Protein AF-A0A803MFA7-F1 (afdb_monomer_lite)

Secondary structure (DSSP, 8-state):
-HHHHHHHHHT----TGGGPPP----TT-HHHHHHHHTEEEEEEE-SS---HHHHHHHHHHHH--TT-EEEEE-SSSEEEEEESSHHHHHHHHHTPSEEETTEEEEEEEPPTT--GGG----EEEEEEEEE---GGG-SHHHHHHHHTTTSEEEEE-TTGGG--SSSEEEEEEEETTSPPP-EEEEE-TTS-EEEEEEEETT---B-TTT--BSS-GGG-TTTTHHHHHTPPPS--GGGBPPPPP--HHHHHHHHHHHHHS-----PPPHHHHHHHHHHHHHHTTT---EEEEEEEE-S---------SEEEEEEEES--EE-SEEEEEEEES--EE-SEEEEEEEESS-EE-SEEEEEEEESS-EEEEEEEEEEEESS-EEEEEEEEEEEESS-EEEEEEEEEEEESS-EEESGGG-TTHHHHHHHHHHHTT--

Sequence (435 aa):
MADGLSSRWKNLKISPEEKEYVDLRVEGAKMKDVRLSLCLLGQLITNKKFNKEAIKRTLKNVWNLSNGIVIRNLDYDIFMFQSFHWKDMKKVQDGAPWCFDQQLLVLKENESGKQPWQVEFTHSLFWLRMYDLPFDSNTVEDAKAVASRVGEVVEVDEIDEVGWETSFRVRVLMDIRKPIRRWQRIKNKAGQDAWVVFKYERLPMICFECGLIGHTDKDCMFGGISAQNGETTLYGMWLKASPLKDRSKAREEVLELKARGPLEFIPLPEAMMKDREDMDSYIEGTENMMQTNISTVTNRTNSKVSGNMLQTNISTTGASTKNMLQTNISTTGASTKNVLQTNISTTGAGTKSMLQTNISTTGAGTKSMLQTNISTTGAGTKSMLQTNINATGAGTENMMQTNISTTGAPNKQGEQCMDDFEFQLMKWEWNDIYS

pLDDT: mean 75.44, std 15.77, range [27.62, 96.19]

Organism: Chenopodium quinoa (NCBI:txid63459)

InterPro domains:
  IPR001878 Zinc finger, CCHC-type [PS50158] (207-220)
  IPR025558 Domain of unknown function DUF4283 [PF14111] (35-114)
  IPR025836 Zinc knuckle CX2CX4HX4C [PF14392] (174-221)
  IPR040256 Uncharacterized protein At4g02000-like [PTHR31286] (37-297)

Foldseek 3Di:
DVVVVVVVVVPDDQDPVNPDDDDPPDPPVPVVVVFLQQKKKKFWQAPDDDDPVVVVVVCQVVLVAPQTWDWDDPDPGMIMIGDPDVVSVVSVLVPPQDDDPLTTIQIDRDDPPDDRVRDDRFKTKWKKKKADQDPQQQAPVSVCVQCVVFAHWDDWDLLSNVPDDRITITIGTGGLAAAGDAWDWDQGPVRDTDIIGMAIESRGDAALARRHGHYYLVPDPSRDPCVVVVHDRPHDPVSHDDPDDPCVVSVVVSVVVVVVDDPDDDDDPPVVVVVVVVVVVVVVVPQPLEDEQAEDEDDDDPDPPDAHAEYECEEYECDEDEHADYEQEEYECYEYEYAEYYCYEYECYEYEYQYEENYEYECYEYEYQEYECYEYECYEYEYAEEEQYEYENYEYEYAYYYNYHYHNYYYHYHDVRPPPPPVVVVVCVPPVSPD

Structure (mmCIF, N/CA/C/O backbone):
data_AF-A0A803MFA7-F1
#
_entry.id   AF-A0A803MFA7-F1
#
loop_
_atom_site.group_PDB
_atom_site.id
_atom_site.type_symbol
_atom_site.label_atom_id
_atom_site.label_alt_id
_atom_site.label_comp_id
_atom_site.label_asym_id
_atom_site.label_entity_id
_atom_site.label_seq_id
_atom_site.pdbx_PDB_ins_code
_atom_site.Cartn_x
_atom_site.Cartn_y
_atom_site.Cartn_z
_atom_site.occupancy
_atom_site.B_iso_or_equiv
_atom_site.auth_seq_id
_atom_site.auth_comp_id
_atom_site.auth_asym_id
_atom_site.auth_atom_id
_atom_site.pdbx_PDB_model_num
ATOM 1 N N . MET A 1 1 ? 5.165 10.190 -46.581 1.00 53.62 1 MET A N 1
ATOM 2 C CA . MET A 1 1 ? 6.290 9.298 -46.193 1.00 53.62 1 MET A CA 1
ATOM 3 C C . MET A 1 1 ? 5.831 7.982 -45.550 1.00 53.62 1 MET A C 1
ATOM 5 O O . MET A 1 1 ? 6.528 6.992 -45.728 1.00 53.62 1 MET A O 1
ATOM 9 N N . ALA A 1 2 ? 4.680 7.921 -44.861 1.00 52.12 2 ALA A N 1
ATOM 10 C CA . ALA A 1 2 ? 4.165 6.681 -44.256 1.00 52.12 2 ALA A CA 1
ATOM 11 C C . ALA A 1 2 ? 3.754 5.595 -45.283 1.00 52.12 2 ALA A C 1
ATOM 13 O O . ALA A 1 2 ? 4.037 4.415 -45.071 1.00 52.12 2 ALA A O 1
ATOM 14 N N . ASP A 1 3 ? 3.196 5.983 -46.438 1.00 55.69 3 ASP A N 1
ATOM 15 C CA . ASP A 1 3 ? 2.733 5.033 -47.473 1.00 55.69 3 ASP A CA 1
ATOM 16 C C . ASP A 1 3 ? 3.867 4.222 -48.127 1.00 55.69 3 ASP A C 1
ATOM 18 O O . ASP A 1 3 ? 3.681 3.072 -48.537 1.00 55.69 3 ASP A O 1
ATOM 22 N N . GLY A 1 4 ? 5.082 4.784 -48.159 1.00 65.56 4 GLY A N 1
ATOM 23 C CA . GLY A 1 4 ? 6.276 4.108 -48.672 1.00 65.56 4 GLY A CA 1
ATOM 24 C C . GLY A 1 4 ? 6.821 3.028 -47.730 1.00 65.56 4 GLY A C 1
ATOM 25 O O . GLY A 1 4 ? 7.350 2.020 -48.196 1.00 65.56 4 GLY A O 1
ATOM 26 N N . LEU A 1 5 ? 6.660 3.196 -46.412 1.00 65.88 5 LEU A N 1
ATOM 27 C CA . LEU A 1 5 ? 7.084 2.206 -45.413 1.00 65.88 5 LEU A CA 1
ATOM 28 C C . LEU A 1 5 ? 6.108 1.027 -45.342 1.00 65.88 5 LEU A C 1
ATOM 30 O O . LEU A 1 5 ? 6.546 -0.121 -45.330 1.00 65.88 5 LEU A O 1
ATOM 34 N N . SER A 1 6 ? 4.800 1.296 -45.395 1.00 68.75 6 SER A N 1
ATOM 35 C CA . SER A 1 6 ? 3.763 0.254 -45.417 1.00 68.75 6 SER A CA 1
ATOM 36 C C . SER A 1 6 ? 3.884 -0.651 -46.652 1.00 68.75 6 SER A C 1
ATOM 38 O O . SER A 1 6 ? 3.816 -1.877 -46.550 1.00 68.75 6 SER A O 1
ATOM 40 N N . SER A 1 7 ? 4.175 -0.062 -47.817 1.00 70.69 7 SER A N 1
ATOM 41 C CA . SER A 1 7 ? 4.413 -0.806 -49.063 1.00 70.69 7 SER A CA 1
ATOM 42 C C . SER A 1 7 ? 5.693 -1.653 -49.015 1.00 70.69 7 SER A C 1
ATOM 44 O O . SER A 1 7 ? 5.722 -2.763 -49.540 1.00 70.69 7 SER A O 1
ATOM 46 N N . ARG A 1 8 ? 6.749 -1.167 -48.346 1.00 70.75 8 ARG A N 1
ATOM 47 C CA . ARG A 1 8 ? 7.998 -1.920 -48.141 1.00 70.75 8 ARG A CA 1
ATOM 48 C C . ARG A 1 8 ? 7.827 -3.089 -47.174 1.00 70.75 8 ARG A C 1
ATOM 50 O O . ARG A 1 8 ? 8.358 -4.161 -47.437 1.00 70.75 8 ARG A O 1
ATOM 57 N N . TRP A 1 9 ? 7.055 -2.910 -46.105 1.00 67.81 9 TRP A N 1
ATOM 58 C CA . TRP A 1 9 ? 6.765 -3.974 -45.142 1.00 67.81 9 TRP A CA 1
ATOM 59 C C . TRP A 1 9 ? 5.938 -5.110 -45.741 1.00 67.81 9 TRP A C 1
ATOM 61 O O . TRP A 1 9 ? 6.258 -6.272 -45.516 1.00 67.81 9 TRP A O 1
ATOM 71 N N . LYS A 1 10 ? 4.936 -4.794 -46.570 1.00 74.69 10 LYS A N 1
ATOM 72 C CA . LYS A 1 10 ? 4.122 -5.808 -47.264 1.00 74.69 10 LYS A CA 1
ATOM 73 C C . LYS A 1 10 ? 4.926 -6.698 -48.221 1.00 74.69 10 LYS A C 1
ATOM 75 O O . LYS A 1 10 ? 4.489 -7.802 -48.526 1.00 74.69 10 LYS A O 1
ATOM 80 N N . ASN A 1 11 ? 6.089 -6.230 -48.675 1.00 77.56 11 ASN A N 1
ATOM 81 C CA . ASN A 1 11 ? 6.951 -6.948 -49.614 1.00 77.56 11 ASN A CA 1
ATOM 82 C C . ASN A 1 11 ? 8.090 -7.727 -48.938 1.00 77.56 11 ASN A C 1
ATOM 84 O O . ASN A 1 11 ? 8.857 -8.390 -49.637 1.00 77.56 11 ASN A O 1
ATOM 88 N N . LEU A 1 12 ? 8.210 -7.680 -47.607 1.00 75.75 12 LEU A N 1
ATOM 89 C CA . LEU A 1 12 ? 9.163 -8.515 -46.881 1.00 75.75 12 LEU A CA 1
ATOM 90 C C . LEU A 1 12 ? 8.663 -9.960 -46.871 1.00 75.75 12 LEU A C 1
ATOM 92 O O . LEU A 1 12 ? 7.642 -10.284 -46.266 1.00 75.75 12 LEU A O 1
ATOM 96 N N . LYS A 1 13 ? 9.397 -10.835 -47.555 1.00 76.12 13 LYS A N 1
ATOM 97 C CA . LYS A 1 13 ? 9.181 -12.279 -47.516 1.00 76.12 13 LYS A CA 1
ATOM 98 C C . LYS A 1 13 ? 10.282 -12.887 -46.664 1.00 76.12 13 LYS A C 1
ATOM 100 O O . LYS A 1 13 ? 11.445 -12.792 -47.034 1.00 76.12 13 LYS A O 1
ATOM 105 N N . ILE A 1 14 ? 9.893 -13.501 -45.552 1.00 78.00 14 ILE A N 1
ATOM 106 C CA . ILE A 1 14 ? 10.797 -14.302 -44.725 1.00 78.00 14 ILE A CA 1
ATOM 107 C C . ILE A 1 14 ? 11.198 -15.528 -45.549 1.00 78.00 14 ILE A C 1
ATOM 109 O O . ILE A 1 14 ? 10.314 -16.229 -46.069 1.00 78.00 14 ILE A O 1
ATOM 113 N N . SER A 1 15 ? 12.501 -15.752 -45.708 1.00 82.81 15 SER A N 1
ATOM 114 C CA . SER A 1 15 ? 13.019 -16.883 -46.478 1.00 82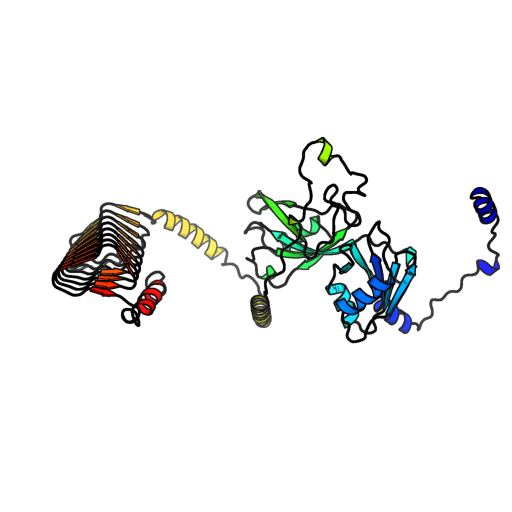.81 15 SER A CA 1
ATOM 115 C C . SER A 1 15 ? 12.650 -18.221 -45.805 1.00 82.81 15 SER A C 1
ATOM 117 O O . SER A 1 15 ? 12.324 -18.249 -44.617 1.00 82.81 15 SER A O 1
ATOM 119 N N . PRO A 1 16 ? 12.641 -19.353 -46.532 1.00 77.25 16 PRO A N 1
ATOM 120 C CA . PRO A 1 16 ? 12.389 -20.664 -45.929 1.00 77.25 16 PRO A CA 1
ATOM 121 C C . PRO A 1 16 ? 13.393 -21.011 -44.819 1.00 77.25 16 PRO A C 1
ATOM 123 O O . PRO A 1 16 ? 12.983 -21.544 -43.796 1.00 77.25 16 PRO A O 1
ATOM 126 N N . GLU A 1 17 ? 14.661 -20.636 -44.998 1.00 77.00 17 GLU A N 1
ATOM 127 C CA . GLU A 1 17 ? 15.743 -20.816 -44.017 1.00 77.00 17 GLU A CA 1
ATOM 128 C C . GLU A 1 17 ? 15.525 -19.938 -42.772 1.00 77.00 17 GLU A C 1
ATOM 130 O O . GLU A 1 17 ? 15.707 -20.385 -41.648 1.00 77.00 17 GLU A O 1
ATOM 135 N N . GLU A 1 18 ? 15.041 -18.701 -42.938 1.00 76.31 18 GLU A N 1
ATOM 136 C CA . GLU A 1 18 ? 14.709 -17.799 -41.821 1.00 76.31 18 GLU A CA 1
ATOM 137 C C . GLU A 1 18 ? 13.476 -18.251 -41.017 1.00 76.31 18 GLU A C 1
ATOM 139 O O . GLU A 1 18 ? 13.250 -17.771 -39.904 1.00 76.31 18 GLU A O 1
ATOM 144 N N . LYS A 1 19 ? 12.653 -19.150 -41.573 1.00 76.75 19 LYS A N 1
ATOM 145 C CA . LYS A 1 19 ? 11.519 -19.765 -40.863 1.00 76.75 19 LYS A CA 1
ATOM 146 C C . LYS A 1 19 ? 11.928 -20.979 -40.038 1.00 76.75 19 LYS A C 1
ATOM 148 O O . LYS A 1 19 ? 11.111 -21.451 -39.245 1.00 76.75 19 LYS A O 1
ATOM 153 N N . GLU A 1 20 ? 13.140 -21.495 -40.226 1.00 80.31 20 GLU A N 1
ATOM 154 C CA . GLU A 1 20 ? 13.654 -22.566 -39.386 1.00 80.31 20 GLU A CA 1
ATOM 155 C C . GLU A 1 20 ? 13.805 -22.051 -37.953 1.00 80.31 20 GLU A C 1
ATOM 157 O O . GLU A 1 20 ? 14.388 -20.998 -37.692 1.00 80.31 20 GLU A O 1
ATOM 162 N N . TYR A 1 21 ? 13.233 -22.784 -37.000 1.00 77.12 21 TYR A N 1
ATOM 163 C CA . TYR A 1 21 ? 13.358 -22.457 -35.589 1.00 77.12 21 TYR A CA 1
ATOM 164 C C . TYR A 1 21 ? 14.490 -23.274 -34.976 1.00 77.12 21 TYR A C 1
ATOM 166 O O . TYR A 1 21 ? 14.664 -24.457 -35.261 1.00 77.12 21 TYR A O 1
ATOM 174 N N . VAL A 1 22 ? 15.233 -22.645 -34.073 1.00 81.69 22 VAL A N 1
ATOM 175 C CA . VAL A 1 22 ? 16.214 -23.339 -33.242 1.00 81.69 22 VAL A CA 1
ATOM 176 C C . VAL A 1 22 ? 15.543 -23.677 -31.916 1.00 81.69 22 VAL A C 1
ATOM 178 O O . VAL A 1 22 ? 15.138 -22.772 -31.182 1.00 81.69 22 VAL A O 1
ATOM 181 N N . ASP A 1 23 ? 15.413 -24.967 -31.597 1.00 77.69 23 ASP A N 1
ATOM 182 C CA . ASP A 1 23 ? 14.921 -25.386 -30.283 1.00 77.69 23 ASP A CA 1
ATOM 183 C C . ASP A 1 23 ? 16.018 -25.184 -29.226 1.00 77.69 23 ASP A C 1
ATOM 185 O O . ASP A 1 23 ? 17.059 -25.839 -29.232 1.00 77.69 23 ASP A O 1
ATOM 189 N N . LEU A 1 24 ? 15.791 -24.227 -28.325 1.00 76.94 24 LEU A N 1
ATOM 190 C CA . LEU A 1 24 ? 16.716 -23.864 -27.250 1.00 76.94 24 LEU A CA 1
ATOM 191 C C . LEU A 1 24 ? 16.395 -24.566 -25.918 1.00 76.94 24 LEU A C 1
ATOM 193 O O . LEU A 1 24 ? 16.989 -24.218 -24.891 1.00 76.94 24 LEU A O 1
ATOM 197 N N . ARG A 1 25 ? 15.465 -25.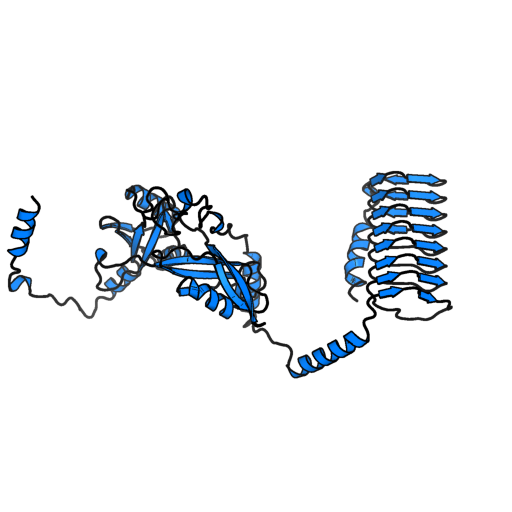531 -25.900 1.00 74.06 25 ARG A N 1
ATOM 198 C CA . ARG A 1 25 ? 15.128 -26.346 -24.722 1.00 74.06 25 ARG A CA 1
ATOM 199 C C . ARG A 1 25 ? 16.227 -27.385 -24.480 1.00 74.06 25 ARG A C 1
ATOM 201 O O . ARG A 1 25 ? 16.096 -28.550 -24.828 1.00 74.06 25 ARG A O 1
ATOM 208 N N . VAL A 1 26 ? 17.340 -26.950 -23.896 1.00 70.19 26 VAL A N 1
ATOM 209 C CA . VAL A 1 26 ? 18.459 -27.836 -23.544 1.00 70.19 26 VAL A CA 1
ATOM 210 C C . VAL A 1 26 ? 18.298 -28.322 -22.101 1.00 70.19 26 VAL A C 1
ATOM 212 O O . VAL A 1 26 ? 18.284 -27.509 -21.171 1.00 70.19 26 VAL A O 1
ATOM 215 N N . GLU A 1 27 ? 18.216 -29.641 -21.898 1.00 56.06 27 GLU A N 1
ATOM 216 C CA . GLU A 1 27 ? 18.274 -30.271 -20.572 1.00 56.06 27 GLU A CA 1
ATOM 217 C C . GLU A 1 27 ? 19.642 -29.979 -19.925 1.00 56.06 27 GLU A C 1
ATOM 219 O O . GLU A 1 27 ? 20.661 -30.556 -20.288 1.00 56.06 27 GLU A O 1
ATOM 224 N N . GLY A 1 28 ? 19.695 -29.012 -19.002 1.00 53.94 28 GLY A N 1
ATOM 225 C CA . GLY A 1 28 ? 20.937 -28.628 -18.310 1.00 53.94 28 GLY A CA 1
ATOM 226 C C . GLY A 1 28 ? 21.111 -27.133 -18.029 1.00 53.94 28 GLY A C 1
ATOM 227 O O . GLY A 1 28 ? 22.006 -26.752 -17.275 1.00 53.94 28 GLY A O 1
ATOM 228 N N . ALA A 1 29 ? 20.246 -26.261 -18.553 1.00 54.50 29 ALA A N 1
ATOM 229 C CA . ALA A 1 29 ? 20.355 -24.809 -18.379 1.00 54.50 29 ALA A CA 1
ATOM 230 C C . ALA A 1 29 ? 19.896 -24.275 -16.998 1.00 54.50 29 ALA A C 1
ATOM 232 O O . ALA A 1 29 ? 19.292 -23.209 -16.923 1.00 54.50 29 ALA A O 1
ATOM 233 N N . LYS A 1 30 ? 20.241 -24.941 -15.884 1.00 53.47 30 LYS A N 1
ATOM 234 C CA . LYS A 1 30 ? 19.889 -24.487 -14.515 1.00 53.47 30 LYS A CA 1
ATOM 235 C C . LYS A 1 30 ? 20.393 -23.067 -14.191 1.00 53.47 30 LYS A C 1
ATOM 237 O O . LYS A 1 30 ? 19.828 -22.375 -13.353 1.00 53.47 30 LYS A O 1
ATOM 242 N N . MET A 1 31 ? 21.455 -22.604 -14.859 1.00 49.16 31 MET A N 1
ATOM 243 C CA . MET A 1 31 ? 22.070 -21.292 -14.606 1.00 49.16 31 MET A CA 1
ATOM 244 C C . MET A 1 31 ? 21.282 -20.103 -15.195 1.00 49.16 31 MET A C 1
ATOM 246 O O . MET A 1 31 ? 21.444 -18.977 -14.722 1.00 49.16 31 MET A O 1
ATOM 250 N N . LYS A 1 32 ? 20.439 -20.317 -16.220 1.00 53.12 32 LYS A N 1
ATOM 251 C CA . LYS A 1 32 ? 19.584 -19.250 -16.777 1.00 53.12 32 LYS A CA 1
ATOM 252 C C . LYS A 1 32 ? 18.415 -18.936 -15.845 1.00 53.12 32 LYS A C 1
ATOM 254 O O . LYS A 1 32 ? 18.134 -17.757 -15.642 1.00 53.12 32 LYS A O 1
ATOM 259 N N . ASP A 1 33 ? 17.840 -19.955 -15.210 1.00 62.50 33 ASP A N 1
ATOM 260 C CA . ASP A 1 33 ? 16.740 -19.789 -14.254 1.00 62.50 33 ASP A CA 1
ATOM 261 C C . ASP A 1 33 ? 17.143 -18.910 -13.067 1.00 62.50 33 ASP A C 1
ATOM 263 O O . ASP A 1 33 ? 16.411 -17.993 -12.711 1.00 62.50 33 ASP A O 1
ATOM 267 N N . VAL A 1 34 ? 18.358 -19.087 -12.530 1.00 65.38 34 VAL A N 1
ATOM 268 C CA . VAL A 1 34 ? 18.843 -18.292 -11.384 1.00 65.38 34 VAL A CA 1
ATOM 269 C C . VAL A 1 34 ? 19.063 -16.815 -11.741 1.00 65.38 34 VAL A C 1
ATOM 271 O O . VAL A 1 34 ? 18.830 -15.925 -10.924 1.00 65.38 34 VAL A O 1
ATOM 274 N N . ARG A 1 35 ? 19.522 -16.511 -12.963 1.00 71.81 35 ARG A N 1
ATOM 275 C CA . ARG A 1 35 ? 19.698 -15.110 -13.393 1.00 71.81 35 ARG A CA 1
ATOM 276 C C . ARG A 1 35 ? 18.353 -14.421 -13.592 1.00 71.81 35 ARG A C 1
ATOM 278 O O . ARG A 1 35 ? 18.202 -13.278 -13.166 1.00 71.81 35 ARG A O 1
ATOM 285 N N . LEU A 1 36 ? 17.399 -15.126 -14.203 1.00 75.06 36 LEU A N 1
ATOM 286 C CA . LEU A 1 36 ? 16.043 -14.633 -14.434 1.00 75.06 36 LEU A CA 1
ATOM 287 C C . LEU A 1 36 ? 15.275 -14.456 -13.118 1.00 75.06 36 LEU A C 1
ATOM 289 O O . LEU A 1 36 ? 14.620 -13.433 -12.953 1.00 75.06 36 LEU A O 1
ATOM 293 N N . SER A 1 37 ? 15.440 -15.363 -12.148 1.00 78.31 37 SER A N 1
ATOM 294 C CA . SER A 1 37 ? 14.832 -15.238 -10.814 1.00 78.31 37 SER A CA 1
ATOM 295 C C . SER A 1 37 ? 15.389 -14.066 -9.998 1.00 78.31 37 SER A C 1
ATOM 297 O O . SER A 1 37 ? 14.769 -13.617 -9.041 1.00 78.31 37 SER A O 1
ATOM 299 N N . LEU A 1 38 ? 16.576 -13.567 -10.355 1.00 86.12 38 LEU A N 1
ATOM 300 C CA . LEU A 1 38 ? 17.199 -12.383 -9.754 1.00 86.12 38 LEU A CA 1
ATOM 301 C C . LEU A 1 38 ? 17.049 -11.132 -10.636 1.00 86.12 38 LEU A C 1
ATOM 303 O O . LEU A 1 38 ? 17.787 -10.156 -10.471 1.00 86.12 38 LEU A O 1
ATOM 307 N N . CYS A 1 39 ? 16.071 -11.130 -11.544 1.00 88.31 39 CYS A N 1
ATOM 308 C CA . CYS A 1 39 ? 15.762 -10.009 -12.417 1.00 88.31 39 CYS A CA 1
ATOM 309 C C . CYS A 1 39 ? 14.318 -9.518 -12.224 1.00 88.31 39 CYS A C 1
ATOM 311 O O . CYS A 1 39 ? 13.374 -10.298 -12.308 1.00 88.31 39 CYS A O 1
ATOM 313 N N . LEU A 1 40 ? 14.141 -8.203 -12.061 1.00 91.44 40 LEU A N 1
ATOM 314 C CA . LEU A 1 40 ? 12.837 -7.541 -12.172 1.00 91.44 40 LEU A CA 1
ATOM 315 C C . LEU A 1 40 ? 12.795 -6.673 -13.415 1.00 91.44 40 LEU A C 1
ATOM 317 O O . LEU A 1 40 ? 13.762 -5.988 -13.754 1.00 91.44 40 LEU A O 1
ATOM 321 N N . LEU A 1 41 ? 11.638 -6.653 -14.051 1.00 92.56 41 LEU A N 1
ATOM 322 C CA . LEU A 1 41 ? 11.290 -5.615 -14.996 1.00 92.56 41 LEU A CA 1
ATOM 323 C C . LEU A 1 41 ? 10.561 -4.507 -14.247 1.00 92.56 41 LEU A C 1
ATOM 325 O O . LEU A 1 41 ? 9.830 -4.768 -13.293 1.00 92.56 41 LEU A O 1
ATOM 329 N N . GLY A 1 42 ? 10.740 -3.265 -14.671 1.00 93.50 42 GLY A N 1
ATOM 330 C CA . GLY A 1 42 ? 9.951 -2.177 -14.128 1.00 93.50 42 GLY A CA 1
ATOM 331 C C . GLY A 1 42 ? 9.655 -1.085 -15.126 1.00 93.50 42 GLY A C 1
ATOM 332 O O . GLY A 1 42 ? 10.471 -0.787 -15.996 1.00 93.50 42 GLY A O 1
ATOM 333 N N . GLN A 1 43 ? 8.488 -0.481 -14.964 1.00 93.25 43 GLN A N 1
ATOM 334 C CA . GLN A 1 43 ? 8.012 0.616 -15.788 1.00 93.25 43 GLN A CA 1
ATOM 335 C C . GLN A 1 43 ? 7.583 1.773 -14.893 1.00 93.25 43 GLN A C 1
ATOM 337 O O . GLN A 1 43 ? 6.905 1.577 -13.880 1.00 93.25 43 GLN A O 1
ATOM 342 N N . LEU A 1 44 ? 7.995 2.985 -15.264 1.00 93.19 44 LEU A N 1
ATOM 343 C CA . LEU A 1 44 ? 7.514 4.195 -14.613 1.00 93.19 44 LEU A CA 1
ATOM 344 C C . LEU A 1 44 ? 6.176 4.594 -15.238 1.00 93.19 44 LEU A C 1
ATOM 346 O O . LEU A 1 44 ? 6.097 4.847 -16.436 1.00 93.19 44 LEU A O 1
ATOM 350 N N . ILE A 1 45 ? 5.131 4.656 -14.423 1.00 92.62 45 ILE A N 1
ATOM 351 C CA . ILE A 1 45 ? 3.783 5.005 -14.863 1.00 92.62 45 ILE A CA 1
ATOM 352 C C . ILE A 1 45 ? 3.661 6.522 -14.840 1.00 92.62 45 ILE A C 1
ATOM 354 O O . ILE A 1 45 ? 3.451 7.124 -13.785 1.00 92.62 45 ILE A O 1
ATOM 358 N N . THR A 1 46 ? 3.866 7.140 -16.001 1.00 89.94 46 THR A N 1
ATOM 359 C CA . THR A 1 46 ? 3.790 8.590 -16.179 1.00 89.94 46 THR A CA 1
ATOM 360 C C . THR A 1 46 ? 3.524 8.963 -17.636 1.00 89.94 46 THR A C 1
ATOM 362 O O . THR A 1 46 ? 3.930 8.254 -18.553 1.00 89.94 46 THR A O 1
ATOM 365 N N . ASN A 1 47 ? 2.875 10.103 -17.858 1.00 86.19 47 ASN A N 1
ATOM 366 C CA . ASN A 1 47 ? 2.728 10.742 -19.168 1.00 86.19 47 ASN A CA 1
ATOM 367 C C . ASN A 1 47 ? 3.847 11.762 -19.475 1.00 86.19 47 ASN A C 1
ATOM 369 O O . ASN A 1 47 ? 3.876 12.348 -20.560 1.00 86.19 47 ASN A O 1
ATOM 373 N N . LYS A 1 48 ? 4.764 12.008 -18.528 1.00 85.38 48 LYS A N 1
ATOM 374 C CA . LYS A 1 48 ? 5.837 13.003 -18.656 1.00 85.38 48 LYS A CA 1
ATOM 375 C C . LYS A 1 48 ? 7.150 12.363 -19.077 1.00 85.38 48 LYS A C 1
ATOM 377 O O . LYS A 1 48 ? 7.486 11.255 -18.678 1.00 85.38 48 LYS A O 1
ATOM 382 N N . LYS A 1 49 ? 7.959 13.118 -19.823 1.00 86.38 49 LYS A N 1
ATOM 383 C CA . LYS A 1 49 ? 9.351 12.736 -20.090 1.00 86.38 49 LYS A CA 1
ATOM 384 C C . LYS A 1 49 ? 10.156 12.796 -18.793 1.00 86.38 49 LYS A C 1
ATOM 386 O O . LYS A 1 49 ? 10.043 13.759 -18.039 1.00 86.38 49 LYS A O 1
ATOM 391 N N . PHE A 1 50 ? 11.016 11.809 -18.574 1.00 88.12 50 PHE A N 1
ATOM 392 C CA . PHE A 1 50 ? 11.854 11.716 -17.380 1.00 88.12 50 PHE A CA 1
ATOM 393 C C . PHE A 1 50 ? 13.310 11.398 -17.728 1.00 88.12 50 PHE A C 1
ATOM 395 O O . PHE A 1 50 ? 13.634 10.858 -18.788 1.00 88.12 50 PHE A O 1
ATOM 402 N N . ASN A 1 51 ? 14.217 11.724 -16.807 1.00 90.50 51 ASN A N 1
ATOM 403 C CA . ASN A 1 51 ? 15.638 11.445 -16.969 1.00 90.50 51 ASN A CA 1
ATOM 404 C C . ASN A 1 51 ? 15.971 10.024 -16.479 1.00 90.50 51 ASN A C 1
ATOM 406 O O . ASN A 1 51 ? 16.035 9.763 -15.276 1.00 90.50 51 ASN A O 1
ATOM 410 N N . LYS A 1 52 ? 16.244 9.118 -17.426 1.00 89.94 52 LYS A N 1
ATOM 411 C CA . LYS A 1 52 ? 16.591 7.711 -17.160 1.00 89.94 52 LYS A CA 1
ATOM 412 C C . LYS A 1 52 ? 17.811 7.555 -16.241 1.00 89.94 52 LYS A C 1
ATOM 414 O O . LYS A 1 52 ? 17.822 6.678 -15.381 1.00 89.94 52 LYS A O 1
ATOM 419 N N . GLU A 1 53 ? 18.824 8.411 -16.378 1.00 90.75 53 GLU A N 1
ATOM 420 C CA . GLU A 1 53 ? 20.027 8.367 -15.533 1.00 90.75 53 GLU A CA 1
ATOM 421 C C . GLU A 1 53 ? 19.769 8.903 -14.121 1.00 90.75 53 GLU A C 1
ATOM 423 O O . GLU A 1 53 ? 20.392 8.453 -13.158 1.00 90.75 53 GLU A O 1
ATOM 428 N N . ALA A 1 54 ? 18.829 9.839 -13.964 1.00 91.75 54 ALA A N 1
ATOM 429 C CA . ALA A 1 54 ? 18.386 10.278 -12.644 1.00 91.75 54 ALA A CA 1
ATOM 430 C C . ALA A 1 54 ? 17.664 9.145 -11.901 1.00 91.75 54 ALA A C 1
ATOM 432 O O . ALA A 1 54 ? 18.002 8.878 -10.752 1.00 91.75 54 ALA A O 1
ATOM 433 N N . ILE A 1 55 ? 16.768 8.411 -12.576 1.00 91.25 55 ILE A N 1
ATOM 434 C CA . ILE A 1 55 ? 16.097 7.230 -12.005 1.00 91.25 55 ILE A CA 1
ATOM 435 C C . ILE A 1 55 ? 17.124 6.210 -11.516 1.00 91.25 55 ILE A C 1
ATOM 437 O O . ILE A 1 55 ? 17.079 5.794 -10.360 1.00 91.25 55 ILE A O 1
ATOM 441 N N . LYS A 1 56 ? 18.092 5.846 -12.367 1.00 91.19 56 LYS A N 1
ATOM 442 C CA . LYS A 1 56 ? 19.138 4.877 -12.010 1.00 91.19 56 LYS A CA 1
ATOM 443 C C . LYS A 1 56 ? 19.915 5.296 -10.762 1.00 91.19 56 LYS A C 1
ATOM 445 O O . LYS A 1 56 ? 20.154 4.459 -9.895 1.00 91.19 56 LYS A O 1
ATOM 450 N N . ARG A 1 57 ? 20.319 6.567 -10.667 1.00 91.81 57 ARG A N 1
ATOM 451 C CA . ARG A 1 57 ? 21.051 7.091 -9.502 1.00 91.81 57 ARG A CA 1
ATOM 452 C C . ARG A 1 57 ? 20.187 7.079 -8.244 1.00 91.81 57 ARG A C 1
ATOM 454 O O . ARG A 1 57 ? 20.625 6.570 -7.217 1.00 91.81 57 ARG A O 1
ATOM 461 N N . THR A 1 58 ? 18.957 7.576 -8.333 1.00 92.62 58 THR A N 1
ATOM 462 C CA . THR A 1 58 ? 18.046 7.648 -7.186 1.00 92.62 58 THR A CA 1
ATOM 463 C C . THR A 1 58 ? 17.684 6.263 -6.662 1.00 92.62 58 THR A C 1
ATOM 465 O O . THR A 1 58 ? 17.784 6.038 -5.462 1.00 92.62 58 THR A O 1
ATOM 468 N N . LEU A 1 59 ? 17.336 5.308 -7.531 1.00 92.06 59 LEU A N 1
ATOM 469 C CA . LEU A 1 59 ? 16.974 3.952 -7.103 1.00 92.06 59 LEU A CA 1
ATOM 470 C C . LEU A 1 59 ? 18.150 3.208 -6.465 1.00 92.06 59 LEU A C 1
ATOM 472 O O . LEU A 1 59 ? 17.963 2.551 -5.445 1.00 92.06 59 LEU A O 1
ATOM 476 N N . LYS A 1 60 ? 19.372 3.357 -6.999 1.00 90.88 60 LYS A N 1
ATOM 477 C CA . LYS A 1 60 ? 20.580 2.788 -6.375 1.00 90.88 60 LYS A CA 1
ATOM 478 C C . LYS A 1 60 ? 20.776 3.295 -4.945 1.00 90.88 60 LYS A C 1
ATOM 480 O O . LYS A 1 60 ? 21.072 2.497 -4.060 1.00 90.88 60 LYS A O 1
ATOM 485 N N . ASN A 1 61 ? 20.560 4.591 -4.722 1.00 90.12 61 ASN A N 1
ATOM 486 C CA . ASN A 1 61 ? 20.703 5.205 -3.403 1.00 90.12 61 ASN A CA 1
ATOM 487 C C . ASN A 1 61 ? 19.575 4.792 -2.449 1.00 90.12 61 ASN A C 1
ATOM 489 O O . ASN A 1 61 ? 19.839 4.447 -1.304 1.00 90.12 61 ASN A O 1
ATOM 493 N N . VAL A 1 62 ? 18.324 4.813 -2.917 1.00 91.38 62 VAL A N 1
ATOM 494 C CA . VAL A 1 62 ? 17.145 4.515 -2.089 1.00 91.38 62 VAL A CA 1
ATOM 495 C C . VAL A 1 62 ? 17.094 3.041 -1.693 1.00 91.38 62 VAL A C 1
ATOM 497 O O . VAL A 1 62 ? 16.781 2.726 -0.548 1.00 91.38 62 VAL A O 1
ATOM 500 N N . TRP A 1 63 ? 17.405 2.125 -2.612 1.00 92.31 63 TRP A N 1
ATOM 501 C CA . TRP A 1 63 ? 17.380 0.695 -2.306 1.00 92.31 63 TRP A CA 1
ATOM 502 C C . TRP A 1 63 ? 18.547 0.263 -1.421 1.00 92.31 63 TRP A C 1
ATOM 504 O O . TRP A 1 63 ? 18.367 -0.644 -0.601 1.00 92.31 63 TRP A O 1
ATOM 514 N N . ASN A 1 64 ? 19.706 0.923 -1.555 1.00 89.19 64 ASN A N 1
ATOM 515 C CA . ASN A 1 64 ? 20.909 0.680 -0.756 1.00 89.19 64 ASN A CA 1
ATOM 516 C C . ASN A 1 64 ? 21.150 -0.830 -0.543 1.00 89.19 64 ASN A C 1
ATOM 518 O O . ASN A 1 64 ? 21.036 -1.352 0.571 1.00 89.19 64 ASN A O 1
ATOM 522 N N . LEU A 1 65 ? 21.307 -1.552 -1.657 1.00 89.56 65 LEU A N 1
ATOM 523 C CA . LEU A 1 65 ? 21.448 -3.011 -1.679 1.00 89.56 65 LEU A CA 1
ATOM 524 C C . LEU A 1 65 ? 22.889 -3.404 -1.375 1.00 89.56 65 LEU A C 1
ATOM 526 O O . LEU A 1 65 ? 23.817 -2.791 -1.905 1.00 89.56 65 LEU A O 1
ATOM 530 N N . SER A 1 66 ? 23.077 -4.451 -0.575 1.00 83.69 66 SER A N 1
ATOM 531 C CA . SER A 1 66 ? 24.402 -4.849 -0.087 1.00 83.69 66 SER A CA 1
ATOM 532 C C . SER A 1 66 ? 25.328 -5.303 -1.217 1.00 83.69 66 SER A C 1
ATOM 534 O O . SER A 1 66 ? 26.515 -4.995 -1.195 1.00 83.69 66 SER A O 1
ATOM 536 N N . ASN A 1 67 ? 24.782 -5.983 -2.231 1.00 84.81 67 ASN A N 1
ATOM 537 C CA . ASN A 1 67 ? 25.545 -6.470 -3.386 1.00 84.81 67 ASN A CA 1
ATOM 538 C C . ASN A 1 67 ? 25.415 -5.561 -4.620 1.00 84.81 67 ASN A C 1
ATOM 540 O O . ASN A 1 67 ? 25.819 -5.932 -5.723 1.00 84.81 67 ASN A O 1
ATOM 544 N N . GLY A 1 68 ? 24.827 -4.374 -4.452 1.00 85.56 68 GLY A N 1
ATOM 545 C CA . GLY A 1 68 ? 24.525 -3.464 -5.548 1.00 85.56 68 GLY A CA 1
ATOM 546 C C . GLY A 1 68 ? 23.451 -3.987 -6.510 1.00 85.56 68 GLY A C 1
ATOM 547 O O . GLY A 1 68 ? 22.812 -5.018 -6.302 1.00 85.56 68 GLY A O 1
ATOM 548 N N . ILE A 1 69 ? 23.221 -3.221 -7.578 1.00 91.06 69 ILE A N 1
ATOM 549 C CA . ILE A 1 69 ? 22.215 -3.526 -8.600 1.00 91.06 69 ILE A CA 1
ATOM 550 C C . ILE A 1 69 ? 22.654 -3.023 -9.970 1.00 91.06 69 ILE A C 1
ATOM 552 O O . ILE A 1 69 ? 23.146 -1.896 -10.119 1.00 91.06 69 ILE A O 1
ATOM 556 N N . VAL A 1 70 ? 22.443 -3.851 -10.991 1.00 90.75 70 VAL A N 1
ATOM 557 C CA . VAL A 1 70 ? 22.627 -3.453 -12.387 1.00 90.75 70 VAL A CA 1
ATOM 558 C C . VAL A 1 70 ? 21.277 -3.045 -12.957 1.00 90.75 70 VAL A C 1
ATOM 560 O O . VAL A 1 70 ? 20.346 -3.841 -13.005 1.00 90.75 70 VAL A O 1
ATOM 563 N N . ILE A 1 71 ? 21.191 -1.794 -13.410 1.00 92.62 71 ILE A N 1
ATOM 564 C CA . ILE A 1 71 ? 19.981 -1.229 -14.009 1.00 92.62 71 ILE A CA 1
ATOM 565 C C . ILE A 1 71 ? 20.238 -0.991 -15.493 1.00 92.62 71 ILE A C 1
ATOM 567 O O . ILE A 1 71 ? 21.095 -0.177 -15.851 1.00 92.62 71 ILE A O 1
ATOM 571 N N . ARG A 1 72 ? 19.491 -1.676 -16.361 1.00 91.06 72 ARG A N 1
ATOM 572 C CA . ARG A 1 72 ? 19.532 -1.473 -17.817 1.00 91.06 72 ARG A CA 1
ATOM 573 C C . ARG A 1 72 ? 18.201 -0.921 -18.301 1.00 91.06 72 ARG A C 1
ATOM 575 O O . ARG A 1 72 ? 17.160 -1.243 -17.749 1.00 91.06 72 ARG A O 1
ATOM 582 N N . ASN A 1 73 ? 18.237 -0.075 -19.320 1.00 90.31 73 ASN A N 1
ATOM 583 C CA . ASN A 1 73 ? 17.034 0.318 -20.044 1.00 90.31 73 ASN A CA 1
ATOM 584 C C . ASN A 1 73 ? 16.895 -0.656 -21.219 1.00 90.31 73 ASN A C 1
ATOM 586 O O . ASN A 1 73 ? 17.858 -0.809 -21.968 1.00 90.31 73 ASN A O 1
ATOM 590 N N . LEU A 1 74 ? 15.770 -1.368 -21.298 1.00 85.44 74 LEU A N 1
ATOM 591 C CA . LEU A 1 74 ? 15.520 -2.353 -22.355 1.00 85.44 74 LEU A CA 1
ATOM 592 C C . LEU A 1 74 ? 14.704 -1.752 -23.497 1.00 85.44 74 LEU A C 1
ATOM 594 O O . LEU A 1 74 ? 14.968 -2.062 -24.652 1.00 85.44 74 LEU A O 1
ATOM 598 N N . ASP A 1 75 ? 13.750 -0.885 -23.161 1.00 77.19 75 ASP A N 1
ATOM 599 C CA . ASP A 1 75 ? 12.872 -0.208 -24.117 1.00 77.19 75 ASP A CA 1
ATOM 600 C C . ASP A 1 75 ? 12.553 1.223 -23.636 1.00 77.19 75 ASP A C 1
ATOM 602 O O . ASP A 1 75 ? 13.054 1.652 -22.585 1.00 77.19 75 ASP A O 1
ATOM 606 N N . TYR A 1 76 ? 11.741 1.977 -24.388 1.00 73.62 76 TYR A N 1
ATOM 607 C CA . TYR A 1 76 ? 11.417 3.387 -24.146 1.00 73.62 76 TYR A CA 1
ATOM 608 C C . TYR A 1 76 ? 11.166 3.691 -22.662 1.00 73.62 76 TYR A C 1
ATOM 610 O O . TYR A 1 76 ? 11.901 4.522 -22.122 1.00 73.62 76 TYR A O 1
ATOM 618 N N . ASP A 1 77 ? 10.300 2.926 -21.985 1.00 83.94 77 ASP A N 1
ATOM 619 C CA . ASP A 1 77 ? 9.965 3.127 -20.563 1.00 83.94 77 ASP A CA 1
ATOM 620 C C . ASP A 1 77 ? 10.180 1.889 -19.672 1.00 83.94 77 ASP A C 1
ATOM 622 O O . ASP A 1 77 ? 9.847 1.917 -18.486 1.00 83.94 77 ASP A O 1
ATOM 626 N N . ILE A 1 78 ? 10.775 0.817 -20.213 1.00 90.38 78 ILE A N 1
ATOM 627 C CA . ILE A 1 78 ? 11.006 -0.440 -19.487 1.00 90.38 78 ILE A CA 1
ATOM 628 C C . ILE A 1 78 ? 12.464 -0.542 -19.035 1.00 90.38 78 ILE A C 1
ATOM 630 O O . ILE A 1 78 ? 13.419 -0.417 -19.813 1.00 90.38 78 ILE A O 1
ATOM 634 N N . PHE A 1 79 ? 12.630 -0.817 -17.749 1.00 92.06 79 PHE A N 1
ATOM 635 C CA . PHE A 1 79 ? 13.898 -1.034 -17.078 1.00 92.06 79 PHE A CA 1
ATOM 636 C C . PHE A 1 79 ? 14.036 -2.482 -16.635 1.00 92.06 79 PHE A C 1
ATOM 638 O O . PHE A 1 79 ? 13.068 -3.132 -16.259 1.00 92.06 79 PHE A O 1
ATOM 645 N N . MET A 1 80 ? 15.270 -2.960 -16.639 1.00 91.88 80 MET A N 1
ATOM 646 C CA . MET A 1 80 ? 15.669 -4.234 -16.072 1.00 91.88 80 MET A CA 1
ATOM 647 C C . MET A 1 80 ? 16.543 -3.984 -14.858 1.00 91.88 80 MET A C 1
ATOM 649 O O . MET A 1 80 ? 17.526 -3.241 -14.931 1.00 91.88 80 MET A O 1
ATOM 653 N N . PHE A 1 81 ? 16.200 -4.648 -13.770 1.00 92.38 81 PHE A N 1
ATOM 654 C CA . PHE A 1 81 ? 16.827 -4.556 -12.468 1.00 92.38 81 PHE A CA 1
ATOM 655 C C . PHE A 1 81 ? 17.393 -5.926 -12.113 1.00 92.38 81 PHE A C 1
ATOM 657 O O . PHE A 1 81 ? 16.657 -6.823 -11.716 1.00 92.38 81 PHE A O 1
ATOM 664 N N . GLN A 1 82 ? 18.702 -6.092 -12.277 1.00 91.25 82 GLN A N 1
ATOM 665 C CA . GLN A 1 82 ? 19.393 -7.332 -11.940 1.00 91.25 82 GLN A CA 1
ATOM 666 C C . GLN A 1 82 ? 20.043 -7.194 -10.566 1.00 91.25 82 GLN A C 1
ATOM 668 O O . GLN A 1 82 ? 20.993 -6.418 -10.403 1.00 91.25 82 GLN A O 1
ATOM 673 N N . SER A 1 83 ? 19.554 -7.972 -9.602 1.00 89.75 83 SER A N 1
ATOM 674 C CA . SER A 1 83 ? 20.227 -8.170 -8.322 1.00 89.75 83 SER A CA 1
ATOM 675 C C . SER A 1 83 ? 21.174 -9.371 -8.400 1.00 89.75 83 SER A C 1
ATOM 677 O O . SER A 1 83 ? 21.109 -10.192 -9.321 1.00 89.75 83 SER A O 1
ATOM 679 N N . PHE A 1 84 ? 22.077 -9.460 -7.426 1.00 88.38 84 PHE A N 1
ATOM 680 C CA . PHE A 1 84 ? 23.029 -10.570 -7.300 1.00 88.38 84 PHE A CA 1
ATOM 681 C C . PHE A 1 84 ? 22.719 -11.482 -6.112 1.00 88.38 84 PHE A C 1
ATOM 683 O O . PHE A 1 84 ? 23.388 -12.492 -5.915 1.00 88.38 84 PHE A O 1
ATOM 690 N N . HIS A 1 85 ? 21.701 -11.137 -5.322 1.00 89.25 85 HIS A N 1
ATOM 691 C CA . HIS A 1 85 ? 21.319 -11.876 -4.131 1.00 89.25 85 HIS A CA 1
ATOM 692 C C . HIS A 1 85 ? 19.801 -11.837 -3.940 1.00 89.25 85 HIS A C 1
ATOM 694 O O . HIS A 1 85 ? 19.166 -10.788 -4.075 1.00 89.25 85 HIS A O 1
ATOM 700 N N . TRP A 1 86 ? 19.211 -12.974 -3.571 1.00 86.31 86 TRP A N 1
ATOM 701 C CA . TRP A 1 86 ? 17.759 -13.102 -3.408 1.00 86.31 86 TRP A CA 1
ATOM 702 C C . TRP A 1 86 ? 17.208 -12.195 -2.296 1.00 86.31 86 TRP A C 1
ATOM 704 O O . TRP A 1 86 ? 16.124 -11.646 -2.441 1.00 86.31 86 TRP A O 1
ATOM 714 N N . LYS A 1 87 ? 17.963 -11.969 -1.209 1.00 90.19 87 LYS A N 1
ATOM 715 C CA . LYS A 1 87 ? 17.564 -11.021 -0.144 1.00 90.19 87 LYS A CA 1
ATOM 716 C C . LYS A 1 87 ? 17.459 -9.584 -0.646 1.00 90.19 87 LYS A C 1
ATOM 718 O O . LYS A 1 87 ? 16.533 -8.885 -0.257 1.00 90.19 87 LYS A O 1
ATOM 723 N N . ASP A 1 88 ? 18.382 -9.157 -1.508 1.00 90.50 88 ASP A N 1
ATOM 724 C CA . ASP A 1 88 ? 18.328 -7.823 -2.109 1.00 90.50 88 ASP A CA 1
ATOM 725 C C . ASP A 1 88 ? 17.111 -7.716 -3.033 1.00 90.50 88 ASP A C 1
ATOM 727 O O . ASP A 1 88 ? 16.408 -6.710 -3.011 1.00 90.50 88 ASP A O 1
ATOM 731 N N . MET A 1 89 ? 16.813 -8.787 -3.781 1.00 88.44 89 MET A N 1
ATOM 732 C CA . MET A 1 89 ? 15.609 -8.859 -4.607 1.00 88.44 89 MET A CA 1
ATOM 733 C C . MET A 1 89 ? 14.334 -8.725 -3.775 1.00 88.44 89 MET A C 1
ATOM 735 O O . MET A 1 89 ? 13.508 -7.846 -4.018 1.00 88.44 89 MET A O 1
ATOM 739 N N . LYS A 1 90 ? 14.221 -9.563 -2.745 1.00 90.06 90 LYS A N 1
ATOM 740 C CA . LYS A 1 90 ? 13.082 -9.582 -1.838 1.00 90.06 90 LYS A CA 1
ATOM 741 C C . LYS A 1 90 ? 12.913 -8.241 -1.126 1.00 90.06 90 LYS A C 1
ATOM 743 O O . LYS A 1 90 ? 11.810 -7.724 -1.087 1.00 90.06 90 LYS A O 1
ATOM 748 N N . LYS A 1 91 ? 14.000 -7.598 -0.684 1.00 91.81 91 LYS A N 1
ATOM 749 C CA . LYS A 1 91 ? 13.969 -6.241 -0.107 1.00 91.81 91 LYS A CA 1
ATOM 750 C C . LYS A 1 91 ? 13.369 -5.214 -1.071 1.00 91.81 91 LYS A C 1
ATOM 752 O O . LYS A 1 91 ? 12.596 -4.354 -0.651 1.00 91.81 91 LYS A O 1
ATOM 757 N N . VAL A 1 92 ? 13.722 -5.283 -2.357 1.00 92.12 92 VAL A N 1
ATOM 758 C CA . VAL A 1 92 ? 13.140 -4.399 -3.374 1.00 92.12 92 VAL A CA 1
ATOM 759 C C . VAL A 1 92 ? 11.651 -4.703 -3.556 1.00 92.12 92 VAL A C 1
ATOM 761 O O . VAL A 1 92 ? 10.853 -3.775 -3.554 1.00 92.12 92 VAL A O 1
ATOM 764 N N . GLN A 1 93 ? 11.238 -5.963 -3.654 1.00 90.56 93 GLN A N 1
ATOM 765 C CA . GLN A 1 93 ? 9.814 -6.312 -3.775 1.00 90.56 93 GLN A CA 1
ATOM 766 C C . GLN A 1 93 ? 9.009 -5.910 -2.526 1.00 90.56 93 GLN A C 1
ATOM 768 O O . GLN A 1 93 ? 7.958 -5.274 -2.626 1.00 90.56 93 GLN A O 1
ATOM 773 N N . ASP A 1 94 ? 9.539 -6.186 -1.336 1.00 90.75 94 ASP A N 1
ATOM 774 C CA . ASP A 1 94 ? 8.916 -5.885 -0.047 1.00 90.75 94 ASP A CA 1
ATOM 775 C C . ASP A 1 94 ? 8.804 -4.382 0.222 1.00 90.75 94 ASP A C 1
ATOM 777 O O . ASP A 1 94 ? 7.848 -3.929 0.848 1.00 90.75 94 ASP A O 1
ATOM 781 N N . GLY A 1 95 ? 9.718 -3.583 -0.326 1.00 90.00 95 GLY A N 1
ATOM 782 C CA . GLY A 1 95 ? 9.658 -2.128 -0.228 1.00 90.00 95 GLY A CA 1
ATOM 783 C C . GLY A 1 95 ? 8.674 -1.447 -1.187 1.00 90.00 95 GLY A C 1
ATOM 784 O O . GLY A 1 95 ? 8.579 -0.217 -1.152 1.00 90.00 95 GLY A O 1
ATOM 785 N N . ALA A 1 96 ? 7.950 -2.184 -2.037 1.00 90.75 96 ALA A N 1
ATOM 786 C CA . ALA A 1 96 ? 6.906 -1.616 -2.891 1.00 90.75 96 ALA A CA 1
ATOM 787 C C . ALA A 1 96 ? 5.740 -1.024 -2.057 1.00 90.75 96 ALA A C 1
ATOM 789 O O . ALA A 1 96 ? 5.399 -1.582 -1.010 1.00 90.75 96 ALA A O 1
ATOM 790 N N . PRO A 1 97 ? 5.107 0.082 -2.500 1.00 93.69 97 PRO A N 1
ATOM 791 C CA . PRO A 1 97 ? 5.274 0.742 -3.800 1.00 93.69 97 PRO A CA 1
ATOM 792 C C . PRO A 1 97 ? 6.539 1.610 -3.868 1.00 93.69 97 PRO A C 1
ATOM 794 O O . PRO A 1 97 ? 6.897 2.281 -2.901 1.00 93.69 97 PRO A O 1
ATOM 797 N N . TRP A 1 98 ? 7.202 1.644 -5.026 1.00 94.00 98 TRP A N 1
ATOM 798 C CA . TRP A 1 98 ? 8.327 2.550 -5.278 1.00 94.00 98 TRP A CA 1
ATOM 799 C C . TRP A 1 98 ? 7.884 3.751 -6.091 1.00 94.00 98 TRP A C 1
ATOM 801 O O . TRP A 1 98 ? 7.123 3.615 -7.043 1.00 94.00 98 TRP A O 1
ATOM 811 N N . CYS A 1 99 ? 8.402 4.925 -5.743 1.00 92.06 99 CYS A N 1
ATOM 812 C CA . CYS A 1 99 ? 8.100 6.156 -6.457 1.00 92.06 99 CYS A CA 1
ATOM 813 C C . CYS A 1 99 ? 9.391 6.850 -6.878 1.00 92.06 99 CYS A C 1
ATOM 815 O O . CYS A 1 99 ? 10.349 6.909 -6.106 1.00 92.06 99 CYS A O 1
ATOM 817 N N . PHE A 1 100 ? 9.381 7.435 -8.070 1.00 91.62 100 PHE A N 1
ATOM 818 C CA . PHE A 1 100 ? 10.384 8.391 -8.518 1.00 91.62 100 PHE A CA 1
ATOM 819 C C . PHE A 1 100 ? 9.665 9.676 -8.911 1.00 91.62 100 PHE A C 1
ATOM 821 O O . PHE A 1 100 ? 8.766 9.639 -9.743 1.00 91.62 100 PHE A O 1
ATOM 828 N N . ASP A 1 101 ? 10.018 10.797 -8.280 1.00 89.25 101 ASP A N 1
ATOM 829 C CA . ASP A 1 101 ? 9.343 12.087 -8.496 1.00 89.25 101 ASP A CA 1
ATOM 830 C C . ASP A 1 101 ? 7.803 11.993 -8.393 1.00 89.25 101 ASP A C 1
ATOM 832 O O . ASP A 1 101 ? 7.039 12.456 -9.239 1.00 89.25 101 ASP A O 1
ATOM 836 N N . GLN A 1 102 ? 7.335 11.285 -7.358 1.00 89.69 102 GLN A N 1
ATOM 837 C CA . GLN A 1 102 ? 5.918 10.976 -7.108 1.00 89.69 102 GLN A CA 1
ATOM 838 C C . GLN A 1 102 ? 5.209 10.150 -8.201 1.00 89.69 102 GLN A C 1
ATOM 840 O O . GLN A 1 102 ? 4.013 9.898 -8.068 1.00 89.69 102 GLN A O 1
ATOM 845 N N . GLN A 1 103 ? 5.914 9.689 -9.237 1.00 91.62 103 GLN A N 1
ATOM 846 C CA . GLN A 1 103 ? 5.411 8.743 -10.234 1.00 91.62 103 GLN A CA 1
ATOM 847 C C . GLN A 1 103 ? 5.662 7.309 -9.766 1.00 91.62 103 GLN A C 1
ATOM 849 O O . GLN A 1 103 ? 6.721 7.014 -9.207 1.00 91.62 103 GLN A O 1
ATOM 854 N N . LEU A 1 104 ? 4.696 6.418 -9.987 1.00 94.69 104 LEU A N 1
ATOM 855 C CA . LEU A 1 104 ? 4.789 5.025 -9.558 1.00 94.69 104 LEU A CA 1
ATOM 856 C C . LEU A 1 104 ? 5.766 4.252 -10.447 1.00 94.69 104 LEU A C 1
ATOM 858 O O . LEU A 1 104 ? 5.599 4.210 -11.663 1.00 94.69 104 LEU A O 1
ATOM 862 N N . LEU A 1 105 ? 6.748 3.597 -9.836 1.00 94.81 105 LEU A N 1
ATOM 863 C CA . LEU A 1 105 ? 7.558 2.572 -10.478 1.00 94.81 105 LEU A CA 1
ATOM 864 C C . LEU A 1 105 ? 6.936 1.210 -10.171 1.00 94.81 105 LEU A C 1
ATOM 866 O O . LEU A 1 105 ? 7.031 0.714 -9.046 1.00 94.81 105 LEU A O 1
ATOM 870 N N . VAL A 1 106 ? 6.314 0.611 -11.180 1.00 94.94 106 VAL A N 1
ATOM 871 C CA . VAL A 1 106 ? 5.769 -0.744 -11.083 1.00 94.94 106 VAL A CA 1
ATOM 872 C C . VAL A 1 106 ? 6.898 -1.720 -11.346 1.00 94.94 106 VAL A C 1
ATOM 874 O O . VAL A 1 106 ? 7.611 -1.574 -12.336 1.00 94.94 106 VAL A O 1
ATOM 877 N N . LEU A 1 107 ? 7.059 -2.704 -10.467 1.00 93.25 107 LEU A N 1
ATOM 878 C CA . LEU A 1 107 ? 8.037 -3.776 -10.609 1.00 93.25 107 LEU A CA 1
ATOM 879 C C . LEU A 1 107 ? 7.304 -5.098 -10.814 1.00 93.25 107 LEU A C 1
ATOM 881 O O . LEU A 1 107 ? 6.315 -5.364 -10.133 1.00 93.25 107 LEU A O 1
ATOM 885 N N . LYS A 1 108 ? 7.806 -5.927 -11.724 1.00 91.44 108 LYS A N 1
ATOM 886 C CA . LYS A 1 108 ? 7.267 -7.253 -12.010 1.00 91.44 108 LYS A CA 1
ATOM 887 C C . LYS A 1 108 ? 8.399 -8.255 -12.200 1.00 91.44 108 LYS A C 1
ATOM 889 O O . LYS A 1 108 ? 9.450 -7.922 -12.750 1.00 91.44 108 LYS A O 1
ATOM 894 N N . GLU A 1 109 ? 8.181 -9.476 -11.733 1.00 88.12 109 GLU A N 1
ATOM 895 C CA . GLU A 1 109 ? 9.086 -10.589 -12.002 1.00 88.12 109 GLU A CA 1
ATOM 896 C C . GLU A 1 109 ? 9.110 -10.920 -13.491 1.00 88.12 109 GLU A C 1
ATOM 898 O O . GLU A 1 109 ? 8.126 -10.726 -14.213 1.00 88.12 109 GLU A O 1
ATOM 903 N N . ASN A 1 110 ? 10.264 -11.385 -13.961 1.00 80.94 110 ASN A N 1
ATOM 904 C CA . ASN A 1 110 ? 10.395 -11.776 -15.350 1.00 80.94 110 ASN A CA 1
ATOM 905 C C . ASN A 1 110 ? 9.721 -13.134 -15.583 1.00 80.94 110 ASN A C 1
ATOM 907 O O . ASN A 1 110 ? 10.088 -14.129 -14.963 1.00 80.94 110 ASN A O 1
ATOM 911 N N . GLU A 1 111 ? 8.759 -13.183 -16.501 1.00 75.25 111 GLU A N 1
ATOM 912 C C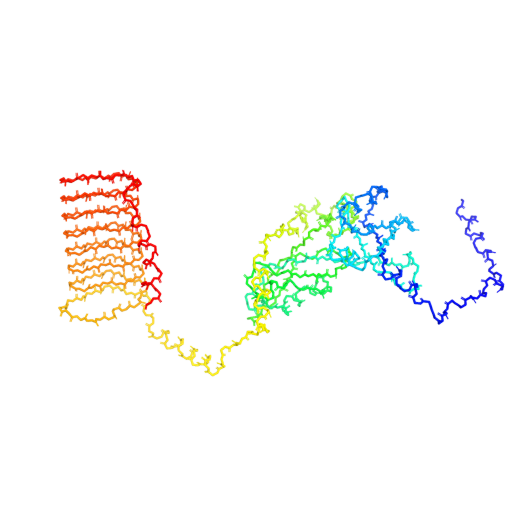A . GLU A 1 111 ? 8.097 -14.428 -16.887 1.00 75.25 111 GLU A CA 1
ATOM 913 C C . GLU A 1 111 ? 8.938 -15.153 -17.948 1.00 75.25 111 GLU A C 1
ATOM 915 O O . GLU A 1 111 ? 9.229 -14.604 -19.016 1.00 75.25 111 GLU A O 1
ATOM 920 N N . SER A 1 112 ? 9.327 -16.401 -17.669 1.00 72.69 112 SER A N 1
ATOM 921 C CA . SER A 1 112 ? 10.111 -17.219 -18.598 1.00 72.69 112 SER A CA 1
ATOM 922 C C . SER A 1 112 ? 9.454 -17.289 -19.978 1.00 72.69 112 SER A C 1
ATOM 924 O O . SER A 1 112 ? 8.297 -17.676 -20.118 1.00 72.69 112 SER A O 1
ATOM 926 N N . GLY A 1 113 ? 10.214 -16.933 -21.015 1.00 73.12 113 GLY A N 1
ATOM 927 C CA . GLY A 1 113 ? 9.772 -17.025 -22.409 1.00 73.12 113 GLY A CA 1
ATOM 928 C C . GLY A 1 113 ? 9.041 -15.796 -22.958 1.00 73.12 113 GLY A C 1
ATOM 929 O O . GLY A 1 113 ? 8.773 -15.767 -24.157 1.00 73.12 113 GLY A O 1
ATOM 930 N N . LYS A 1 114 ? 8.760 -14.770 -22.143 1.00 81.88 114 LYS A N 1
ATOM 931 C CA . LYS A 1 114 ? 8.218 -13.493 -22.634 1.00 81.88 114 LYS A CA 1
ATOM 932 C C . LYS A 1 114 ? 9.325 -12.480 -22.895 1.00 81.88 114 LYS A C 1
ATOM 934 O O . LYS A 1 114 ? 10.321 -12.412 -22.177 1.00 81.88 114 LYS A O 1
ATOM 939 N N . GLN A 1 115 ? 9.136 -11.672 -23.931 1.00 82.12 115 GLN A N 1
ATOM 940 C CA . GLN A 1 115 ? 9.987 -10.516 -24.182 1.00 82.12 115 GLN A CA 1
ATOM 941 C C . GLN A 1 115 ? 9.574 -9.339 -23.286 1.00 82.12 115 GLN A C 1
ATOM 943 O O . GLN A 1 115 ? 8.390 -9.209 -22.969 1.00 82.12 115 GLN A O 1
ATOM 948 N N . PRO A 1 116 ? 10.498 -8.434 -22.922 1.00 82.56 116 PRO A N 1
ATOM 949 C CA . PRO A 1 116 ? 10.214 -7.312 -22.024 1.00 82.56 116 PRO A CA 1
ATOM 950 C C . PRO A 1 116 ? 9.026 -6.438 -22.453 1.00 82.56 116 PRO A C 1
ATOM 952 O O . PRO A 1 116 ? 8.228 -6.045 -21.612 1.00 82.56 116 PRO A O 1
ATOM 955 N N . TRP A 1 117 ? 8.868 -6.176 -23.754 1.00 82.38 117 TRP A N 1
ATOM 956 C CA . TRP A 1 117 ? 7.766 -5.371 -24.309 1.00 82.38 117 TRP A CA 1
ATOM 957 C C . TRP A 1 117 ? 6.408 -6.090 -24.327 1.00 82.38 117 TRP A C 1
ATOM 959 O O . TRP A 1 117 ? 5.385 -5.461 -24.575 1.00 82.38 117 TRP A O 1
ATOM 969 N N . GLN A 1 118 ? 6.379 -7.403 -24.085 1.00 85.38 118 GLN A N 1
ATOM 970 C CA . GLN A 1 118 ? 5.142 -8.182 -23.950 1.00 85.38 118 GLN A CA 1
ATOM 971 C C . GLN A 1 118 ? 4.639 -8.218 -22.501 1.00 85.38 118 GLN A C 1
ATOM 973 O O . GLN A 1 118 ? 3.593 -8.805 -22.222 1.00 85.38 118 GLN A O 1
ATOM 978 N N . VAL A 1 119 ? 5.400 -7.650 -21.563 1.00 86.62 119 VAL A N 1
ATOM 979 C CA . VAL A 1 119 ? 5.053 -7.640 -20.147 1.00 86.62 119 VAL A CA 1
ATOM 980 C C . VAL A 1 119 ? 4.187 -6.426 -19.849 1.00 86.62 119 VAL A C 1
ATOM 982 O O . VAL A 1 119 ? 4.605 -5.285 -20.016 1.00 86.62 119 VAL A O 1
ATOM 985 N N . GLU A 1 120 ? 2.973 -6.682 -19.370 1.00 88.25 120 GLU A N 1
ATOM 986 C CA . GLU A 1 120 ? 2.056 -5.626 -18.959 1.00 88.25 120 GLU A CA 1
ATOM 987 C C . GLU A 1 120 ? 2.252 -5.252 -17.482 1.00 88.25 120 GLU A C 1
ATOM 989 O O . GLU A 1 120 ? 2.232 -6.112 -16.593 1.00 88.25 120 GLU A O 1
ATOM 994 N N . PHE A 1 121 ? 2.377 -3.951 -17.215 1.00 91.56 121 PHE A N 1
ATOM 995 C CA . PHE A 1 121 ? 2.542 -3.374 -15.878 1.00 91.56 121 PHE A CA 1
ATOM 996 C C . PHE A 1 121 ? 1.208 -2.818 -15.368 1.00 91.56 121 PHE A C 1
ATOM 998 O O . PHE A 1 121 ? 0.988 -1.612 -15.309 1.00 91.56 121 PHE A O 1
ATOM 1005 N N . THR A 1 122 ? 0.278 -3.719 -15.049 1.00 93.62 122 THR A N 1
ATOM 1006 C CA . THR A 1 122 ? -1.122 -3.379 -14.723 1.00 93.62 122 THR A CA 1
ATOM 1007 C C . THR A 1 122 ? -1.438 -3.383 -13.234 1.00 93.62 122 THR A C 1
ATOM 1009 O O . THR A 1 122 ? -2.438 -2.799 -12.830 1.00 93.62 122 THR A O 1
ATOM 1012 N N . HIS A 1 123 ? -0.604 -4.020 -12.414 1.00 94.75 123 HIS A N 1
ATOM 1013 C CA . HIS A 1 123 ? -0.843 -4.171 -10.983 1.00 94.75 123 HIS A CA 1
ATOM 1014 C C . HIS A 1 123 ? 0.380 -3.745 -10.176 1.00 94.75 123 HIS A C 1
ATOM 1016 O O . HIS A 1 123 ? 1.511 -3.920 -10.622 1.00 94.75 123 HIS A O 1
ATOM 1022 N N . SER A 1 124 ? 0.158 -3.197 -8.982 1.00 95.12 124 SER A N 1
ATOM 1023 C CA . SER A 1 124 ? 1.228 -2.836 -8.047 1.00 95.12 124 SER A CA 1
ATOM 1024 C C . SER A 1 124 ? 0.800 -3.078 -6.603 1.00 95.12 124 SER A C 1
ATOM 1026 O O . SER A 1 124 ? -0.376 -2.954 -6.263 1.00 95.12 124 SER A O 1
ATOM 1028 N N . LEU A 1 125 ? 1.771 -3.418 -5.754 1.00 95.19 125 LEU A N 1
ATOM 1029 C CA . LEU A 1 125 ? 1.563 -3.652 -4.328 1.00 95.19 125 LEU A CA 1
ATOM 1030 C C . LEU A 1 125 ? 1.426 -2.330 -3.573 1.00 95.19 125 LEU A C 1
ATOM 1032 O O . LEU A 1 125 ? 2.252 -1.429 -3.737 1.00 95.19 125 LEU A O 1
ATOM 1036 N N . PHE A 1 126 ? 0.422 -2.252 -2.706 1.00 95.00 126 PHE A N 1
ATOM 1037 C CA . PHE A 1 126 ? 0.192 -1.142 -1.791 1.00 95.00 126 PHE A CA 1
ATOM 1038 C C . PHE A 1 126 ? -0.143 -1.655 -0.399 1.00 95.00 126 PHE A C 1
ATOM 1040 O O . PHE A 1 126 ? -0.855 -2.644 -0.242 1.00 95.00 126 PHE A O 1
ATOM 1047 N N . TRP A 1 127 ? 0.332 -0.938 0.613 1.00 94.50 127 TRP A N 1
ATOM 1048 C CA . TRP A 1 127 ? -0.186 -1.082 1.965 1.00 94.50 127 TRP A CA 1
ATOM 1049 C C . TRP A 1 127 ? -1.446 -0.230 2.099 1.00 94.50 127 TRP A C 1
ATOM 1051 O O . TRP A 1 127 ? -1.416 0.990 1.918 1.00 94.50 127 TRP A O 1
ATOM 1061 N N . LEU A 1 128 ? -2.553 -0.898 2.387 1.00 94.75 128 LEU A N 1
ATOM 1062 C CA . LEU A 1 128 ? -3.873 -0.341 2.612 1.00 94.75 128 LEU A CA 1
ATOM 1063 C C . LEU A 1 128 ? -4.145 -0.330 4.116 1.00 94.75 128 LEU A C 1
ATOM 1065 O O . LEU A 1 128 ? -4.015 -1.356 4.776 1.00 94.75 128 LEU A O 1
ATOM 1069 N N . ARG A 1 129 ? -4.556 0.817 4.647 1.00 92.88 129 ARG A N 1
ATOM 1070 C CA . ARG A 1 129 ? -5.124 0.941 5.987 1.00 92.88 129 ARG A CA 1
ATOM 1071 C C . ARG A 1 129 ? -6.626 1.120 5.893 1.00 92.88 129 ARG A C 1
ATOM 1073 O O . ARG A 1 129 ? -7.106 2.032 5.214 1.00 92.88 129 ARG A O 1
ATOM 1080 N N . MET A 1 130 ? -7.338 0.251 6.588 1.00 91.56 130 MET A N 1
ATOM 1081 C CA . MET A 1 130 ? -8.786 0.250 6.700 1.00 91.56 130 MET A CA 1
ATOM 1082 C C . MET A 1 130 ? -9.164 0.802 8.067 1.00 91.56 130 MET A C 1
ATOM 1084 O O . MET A 1 130 ? -8.729 0.274 9.088 1.00 91.56 130 MET A O 1
ATOM 1088 N N . TYR A 1 131 ? -9.932 1.883 8.069 1.00 89.25 131 TYR A N 1
ATOM 1089 C CA . TYR A 1 131 ? -10.435 2.538 9.271 1.00 89.25 131 TYR A CA 1
ATOM 1090 C C . TYR A 1 131 ? -11.926 2.262 9.434 1.00 89.25 131 TYR A C 1
ATOM 1092 O O . TYR A 1 131 ? -12.613 1.963 8.454 1.00 89.25 131 TYR A O 1
ATOM 1100 N N . ASP A 1 132 ? -12.403 2.412 10.669 1.00 86.88 132 ASP A N 1
ATOM 1101 C CA . ASP A 1 132 ? -13.822 2.332 11.024 1.00 86.88 132 ASP A CA 1
ATOM 1102 C C . ASP A 1 132 ? -14.446 0.954 10.731 1.00 86.88 132 ASP A C 1
ATOM 1104 O O . ASP A 1 132 ? -15.620 0.835 10.379 1.00 86.88 132 ASP A O 1
ATOM 1108 N N . LEU A 1 133 ? -13.649 -0.112 10.882 1.00 86.25 133 LEU A N 1
ATOM 1109 C CA . LEU A 1 133 ? -14.160 -1.482 10.914 1.00 86.25 133 LEU A CA 1
ATOM 1110 C C . LEU A 1 133 ? -14.998 -1.677 12.190 1.00 86.25 133 LEU A C 1
ATOM 1112 O O . LEU A 1 133 ? -14.498 -1.418 13.287 1.00 86.25 133 LEU A O 1
ATOM 1116 N N . PRO A 1 134 ? -16.260 -2.128 12.073 1.00 83.38 134 PRO A N 1
ATOM 1117 C CA . PRO A 1 134 ? -17.088 -2.474 13.220 1.00 83.38 134 PRO A CA 1
ATOM 1118 C C . PRO A 1 134 ? -16.407 -3.513 14.113 1.00 83.38 134 PRO A C 1
ATOM 1120 O O . PRO A 1 134 ? -15.759 -4.430 13.612 1.00 83.38 134 PRO A O 1
ATOM 1123 N N . PHE A 1 135 ? -16.589 -3.404 15.431 1.00 76.88 135 PHE A N 1
ATOM 1124 C CA . PHE A 1 135 ? -15.953 -4.303 16.402 1.00 76.88 135 PHE A CA 1
ATOM 1125 C C . PHE A 1 135 ? -16.302 -5.780 16.193 1.00 76.88 135 PHE A C 1
ATOM 1127 O O . PHE A 1 135 ? -15.458 -6.651 16.381 1.00 76.88 135 PHE A O 1
ATOM 1134 N N . ASP A 1 136 ? -17.529 -6.061 15.761 1.00 75.38 136 ASP A N 1
ATOM 1135 C CA . ASP A 1 136 ? -18.000 -7.407 15.431 1.00 75.38 136 ASP A CA 1
ATOM 1136 C C . ASP A 1 136 ? -17.420 -7.936 14.105 1.00 75.38 136 ASP A C 1
ATOM 1138 O O . ASP A 1 136 ? -17.501 -9.132 13.834 1.00 75.38 136 ASP A O 1
ATOM 1142 N N . SER A 1 137 ? -16.818 -7.069 13.290 1.00 75.00 137 SER A N 1
ATOM 1143 C CA . SER A 1 137 ? -16.332 -7.346 11.932 1.00 75.00 137 SER A CA 1
ATOM 1144 C C . SER A 1 137 ? -14.840 -7.014 11.780 1.00 75.00 137 SER A C 1
ATOM 1146 O O . SER A 1 137 ? -14.401 -6.543 10.731 1.00 75.00 137 SER A O 1
ATOM 1148 N N . ASN A 1 138 ? -14.072 -7.205 12.858 1.00 76.19 138 ASN A N 1
ATOM 1149 C CA . ASN A 1 138 ? -12.664 -6.822 12.970 1.00 76.19 138 ASN A CA 1
ATOM 1150 C C . ASN A 1 138 ? -11.716 -8.036 13.002 1.00 76.19 138 ASN A C 1
ATOM 1152 O O . ASN A 1 138 ? -10.722 -8.033 13.727 1.00 76.19 138 ASN A O 1
ATOM 1156 N N . THR A 1 139 ? -12.056 -9.110 12.279 1.00 81.81 139 THR A N 1
ATOM 1157 C CA . THR A 1 139 ? -11.185 -10.289 12.145 1.00 81.81 139 THR A CA 1
ATOM 1158 C C . THR A 1 139 ? -10.298 -10.189 10.907 1.00 81.81 139 THR A C 1
ATOM 1160 O O . THR A 1 139 ? -10.556 -9.409 9.986 1.00 81.81 139 THR A O 1
ATOM 1163 N N . VAL A 1 140 ? -9.257 -11.021 10.851 1.00 85.31 140 VAL A N 1
ATOM 1164 C CA . VAL A 1 140 ? -8.369 -11.122 9.684 1.00 85.31 140 VAL A CA 1
ATOM 1165 C C . VAL A 1 140 ? -9.154 -11.519 8.426 1.00 85.31 140 VAL A C 1
ATOM 1167 O O . VAL A 1 140 ? -8.872 -11.023 7.335 1.00 85.31 140 VAL A O 1
ATOM 1170 N N . GLU A 1 141 ? -10.156 -12.385 8.558 1.00 87.88 141 GLU A N 1
ATOM 1171 C CA . GLU A 1 141 ? -11.030 -12.834 7.469 1.00 87.88 141 GLU A CA 1
ATOM 1172 C C . GLU A 1 141 ? -11.930 -11.703 6.979 1.00 87.88 141 GLU A C 1
ATOM 1174 O O . GLU A 1 141 ? -12.025 -11.483 5.770 1.00 87.88 141 GLU A O 1
ATOM 1179 N N . ASP A 1 142 ? -12.535 -10.955 7.905 1.00 88.50 142 ASP A N 1
ATOM 1180 C CA . ASP A 1 142 ? -13.380 -9.804 7.588 1.00 88.50 142 ASP A CA 1
ATOM 1181 C C . ASP A 1 142 ? -12.548 -8.720 6.878 1.00 88.50 142 ASP A C 1
ATOM 1183 O O . ASP A 1 142 ? -12.912 -8.240 5.799 1.00 88.50 142 ASP A O 1
ATOM 1187 N N . ALA A 1 143 ? -11.357 -8.418 7.402 1.00 88.94 143 ALA A N 1
ATOM 1188 C CA . ALA A 1 143 ? -10.399 -7.502 6.792 1.00 88.94 143 ALA A CA 1
ATOM 1189 C C . ALA A 1 143 ? -9.985 -7.955 5.379 1.00 88.94 143 ALA A C 1
ATOM 1191 O O . ALA A 1 143 ? -10.015 -7.156 4.439 1.00 88.94 143 ALA A O 1
ATOM 1192 N N . LYS A 1 144 ? -9.654 -9.240 5.187 1.00 92.00 144 LYS A N 1
ATOM 1193 C CA . LYS A 1 144 ? -9.352 -9.817 3.863 1.00 92.00 144 LYS A CA 1
ATOM 1194 C C . LYS A 1 144 ? -10.542 -9.694 2.913 1.00 92.00 144 LYS A C 1
ATOM 1196 O O . LYS A 1 144 ? -10.360 -9.310 1.757 1.00 92.00 144 LYS A O 1
ATOM 1201 N N . ALA A 1 145 ? -11.759 -9.969 3.383 1.00 92.75 145 ALA A N 1
ATOM 1202 C CA . ALA A 1 145 ? -12.973 -9.865 2.581 1.00 92.75 145 ALA A CA 1
ATOM 1203 C C . ALA A 1 145 ? -13.223 -8.421 2.117 1.00 92.75 145 ALA A C 1
ATOM 1205 O O . ALA A 1 145 ? -13.540 -8.195 0.945 1.00 92.75 145 ALA A O 1
ATOM 1206 N N . VAL A 1 146 ? -13.014 -7.432 2.987 1.00 93.06 146 VAL A N 1
ATOM 1207 C CA . VAL A 1 146 ? -13.127 -6.011 2.631 1.00 93.06 146 VAL A CA 1
ATOM 1208 C C . VAL A 1 146 ? -12.006 -5.584 1.679 1.00 93.06 146 VAL A C 1
ATOM 1210 O O . VAL A 1 146 ? -12.283 -4.992 0.631 1.00 93.06 146 VAL A O 1
ATOM 1213 N N . ALA A 1 147 ? -10.755 -5.934 1.982 1.00 94.06 147 ALA A N 1
ATOM 1214 C CA . ALA A 1 147 ? -9.585 -5.595 1.172 1.00 94.06 147 ALA A CA 1
ATOM 1215 C C . ALA A 1 147 ? -9.621 -6.232 -0.230 1.00 94.06 147 ALA A C 1
ATOM 1217 O O . ALA A 1 147 ? -9.179 -5.605 -1.196 1.00 94.06 147 ALA A O 1
ATOM 1218 N N . SER A 1 148 ? -10.245 -7.409 -0.380 1.00 95.06 148 SER A N 1
ATOM 1219 C CA . SER A 1 148 ? -10.445 -8.081 -1.676 1.00 95.06 148 SER A CA 1
ATOM 1220 C C . SER A 1 148 ? -11.214 -7.230 -2.700 1.00 95.06 148 SER A C 1
ATOM 1222 O O . SER A 1 148 ? -11.120 -7.436 -3.910 1.00 95.06 148 SER A O 1
ATOM 1224 N N . ARG A 1 149 ? -11.979 -6.230 -2.232 1.00 94.56 149 ARG A N 1
ATOM 1225 C CA . ARG A 1 149 ? -12.693 -5.273 -3.094 1.00 94.56 149 ARG A CA 1
ATOM 1226 C C . ARG A 1 149 ? -11.786 -4.198 -3.687 1.00 94.56 149 ARG A C 1
ATOM 1228 O O . ARG A 1 149 ? -12.217 -3.505 -4.615 1.00 94.56 149 ARG A O 1
ATOM 1235 N N . VAL A 1 150 ? -10.579 -4.035 -3.153 1.00 94.31 150 VAL A N 1
ATOM 1236 C CA . VAL A 1 150 ? -9.549 -3.114 -3.652 1.00 94.31 150 VAL A CA 1
ATOM 1237 C C . VAL A 1 150 ? -8.586 -3.845 -4.589 1.00 94.31 150 VAL A C 1
ATOM 1239 O O . VAL A 1 150 ? -8.273 -3.328 -5.659 1.00 94.31 150 VAL A O 1
ATOM 1242 N N . GLY A 1 151 ? -8.155 -5.052 -4.223 1.00 94.19 151 GLY A N 1
ATOM 1243 C CA . GLY A 1 151 ? -7.218 -5.857 -5.003 1.00 94.19 151 GLY A CA 1
ATOM 1244 C C . GLY A 1 151 ? -7.019 -7.250 -4.411 1.00 94.19 151 GLY A C 1
ATOM 1245 O O . GLY A 1 151 ? -7.709 -7.635 -3.472 1.00 94.19 151 GLY A O 1
ATOM 1246 N N . GLU A 1 152 ? -6.071 -8.007 -4.952 1.00 96.19 152 GLU A N 1
ATOM 1247 C CA . GLU A 1 152 ? -5.700 -9.313 -4.399 1.00 96.19 152 GLU A CA 1
ATOM 1248 C C . GLU A 1 152 ? -4.939 -9.122 -3.080 1.00 96.19 152 GLU A C 1
ATOM 1250 O O . GLU A 1 152 ? -4.000 -8.331 -3.009 1.00 96.19 152 GLU A O 1
ATOM 1255 N N . VAL A 1 153 ? -5.355 -9.814 -2.018 1.00 95.31 153 VAL A N 1
ATOM 1256 C CA . VAL A 1 153 ? -4.723 -9.689 -0.699 1.00 95.31 153 VAL A CA 1
ATOM 1257 C C . VAL A 1 153 ? -3.484 -10.574 -0.638 1.00 95.31 153 VAL A C 1
ATOM 1259 O O . VAL A 1 153 ? -3.584 -11.786 -0.796 1.00 95.31 153 VAL A O 1
ATOM 1262 N N . VAL A 1 154 ? -2.331 -9.961 -0.377 1.00 93.38 154 VAL A N 1
ATOM 1263 C CA . VAL A 1 154 ? -1.028 -10.640 -0.338 1.00 93.38 154 VAL A CA 1
ATOM 1264 C C . VAL A 1 154 ? -0.597 -10.938 1.094 1.00 93.38 154 VAL A C 1
ATOM 1266 O O . VAL A 1 154 ? -0.097 -12.020 1.377 1.00 93.38 154 VAL A O 1
ATOM 1269 N N . GLU A 1 155 ? -0.787 -9.982 2.003 1.00 91.06 155 GLU A N 1
ATOM 1270 C CA . GLU A 1 155 ? -0.275 -10.053 3.375 1.00 91.06 155 GLU A CA 1
ATOM 1271 C C . GLU A 1 155 ? -1.177 -9.236 4.310 1.00 91.06 155 GLU A C 1
ATOM 1273 O O . GLU A 1 155 ? -1.760 -8.234 3.893 1.00 91.06 155 GLU A O 1
ATOM 1278 N N . VAL A 1 156 ? -1.291 -9.648 5.570 1.00 88.75 156 VAL A N 1
ATOM 1279 C CA . VAL A 1 156 ? -1.933 -8.876 6.645 1.00 88.75 156 VAL A CA 1
ATOM 1280 C C . VAL A 1 156 ? -0.867 -8.587 7.697 1.00 88.75 156 VAL A C 1
ATOM 1282 O O . VAL A 1 156 ? -0.001 -9.425 7.928 1.00 88.75 156 VAL A O 1
ATOM 1285 N N . ASP A 1 157 ? -0.878 -7.386 8.275 1.00 85.00 157 ASP A N 1
ATOM 1286 C CA . ASP A 1 157 ? 0.103 -7.011 9.293 1.00 85.00 157 ASP A CA 1
ATOM 1287 C C . ASP A 1 157 ? -0.089 -7.844 10.570 1.00 85.00 157 ASP A C 1
ATOM 1289 O O . ASP A 1 157 ? -1.175 -7.870 11.147 1.00 85.00 157 ASP A O 1
ATOM 1293 N N . GLU A 1 158 ? 0.984 -8.498 11.018 1.00 70.19 158 GLU A N 1
ATOM 1294 C CA . GLU A 1 158 ? 1.006 -9.410 12.168 1.00 70.19 158 GLU A CA 1
ATOM 1295 C C . GLU A 1 158 ? 0.503 -8.764 13.463 1.00 70.19 158 GLU A C 1
ATOM 1297 O O . GLU A 1 158 ? -0.002 -9.468 14.333 1.00 70.19 158 GLU A O 1
ATOM 1302 N N . ILE A 1 159 ? 0.666 -7.444 13.613 1.00 68.69 159 ILE A N 1
ATOM 1303 C CA . ILE A 1 159 ? 0.217 -6.726 14.813 1.00 68.69 159 ILE A CA 1
ATOM 1304 C C . ILE A 1 159 ? -1.309 -6.614 14.822 1.00 68.69 159 ILE A C 1
ATOM 1306 O O . ILE A 1 159 ? -1.942 -6.746 15.866 1.00 68.69 159 ILE A O 1
ATOM 1310 N N . ASP A 1 160 ? -1.906 -6.411 13.649 1.00 65.56 160 ASP A N 1
ATOM 1311 C CA . ASP A 1 160 ? -3.353 -6.264 13.525 1.00 65.56 160 ASP A CA 1
ATOM 1312 C C . ASP A 1 160 ? -4.067 -7.626 13.614 1.00 65.56 160 ASP A C 1
ATOM 1314 O O . ASP A 1 160 ? -5.262 -7.669 13.885 1.00 65.56 160 ASP A O 1
ATOM 1318 N N . GLU A 1 161 ? -3.344 -8.749 13.499 1.00 62.25 161 GLU A N 1
ATOM 1319 C CA . GLU A 1 161 ? -3.885 -10.098 13.742 1.00 62.25 161 GLU A CA 1
ATOM 1320 C C . GLU A 1 161 ? -4.330 -10.325 15.198 1.00 62.25 161 GLU A C 1
ATOM 1322 O O . GLU A 1 161 ? -5.183 -11.175 15.444 1.00 62.25 161 GLU A O 1
ATOM 1327 N N . VAL A 1 162 ? -3.784 -9.567 16.158 1.00 59.44 162 VAL A N 1
ATOM 1328 C CA . VAL A 1 162 ? -4.167 -9.638 17.585 1.00 59.44 162 VAL A CA 1
ATOM 1329 C C . VAL A 1 162 ? -5.355 -8.708 17.907 1.00 59.44 162 VAL A C 1
ATOM 1331 O O . VAL A 1 162 ? -6.015 -8.869 18.935 1.00 59.44 162 VAL A O 1
ATOM 1334 N N . GLY A 1 163 ? -5.704 -7.810 16.977 1.00 56.47 163 GLY A N 1
ATOM 1335 C CA . GLY A 1 163 ? -6.899 -6.965 17.017 1.00 56.47 163 GLY A CA 1
ATOM 1336 C C . GLY A 1 163 ? -6.777 -5.670 17.837 1.00 56.47 163 GLY A C 1
ATOM 1337 O O . GLY A 1 163 ? -5.829 -5.458 18.586 1.00 56.47 163 GLY A O 1
ATOM 1338 N N . TRP A 1 164 ? -7.797 -4.811 17.690 1.00 61.69 164 TRP A N 1
ATOM 1339 C CA . TRP A 1 164 ? -8.080 -3.577 18.467 1.00 61.69 164 TRP A CA 1
ATOM 1340 C C . TRP A 1 164 ? -7.254 -2.325 18.179 1.00 61.69 164 TRP A C 1
ATOM 1342 O O . TRP A 1 164 ? -7.403 -1.305 18.854 1.00 61.69 164 TRP A O 1
ATOM 1352 N N . GLU A 1 165 ? -6.443 -2.350 17.133 1.00 65.19 165 GLU A N 1
ATOM 1353 C CA . GLU A 1 165 ? -5.792 -1.143 16.645 1.00 65.19 165 GLU A CA 1
ATOM 1354 C C . GLU A 1 165 ? -6.741 -0.265 15.830 1.00 65.19 165 GLU A C 1
ATOM 1356 O O . GLU A 1 165 ? -7.730 -0.716 15.254 1.00 65.19 165 GLU A O 1
ATOM 1361 N N . THR A 1 166 ? -6.438 1.034 15.786 1.00 70.69 166 THR A N 1
ATOM 1362 C CA . THR A 1 166 ? -7.305 2.045 15.141 1.00 70.69 166 THR A CA 1
ATOM 1363 C C . THR A 1 166 ? -7.477 1.854 13.630 1.00 70.69 166 THR A C 1
ATOM 1365 O O . THR A 1 166 ? -8.316 2.510 13.013 1.00 70.69 166 THR A O 1
ATOM 1368 N N . SER A 1 167 ? -6.675 0.984 13.016 1.00 81.31 167 SER A N 1
ATOM 1369 C CA . SER A 1 167 ? -6.785 0.611 11.612 1.00 81.31 167 SER A CA 1
ATOM 1370 C C . SER A 1 167 ? -6.248 -0.787 11.372 1.00 81.31 167 SER A C 1
ATOM 1372 O O . SER A 1 167 ? -5.216 -1.129 11.939 1.00 81.31 167 SER A O 1
ATOM 1374 N N . PHE A 1 168 ? -6.855 -1.509 10.436 1.00 86.94 168 PHE A N 1
ATOM 1375 C CA . PHE A 1 168 ? -6.312 -2.758 9.907 1.00 86.94 168 PHE A CA 1
ATOM 1376 C C . PHE A 1 168 ? -5.411 -2.493 8.704 1.00 86.94 168 PHE A C 1
ATOM 1378 O O . PHE A 1 168 ? -5.841 -1.871 7.726 1.00 86.94 168 PHE A O 1
ATOM 1385 N N . ARG A 1 169 ? -4.173 -2.982 8.750 1.00 90.88 169 ARG A N 1
ATOM 1386 C CA . ARG A 1 169 ? -3.179 -2.828 7.691 1.00 90.88 169 ARG A CA 1
ATOM 1387 C C . ARG A 1 169 ? -3.051 -4.111 6.874 1.00 90.88 169 ARG A C 1
ATOM 1389 O O . ARG A 1 169 ? -2.665 -5.166 7.365 1.00 90.88 169 ARG A O 1
ATOM 1396 N N . VAL A 1 170 ? -3.354 -3.999 5.585 1.00 92.75 170 VAL A N 1
ATOM 1397 C CA . VAL A 1 170 ? -3.363 -5.114 4.633 1.00 92.75 170 VAL A CA 1
ATOM 1398 C C . VAL A 1 170 ? -2.555 -4.737 3.402 1.00 92.75 170 VAL A C 1
ATOM 1400 O O . VAL A 1 170 ? -2.666 -3.629 2.878 1.00 92.75 170 VAL A O 1
ATOM 1403 N N . ARG A 1 171 ? -1.737 -5.659 2.910 1.00 94.69 171 ARG A N 1
ATOM 1404 C CA . ARG A 1 171 ? -1.004 -5.513 1.660 1.00 94.69 171 ARG A CA 1
ATOM 1405 C C . ARG A 1 171 ? -1.835 -6.062 0.512 1.00 94.69 171 ARG A C 1
ATOM 1407 O O . ARG A 1 171 ? -2.189 -7.239 0.504 1.00 94.69 171 ARG A O 1
ATOM 1414 N N . VAL A 1 172 ? -2.122 -5.212 -0.467 1.00 96.06 172 VAL A N 1
ATOM 1415 C CA . VAL A 1 172 ? -2.960 -5.553 -1.621 1.00 96.06 172 VAL A CA 1
ATOM 1416 C C . VAL A 1 172 ? -2.222 -5.324 -2.934 1.00 96.06 172 VAL A C 1
ATOM 1418 O O . VAL A 1 172 ? -1.543 -4.311 -3.115 1.00 96.06 172 VAL A O 1
ATOM 1421 N N . LEU A 1 173 ? -2.373 -6.257 -3.868 1.00 96.12 173 LEU A N 1
ATOM 1422 C CA . LEU A 1 173 ? -1.994 -6.112 -5.265 1.00 96.12 173 LEU A CA 1
ATOM 1423 C C . LEU A 1 173 ? -3.171 -5.481 -6.020 1.00 96.12 173 LEU A C 1
ATOM 1425 O O . LEU A 1 173 ? -4.191 -6.118 -6.282 1.00 96.12 173 LEU A O 1
ATOM 1429 N N . MET A 1 174 ? -3.043 -4.195 -6.332 1.00 95.44 174 MET A N 1
ATOM 1430 C CA . MET A 1 174 ? -4.118 -3.367 -6.880 1.00 95.44 174 MET A CA 1
ATOM 1431 C C . MET A 1 174 ? -3.922 -3.121 -8.380 1.00 95.44 174 MET A C 1
ATOM 1433 O O . MET A 1 174 ? -2.803 -2.833 -8.808 1.00 95.44 174 MET A O 1
ATOM 1437 N N . ASP A 1 175 ? -5.006 -3.179 -9.167 1.00 95.38 175 ASP A N 1
ATOM 1438 C CA . ASP A 1 175 ? -5.017 -2.776 -10.586 1.00 95.38 175 ASP A CA 1
ATOM 1439 C C . ASP A 1 175 ? -4.924 -1.248 -10.690 1.00 95.38 175 ASP A C 1
ATOM 1441 O O . ASP A 1 175 ? -5.859 -0.529 -10.331 1.00 95.38 175 ASP A O 1
ATOM 1445 N N . ILE A 1 176 ? -3.799 -0.742 -11.192 1.00 94.62 176 ILE A N 1
ATOM 1446 C CA . ILE A 1 176 ? -3.511 0.701 -11.240 1.00 94.62 176 ILE A CA 1
ATOM 1447 C C . ILE A 1 176 ? -4.240 1.430 -12.375 1.00 94.62 176 ILE A C 1
ATOM 1449 O O . ILE A 1 176 ? -4.185 2.657 -12.452 1.00 94.62 176 ILE A O 1
ATOM 1453 N N . ARG A 1 177 ? -4.916 0.692 -13.266 1.00 93.06 177 ARG A N 1
ATOM 1454 C CA . ARG A 1 177 ? -5.719 1.255 -14.366 1.00 93.06 177 ARG A CA 1
ATOM 1455 C C . ARG A 1 177 ? -7.126 1.637 -13.923 1.00 93.06 177 ARG A C 1
ATOM 1457 O O . ARG A 1 177 ? -7.880 2.207 -14.709 1.00 93.06 177 ARG A O 1
ATOM 1464 N N . LYS A 1 178 ? -7.506 1.280 -12.696 1.00 93.56 178 LYS A N 1
ATOM 1465 C CA . LYS A 1 178 ? -8.801 1.615 -12.105 1.00 93.56 178 LYS A CA 1
ATOM 1466 C C . LYS A 1 178 ? -8.638 2.786 -11.136 1.00 93.56 178 LYS A C 1
ATOM 1468 O O . LYS A 1 178 ? -7.595 2.890 -10.488 1.00 93.56 178 LYS A O 1
ATOM 1473 N N . PRO A 1 179 ? -9.649 3.664 -11.013 1.00 92.75 179 PRO A N 1
ATOM 1474 C CA . PRO A 1 179 ? -9.630 4.715 -10.008 1.00 92.75 179 PRO A CA 1
ATOM 1475 C C . PRO A 1 179 ? -9.435 4.145 -8.605 1.00 92.75 179 PRO A C 1
ATOM 1477 O O . PRO A 1 179 ? -10.022 3.115 -8.260 1.00 92.75 179 PRO A O 1
ATOM 1480 N N . ILE A 1 180 ? -8.653 4.840 -7.779 1.00 93.88 180 ILE A N 1
ATOM 1481 C CA . ILE A 1 180 ? -8.417 4.448 -6.387 1.00 93.88 180 ILE A CA 1
ATOM 1482 C C . ILE A 1 180 ? -9.751 4.307 -5.637 1.00 93.88 180 ILE A C 1
ATOM 1484 O O . ILE A 1 180 ? -10.656 5.139 -5.749 1.00 93.88 180 ILE A O 1
ATOM 1488 N N . ARG A 1 181 ? -9.896 3.247 -4.839 1.00 94.06 181 ARG A N 1
ATOM 1489 C CA . ARG A 1 181 ? -11.105 3.033 -4.034 1.00 94.06 181 ARG A CA 1
ATOM 1490 C C . ARG A 1 181 ? -10.994 3.805 -2.718 1.00 94.06 181 ARG A C 1
ATOM 1492 O O . ARG A 1 181 ? -9.990 3.686 -2.026 1.00 94.06 181 ARG A O 1
ATOM 1499 N N . ARG A 1 182 ? -12.013 4.598 -2.378 1.00 92.56 182 ARG A N 1
ATOM 1500 C CA . ARG A 1 182 ? -11.993 5.539 -1.235 1.00 92.56 182 ARG A CA 1
ATOM 1501 C C . ARG A 1 182 ? -12.654 4.979 0.026 1.00 92.56 182 ARG A C 1
ATOM 1503 O O . ARG A 1 182 ? -12.182 5.201 1.135 1.00 92.56 182 ARG A O 1
ATOM 1510 N N . TRP A 1 183 ? -13.743 4.246 -0.165 1.00 93.00 183 TRP A N 1
ATOM 1511 C CA . TRP A 1 183 ? -14.556 3.673 0.898 1.00 93.00 183 TRP A CA 1
ATOM 1512 C C . TRP A 1 183 ? -15.209 2.373 0.432 1.00 93.00 183 TRP A C 1
ATOM 1514 O O . TRP A 1 183 ? -15.351 2.123 -0.773 1.00 93.00 183 TRP A O 1
ATOM 1524 N N . GLN A 1 184 ? -15.649 1.562 1.386 1.00 93.50 184 GLN A N 1
ATOM 1525 C CA . GLN A 1 184 ? -16.432 0.361 1.137 1.00 93.50 184 GLN A CA 1
ATOM 1526 C C . GLN A 1 184 ? -17.596 0.286 2.120 1.00 93.50 184 GLN A C 1
ATOM 1528 O O . GLN A 1 184 ? -17.388 0.267 3.327 1.00 93.50 184 GLN A O 1
ATOM 1533 N N . ARG A 1 185 ? -18.823 0.195 1.597 1.00 93.25 185 ARG A N 1
ATOM 1534 C CA . ARG A 1 185 ? -19.986 -0.130 2.424 1.00 93.25 185 ARG A CA 1
ATOM 1535 C C . ARG A 1 185 ? -19.987 -1.621 2.730 1.00 93.25 185 ARG A C 1
ATOM 1537 O O . ARG A 1 185 ? -19.856 -2.430 1.805 1.00 93.25 185 ARG A O 1
ATOM 1544 N N . ILE A 1 186 ? -20.147 -1.969 3.992 1.00 91.94 186 ILE A N 1
ATOM 1545 C CA . ILE A 1 186 ? -20.243 -3.341 4.481 1.00 91.94 186 ILE A CA 1
ATOM 1546 C C . ILE A 1 186 ? -21.530 -3.498 5.284 1.00 91.94 186 ILE A C 1
ATOM 1548 O O . ILE A 1 186 ? -22.095 -2.511 5.753 1.00 91.94 186 ILE A O 1
ATOM 1552 N N . LYS A 1 187 ? -21.982 -4.739 5.433 1.00 91.12 187 LYS A N 1
ATOM 1553 C CA . LYS A 1 187 ? -22.951 -5.104 6.462 1.00 91.12 187 LYS A CA 1
ATOM 1554 C C . LYS A 1 187 ? -22.196 -5.828 7.558 1.00 91.12 187 LYS A C 1
ATOM 1556 O O . LYS A 1 187 ? -21.475 -6.773 7.244 1.00 91.12 187 LYS A O 1
ATOM 1561 N N . ASN A 1 188 ? -22.327 -5.356 8.789 1.00 86.94 188 ASN A N 1
ATOM 1562 C CA . ASN A 1 188 ? -21.717 -6.015 9.935 1.00 86.94 188 ASN A CA 1
ATOM 1563 C C . ASN A 1 188 ? -22.485 -7.295 10.311 1.00 86.94 188 ASN A C 1
ATOM 1565 O O . ASN A 1 188 ? -23.506 -7.626 9.695 1.00 86.94 188 ASN A O 1
ATOM 1569 N N . LYS A 1 189 ? -22.008 -8.026 11.322 1.00 85.12 189 LYS A N 1
ATOM 1570 C CA . LYS A 1 189 ? -22.636 -9.284 11.760 1.00 85.12 189 LYS A CA 1
ATOM 1571 C C . LYS A 1 189 ? -24.008 -9.043 12.397 1.00 85.12 189 LYS A C 1
ATOM 1573 O O . LYS A 1 189 ? -24.879 -9.900 12.293 1.00 85.12 189 LYS A O 1
ATOM 1578 N N . ALA A 1 190 ? -24.239 -7.847 12.940 1.00 84.31 190 ALA A N 1
ATOM 1579 C CA . ALA A 1 190 ? -25.557 -7.381 13.380 1.00 84.31 190 ALA A CA 1
ATOM 1580 C C . ALA A 1 190 ? -26.504 -6.936 12.235 1.00 84.31 190 ALA A C 1
ATOM 1582 O O . ALA A 1 190 ? -27.633 -6.521 12.494 1.00 84.31 190 ALA A O 1
ATOM 1583 N N . GLY A 1 191 ? -26.077 -6.996 10.967 1.00 87.44 191 GLY A N 1
ATOM 1584 C CA . GLY A 1 191 ? -26.883 -6.636 9.793 1.00 87.44 191 GLY A CA 1
ATOM 1585 C C . GLY A 1 191 ? -27.003 -5.133 9.499 1.00 87.44 191 GLY A C 1
ATOM 1586 O O . GLY A 1 191 ? -27.730 -4.752 8.578 1.00 87.44 191 GLY A O 1
ATOM 1587 N N . GLN A 1 192 ? -26.292 -4.287 10.242 1.00 88.00 192 GLN A N 1
ATOM 1588 C CA . GLN A 1 192 ? -26.243 -2.836 10.075 1.00 88.00 192 GLN A CA 1
ATOM 1589 C C . GLN A 1 192 ? -25.245 -2.432 8.982 1.00 88.00 192 GLN A C 1
ATOM 1591 O O . GLN A 1 192 ? -24.174 -3.027 8.835 1.00 88.00 192 GLN A O 1
ATOM 1596 N N . ASP A 1 193 ? -25.595 -1.395 8.221 1.00 92.06 193 ASP A N 1
ATOM 1597 C CA . ASP A 1 193 ? -24.711 -0.807 7.215 1.00 92.06 193 ASP A CA 1
ATOM 1598 C C . ASP A 1 193 ? -23.603 0.010 7.907 1.00 92.06 193 ASP A C 1
ATOM 1600 O O . ASP A 1 193 ? -23.884 0.918 8.688 1.00 92.06 193 ASP A O 1
ATOM 1604 N N . ALA A 1 194 ? -22.344 -0.267 7.568 1.00 88.81 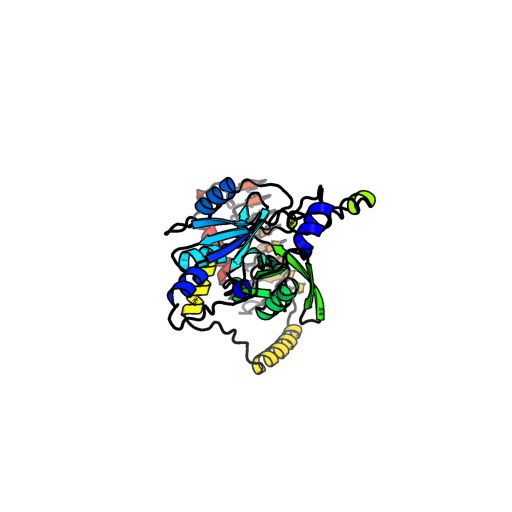194 ALA A N 1
ATOM 1605 C CA . ALA A 1 194 ? -21.181 0.499 8.011 1.00 88.81 194 ALA A CA 1
ATOM 1606 C C . ALA A 1 194 ? -20.292 0.883 6.820 1.00 88.81 194 ALA A C 1
ATOM 1608 O O . ALA A 1 194 ? -20.299 0.225 5.774 1.00 88.81 194 ALA A O 1
ATOM 1609 N N . TRP A 1 195 ? -19.521 1.959 6.966 1.00 91.31 195 TRP A N 1
ATOM 1610 C CA . TRP A 1 195 ? -18.571 2.419 5.955 1.00 91.31 195 TRP A CA 1
ATOM 1611 C C . TRP A 1 195 ? -17.147 2.221 6.450 1.00 91.31 195 TRP A C 1
ATOM 1613 O O . TRP A 1 195 ? -16.761 2.796 7.458 1.00 91.31 195 TRP A O 1
ATOM 1623 N N . VAL A 1 196 ? -16.360 1.465 5.692 1.00 91.44 196 VAL A N 1
ATOM 1624 C CA . VAL A 1 196 ? -14.920 1.322 5.911 1.00 91.44 196 VAL A CA 1
ATOM 1625 C C . VAL A 1 196 ? -14.196 2.356 5.061 1.00 91.44 196 VAL A C 1
ATOM 1627 O O . VAL A 1 196 ? -14.412 2.426 3.845 1.00 91.44 196 VAL A O 1
ATOM 1630 N N . VAL A 1 197 ? -13.329 3.152 5.684 1.00 91.94 197 VAL A N 1
ATOM 1631 C CA . VAL A 1 197 ? -12.544 4.189 5.003 1.00 91.94 197 VAL A CA 1
ATOM 1632 C C . VAL A 1 197 ? -11.165 3.648 4.641 1.00 91.94 197 VAL A C 1
ATOM 1634 O O . VAL A 1 197 ? -10.466 3.072 5.473 1.00 91.94 197 VAL A O 1
ATOM 1637 N N . PHE A 1 198 ? -10.748 3.863 3.393 1.00 94.56 198 PHE A N 1
ATOM 1638 C CA . PHE A 1 198 ? -9.460 3.404 2.884 1.00 94.56 198 PHE A CA 1
ATOM 1639 C C . PHE A 1 198 ? -8.430 4.528 2.835 1.00 94.56 198 PHE A C 1
ATOM 1641 O O . PHE A 1 198 ? -8.675 5.592 2.264 1.00 94.56 198 PHE A O 1
ATOM 1648 N N . LYS A 1 199 ? -7.235 4.260 3.369 1.00 94.19 199 LYS A N 1
ATOM 1649 C CA . LYS A 1 199 ? -6.047 5.099 3.177 1.00 94.19 199 LYS A CA 1
ATOM 1650 C C . LYS A 1 199 ? -4.865 4.259 2.716 1.00 94.19 199 LYS A C 1
ATOM 1652 O O . LYS A 1 199 ? -4.671 3.144 3.177 1.00 94.19 199 LYS A O 1
ATOM 1657 N N . TYR A 1 200 ? -4.045 4.811 1.836 1.00 94.88 200 TYR A N 1
ATOM 1658 C CA . TYR A 1 200 ? -2.951 4.103 1.177 1.00 94.88 200 TYR A CA 1
ATOM 1659 C C . TYR A 1 200 ? -1.613 4.649 1.663 1.00 94.88 200 TYR A C 1
ATOM 1661 O O . TYR A 1 200 ? -1.368 5.861 1.630 1.00 94.88 200 TYR A O 1
ATOM 1669 N N . GLU A 1 201 ? -0.720 3.773 2.110 1.00 93.62 201 GLU A N 1
ATOM 1670 C CA . GLU A 1 201 ? 0.634 4.178 2.475 1.00 93.62 201 GLU A CA 1
ATOM 1671 C C . GLU A 1 201 ? 1.461 4.450 1.221 1.00 93.62 201 GLU A C 1
ATOM 1673 O O . GLU A 1 201 ? 1.398 3.713 0.236 1.00 93.62 201 GLU A O 1
ATOM 1678 N N . ARG A 1 202 ? 2.266 5.519 1.266 1.00 91.38 202 ARG A N 1
ATOM 1679 C CA . ARG A 1 202 ? 3.171 5.915 0.172 1.00 91.38 202 ARG A CA 1
ATOM 1680 C C . ARG A 1 202 ? 2.475 6.028 -1.192 1.00 91.38 202 ARG A C 1
ATOM 1682 O O . ARG A 1 202 ? 3.116 5.831 -2.222 1.00 91.38 202 ARG A O 1
ATOM 1689 N N . LEU A 1 203 ? 1.189 6.392 -1.201 1.00 93.31 203 LEU A N 1
ATOM 1690 C CA . LEU A 1 203 ? 0.430 6.594 -2.431 1.00 93.31 203 LEU A CA 1
ATOM 1691 C C . LEU A 1 203 ? 1.150 7.627 -3.333 1.00 93.31 203 LEU A C 1
ATOM 1693 O O . LEU A 1 203 ? 1.435 8.745 -2.868 1.00 93.31 203 LEU A O 1
ATOM 1697 N N . PRO A 1 204 ? 1.456 7.266 -4.595 1.00 92.44 204 PRO A N 1
ATOM 1698 C CA . PRO A 1 204 ? 1.970 8.169 -5.615 1.00 92.44 204 PRO A CA 1
ATOM 1699 C C . PRO A 1 204 ? 1.041 9.359 -5.857 1.00 92.44 204 PRO A C 1
ATOM 1701 O O . PRO A 1 204 ? -0.030 9.492 -5.260 1.00 92.44 204 PRO A O 1
ATOM 1704 N N . MET A 1 205 ? 1.452 10.247 -6.753 1.00 89.88 205 MET A N 1
ATOM 1705 C CA . MET A 1 205 ? 0.532 11.241 -7.280 1.00 89.88 205 MET A CA 1
ATOM 1706 C C . MET A 1 205 ? -0.582 10.537 -8.073 1.00 89.88 205 MET A C 1
ATOM 1708 O O . MET A 1 205 ? -0.316 9.703 -8.941 1.00 89.88 205 MET A O 1
ATOM 1712 N N . ILE A 1 206 ? -1.822 10.882 -7.740 1.00 92.19 206 ILE A N 1
ATOM 1713 C CA . ILE A 1 206 ? -3.028 10.493 -8.468 1.00 92.19 206 ILE A CA 1
ATOM 1714 C C . ILE A 1 206 ? -3.641 11.746 -9.083 1.00 92.19 206 ILE A C 1
ATOM 1716 O O . ILE A 1 206 ? -3.444 12.843 -8.560 1.00 92.19 206 ILE A O 1
ATOM 1720 N N . CYS A 1 207 ? -4.426 11.575 -10.137 1.00 90.69 207 CYS A N 1
ATOM 1721 C CA . CYS A 1 207 ? -5.320 12.625 -10.594 1.00 90.69 207 CYS A CA 1
ATOM 1722 C C . CYS A 1 207 ? -6.476 12.785 -9.594 1.00 90.69 207 CYS A C 1
ATOM 1724 O O . CYS A 1 207 ? -7.150 11.810 -9.253 1.00 90.69 207 CYS A O 1
ATOM 1726 N N . PHE A 1 208 ? -6.716 14.004 -9.120 1.00 89.81 208 PHE A N 1
ATOM 1727 C CA . PHE A 1 208 ? -7.788 14.327 -8.188 1.00 89.81 208 PHE A CA 1
ATOM 1728 C C . PHE A 1 208 ? -9.177 14.404 -8.836 1.00 89.81 208 PHE A C 1
ATOM 1730 O O . PHE A 1 208 ? -10.192 14.347 -8.138 1.00 89.81 208 PHE A O 1
ATOM 1737 N N . GLU A 1 209 ? -9.236 14.458 -10.165 1.00 86.62 209 GLU A N 1
ATOM 1738 C CA . GLU A 1 209 ? -10.495 14.422 -10.910 1.00 86.62 209 GLU A CA 1
ATOM 1739 C C . GLU A 1 209 ? -10.978 12.988 -11.159 1.00 86.62 209 GLU A C 1
ATOM 1741 O O . GLU A 1 209 ? -12.106 12.648 -10.811 1.00 86.62 209 GLU A O 1
ATOM 1746 N N . CYS A 1 210 ? -10.117 12.118 -11.701 1.00 88.12 210 CYS A N 1
ATOM 1747 C CA . CYS A 1 210 ? -10.505 10.754 -12.086 1.00 88.12 210 CYS A CA 1
ATOM 1748 C C . CYS A 1 210 ? -9.990 9.644 -11.156 1.00 88.12 210 CYS A C 1
ATOM 1750 O O . CYS A 1 210 ? -10.381 8.490 -11.312 1.00 88.12 210 CYS A O 1
ATOM 1752 N N . GLY A 1 211 ? -9.099 9.952 -10.209 1.00 89.81 211 GLY A N 1
ATOM 1753 C CA . GLY A 1 211 ? -8.563 8.983 -9.251 1.00 89.81 211 GLY A CA 1
ATOM 1754 C C . GLY A 1 211 ? -7.549 7.986 -9.815 1.00 89.81 211 GLY A C 1
ATOM 1755 O O . GLY A 1 211 ? -7.224 7.026 -9.120 1.00 89.81 211 GLY A O 1
ATOM 1756 N N . LEU A 1 212 ? -7.065 8.166 -11.049 1.00 92.50 212 LEU A N 1
ATOM 1757 C CA . LEU A 1 212 ? -6.079 7.284 -11.690 1.00 92.50 212 LEU A CA 1
ATOM 1758 C C . LEU A 1 212 ? -4.632 7.700 -11.383 1.00 92.50 212 LEU A C 1
ATOM 1760 O O . LEU A 1 212 ? -4.337 8.881 -11.191 1.00 92.50 212 LEU A O 1
ATOM 1764 N N . ILE A 1 213 ? -3.716 6.727 -11.384 1.00 92.75 213 ILE A N 1
ATOM 1765 C CA . ILE A 1 213 ? -2.266 6.948 -11.257 1.00 92.75 213 ILE A CA 1
ATOM 1766 C C . ILE A 1 213 ? -1.665 7.224 -12.645 1.00 92.75 213 ILE A C 1
ATOM 1768 O O . ILE A 1 213 ? -2.029 6.575 -13.623 1.00 92.75 213 ILE A O 1
ATOM 1772 N N . GLY A 1 214 ? -0.703 8.150 -12.725 1.00 89.38 214 GLY A N 1
ATOM 1773 C CA . GLY A 1 214 ? 0.164 8.323 -13.903 1.00 89.38 214 GLY A CA 1
ATOM 1774 C C . GLY A 1 214 ? -0.009 9.620 -14.692 1.00 89.38 214 GLY A C 1
ATOM 1775 O O . GLY A 1 214 ? 0.740 9.856 -15.637 1.00 89.38 214 GLY A O 1
ATOM 1776 N N . HIS A 1 215 ? -0.956 10.477 -14.316 1.00 90.31 215 HIS A N 1
ATOM 1777 C CA . HIS A 1 215 ? -1.114 11.801 -14.914 1.00 90.31 215 HIS A CA 1
ATOM 1778 C C . HIS A 1 215 ? -1.567 12.827 -13.873 1.00 90.31 215 HIS A C 1
ATOM 1780 O O . HIS A 1 215 ? -2.071 12.470 -12.808 1.00 90.31 215 HIS A O 1
ATOM 1786 N N . THR A 1 216 ? -1.360 14.107 -14.185 1.00 87.44 216 THR A N 1
ATOM 1787 C CA . THR A 1 216 ? -1.847 15.221 -13.360 1.00 87.44 216 THR A CA 1
ATOM 1788 C C . THR A 1 216 ? -3.240 15.655 -13.793 1.00 87.44 216 THR A C 1
ATOM 1790 O O . THR A 1 216 ? -3.632 15.392 -14.925 1.00 87.44 216 THR A O 1
ATOM 1793 N N . ASP A 1 217 ? -3.947 16.404 -12.948 1.00 85.56 217 ASP A N 1
ATOM 1794 C CA . ASP A 1 217 ? -5.269 16.971 -13.270 1.00 85.56 217 ASP A CA 1
ATOM 1795 C C . ASP A 1 217 ? -5.269 17.758 -14.588 1.00 85.56 217 ASP A C 1
ATOM 1797 O O . ASP A 1 217 ? -6.196 17.658 -15.383 1.00 85.56 217 ASP A O 1
ATOM 1801 N N . LYS A 1 218 ? -4.162 18.450 -14.884 1.00 83.69 218 LYS A N 1
ATOM 1802 C CA . LYS A 1 218 ? -3.979 19.226 -16.122 1.00 83.69 218 LYS A CA 1
ATOM 1803 C C . LYS A 1 218 ? -3.954 18.373 -17.387 1.00 83.69 218 LYS A C 1
ATOM 1805 O O . LYS A 1 218 ? -4.290 18.865 -18.456 1.00 83.69 218 LYS A O 1
ATOM 1810 N N . ASP A 1 219 ? -3.521 17.124 -17.262 1.00 84.75 219 ASP A N 1
ATOM 1811 C CA . ASP A 1 219 ? -3.396 16.185 -18.373 1.00 84.75 219 ASP A CA 1
ATOM 1812 C C . ASP A 1 219 ? -4.543 15.159 -18.373 1.00 84.75 219 ASP A C 1
ATOM 1814 O O . ASP A 1 219 ? -4.483 14.150 -19.079 1.00 84.75 219 ASP A O 1
ATOM 1818 N N . CYS A 1 220 ? -5.564 15.365 -17.533 1.00 86.88 220 CYS A N 1
ATOM 1819 C CA . CYS A 1 220 ? -6.685 14.452 -17.413 1.00 86.88 220 CYS A CA 1
ATOM 1820 C C . CYS A 1 220 ? -7.625 14.602 -18.610 1.00 86.88 220 CYS A C 1
ATOM 1822 O O . CYS A 1 220 ? -8.152 15.680 -18.867 1.00 86.88 220 CYS A O 1
ATOM 1824 N N . MET A 1 221 ? -7.907 13.501 -19.312 1.00 81.25 221 MET A N 1
ATOM 1825 C CA . MET A 1 221 ? -8.898 13.506 -20.399 1.00 81.25 221 MET A CA 1
ATOM 1826 C C . MET A 1 221 ? -10.343 13.634 -19.899 1.00 81.25 221 MET A C 1
ATOM 1828 O O . MET A 1 221 ? -11.228 13.980 -20.674 1.00 81.25 221 MET A O 1
ATOM 1832 N N . PHE A 1 222 ? -10.576 13.388 -18.607 1.00 73.69 222 PHE A N 1
ATOM 1833 C CA . PHE A 1 222 ? -11.845 13.666 -17.924 1.00 73.69 222 PHE A CA 1
ATOM 1834 C C . PHE A 1 222 ? -11.850 15.054 -17.253 1.00 73.69 222 PHE A C 1
ATOM 1836 O O . PHE A 1 222 ? -12.782 15.374 -16.515 1.00 73.69 222 PHE A O 1
ATOM 1843 N N . GLY A 1 223 ? -10.804 15.848 -17.519 1.00 60.28 223 GLY A N 1
ATOM 1844 C CA . GLY A 1 223 ? -10.554 17.174 -16.974 1.00 60.28 223 GLY A CA 1
ATOM 1845 C C . GLY A 1 223 ? -11.702 18.147 -17.229 1.00 60.28 223 GLY A C 1
ATOM 1846 O O . GLY A 1 223 ? -12.042 18.401 -18.384 1.00 60.28 223 GLY A O 1
ATOM 1847 N N . GLY A 1 224 ? -12.279 18.722 -16.171 1.00 56.84 224 GLY A N 1
ATOM 1848 C CA . GLY A 1 224 ? -13.226 19.844 -16.267 1.00 56.84 224 GLY A CA 1
ATOM 1849 C C . GLY A 1 224 ? -14.696 19.547 -15.950 1.00 56.84 224 GLY A C 1
ATOM 1850 O O . GLY A 1 224 ? -15.503 20.473 -15.997 1.00 56.84 224 GLY A O 1
ATOM 1851 N N . ILE A 1 225 ? -15.063 18.317 -15.575 1.00 56.59 225 ILE A N 1
ATOM 1852 C CA . ILE A 1 225 ? -16.437 18.003 -15.121 1.00 56.59 225 ILE A CA 1
ATOM 1853 C C . ILE A 1 225 ? -16.705 18.640 -13.746 1.00 56.59 225 ILE A C 1
ATOM 1855 O O . ILE A 1 225 ? -17.716 19.310 -13.548 1.00 56.59 225 ILE A O 1
ATOM 1859 N N . SER A 1 226 ? -15.758 18.508 -12.812 1.00 53.84 226 SER A N 1
ATOM 1860 C CA . SER A 1 226 ? -15.870 19.043 -11.445 1.00 53.84 226 SER A CA 1
ATOM 1861 C C . SER A 1 226 ? -15.915 20.578 -11.419 1.00 53.84 226 SER A C 1
ATOM 1863 O O . SER A 1 226 ? -16.657 21.176 -10.642 1.00 53.84 226 SER A O 1
ATOM 1865 N N . ALA A 1 227 ? -15.164 21.227 -12.319 1.00 52.34 227 ALA A N 1
ATOM 1866 C CA . ALA A 1 227 ? -15.099 22.685 -12.425 1.00 52.34 227 ALA A CA 1
ATOM 1867 C C . ALA A 1 227 ? -16.391 23.315 -12.978 1.00 52.34 227 ALA A C 1
ATOM 1869 O O . ALA A 1 227 ? -16.702 24.451 -12.632 1.00 52.34 227 ALA A O 1
ATOM 1870 N N . GLN A 1 228 ? -17.155 22.590 -13.806 1.00 52.03 228 GLN A N 1
ATOM 1871 C CA . GLN A 1 228 ? -18.434 23.075 -14.342 1.00 52.03 228 GLN A CA 1
ATOM 1872 C C . GLN A 1 228 ? -19.587 22.964 -13.335 1.00 52.03 228 GLN A C 1
ATOM 1874 O O . GLN A 1 228 ? -20.519 23.761 -13.397 1.00 52.03 228 GLN A O 1
ATOM 1879 N N . ASN A 1 229 ? -19.501 22.037 -12.376 1.00 55.12 229 ASN A N 1
ATOM 1880 C CA . ASN A 1 229 ? -20.561 21.788 -11.392 1.00 55.12 229 ASN A CA 1
ATOM 1881 C C . ASN A 1 229 ? -20.315 22.454 -10.025 1.00 55.12 229 ASN A C 1
ATOM 1883 O O . ASN A 1 229 ? -21.144 22.326 -9.129 1.00 55.12 229 ASN A O 1
ATOM 1887 N N . GLY A 1 230 ? -19.184 23.147 -9.837 1.00 54.16 230 GLY A N 1
ATOM 1888 C CA . GLY A 1 230 ? -18.814 23.735 -8.542 1.00 54.16 230 GLY A CA 1
ATOM 1889 C C . GLY A 1 230 ? -18.520 22.700 -7.445 1.00 54.16 230 GLY A C 1
ATOM 1890 O O . GLY A 1 230 ? -18.459 23.053 -6.268 1.00 54.16 230 GLY A O 1
ATOM 1891 N N . GLU A 1 231 ? -18.337 21.428 -7.812 1.00 56.75 231 GLU A N 1
ATOM 1892 C CA . GLU A 1 231 ? -18.061 20.341 -6.875 1.00 56.75 231 GLU A CA 1
ATOM 1893 C C . GLU A 1 231 ? -16.567 20.267 -6.541 1.00 56.75 231 GLU A C 1
ATOM 1895 O O . GLU A 1 231 ? -15.687 20.418 -7.393 1.00 56.75 231 GLU A O 1
ATOM 1900 N N . THR A 1 232 ? -16.271 20.013 -5.265 1.00 59.38 232 THR A N 1
ATOM 1901 C CA . THR A 1 232 ? -14.910 19.742 -4.792 1.00 59.38 232 THR A CA 1
ATOM 1902 C C . THR A 1 232 ? -14.374 18.476 -5.469 1.00 59.38 232 THR A C 1
ATOM 1904 O O . THR A 1 232 ? -15.128 17.531 -5.700 1.00 59.38 232 THR A O 1
ATOM 1907 N N . THR A 1 233 ? -13.075 18.427 -5.781 1.00 66.56 233 THR A N 1
ATOM 1908 C CA . THR A 1 233 ? -12.453 17.247 -6.403 1.00 66.56 233 THR A CA 1
ATOM 1909 C C . THR A 1 233 ? -12.776 15.974 -5.613 1.00 66.56 233 THR A C 1
ATOM 1911 O O . THR A 1 233 ? -12.579 15.914 -4.398 1.00 66.56 233 THR A O 1
ATOM 1914 N N . LEU A 1 234 ? -13.262 14.937 -6.303 1.00 78.81 234 LEU A N 1
ATOM 1915 C CA . LEU A 1 234 ? -13.703 13.675 -5.690 1.00 78.81 234 LEU A CA 1
ATOM 1916 C C . LEU A 1 234 ? -12.573 12.939 -4.950 1.00 78.81 234 LEU A C 1
ATOM 1918 O O . LEU A 1 234 ? -12.821 12.133 -4.046 1.00 78.81 234 LEU A O 1
ATOM 1922 N N . TYR A 1 235 ? -11.332 13.206 -5.335 1.00 87.44 235 TYR A N 1
ATOM 1923 C CA . TYR A 1 235 ? -10.127 12.632 -4.762 1.00 87.44 235 TYR A CA 1
ATOM 1924 C C . TYR A 1 235 ? -9.260 13.730 -4.144 1.00 87.44 235 TYR A C 1
ATOM 1926 O O . TYR A 1 235 ? -9.356 14.904 -4.499 1.00 87.44 235 TYR A O 1
ATOM 1934 N N . GLY A 1 236 ? -8.394 13.347 -3.206 1.00 86.81 236 GLY A N 1
ATOM 1935 C CA . GLY A 1 236 ? -7.499 14.296 -2.557 1.00 86.81 236 GLY A CA 1
ATOM 1936 C C . GLY A 1 236 ? -6.407 13.636 -1.728 1.00 86.81 236 GLY A C 1
ATOM 1937 O O . GLY A 1 236 ? -6.336 12.413 -1.589 1.00 86.81 236 GLY A O 1
ATOM 1938 N N . MET A 1 237 ? -5.552 14.474 -1.140 1.00 86.62 237 MET A N 1
ATOM 1939 C CA . MET A 1 237 ? -4.415 14.034 -0.321 1.00 86.62 237 MET A CA 1
ATOM 1940 C C . MET A 1 237 ? -4.824 13.253 0.934 1.00 86.62 237 MET A C 1
ATOM 1942 O O . MET A 1 237 ? -4.015 12.494 1.459 1.00 86.62 237 MET A O 1
ATOM 1946 N N . TRP A 1 238 ? -6.071 13.391 1.387 1.00 88.50 238 TRP A N 1
ATOM 1947 C CA . TRP A 1 238 ? -6.630 12.669 2.534 1.00 88.50 238 TRP A CA 1
ATOM 1948 C C . TRP A 1 238 ? -6.667 11.139 2.348 1.00 88.50 238 TRP A C 1
ATOM 1950 O O . TRP A 1 238 ? -6.801 10.412 3.332 1.00 88.50 238 TRP A O 1
ATOM 1960 N N . LEU A 1 239 ? -6.491 10.646 1.114 1.00 91.56 239 LEU A N 1
ATOM 1961 C CA . LEU A 1 239 ? -6.308 9.222 0.810 1.00 91.56 239 LEU A CA 1
ATOM 1962 C C . LEU A 1 239 ? -4.927 8.688 1.198 1.00 91.56 239 LEU A C 1
ATOM 1964 O O . LEU A 1 239 ? -4.745 7.474 1.266 1.00 91.56 239 LEU A O 1
ATOM 1968 N N . LYS A 1 240 ? -3.942 9.559 1.444 1.00 91.94 240 LYS A N 1
ATOM 1969 C CA . LYS A 1 240 ? -2.630 9.131 1.931 1.00 91.94 240 LYS A CA 1
ATOM 1970 C C . LYS 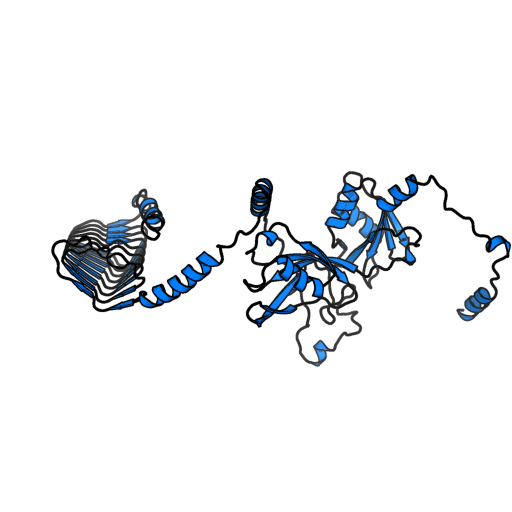A 1 240 ? -2.729 8.789 3.412 1.00 91.94 240 LYS A C 1
ATOM 1972 O O . LYS A 1 240 ? -3.192 9.594 4.219 1.00 91.94 240 LYS A O 1
ATOM 1977 N N . ALA A 1 241 ? -2.269 7.599 3.777 1.00 88.50 241 ALA A N 1
ATOM 1978 C CA . ALA A 1 241 ? -2.122 7.233 5.177 1.00 88.50 241 ALA A CA 1
ATOM 1979 C C . ALA A 1 241 ? -1.000 8.063 5.818 1.00 88.50 241 ALA A C 1
ATOM 1981 O O . ALA A 1 241 ? 0.031 8.331 5.193 1.00 88.50 241 ALA A O 1
ATOM 1982 N N . SER A 1 242 ? -1.194 8.456 7.077 1.00 81.94 242 SER A N 1
ATOM 1983 C CA . SER A 1 242 ? -0.130 9.048 7.887 1.00 81.94 242 SER A CA 1
ATOM 1984 C C . SER A 1 242 ? 1.023 8.050 8.056 1.00 81.94 242 SER A C 1
ATOM 1986 O O . SER A 1 242 ? 0.784 6.836 8.031 1.00 81.94 242 SER A O 1
ATOM 1988 N N . PRO A 1 243 ? 2.272 8.515 8.248 1.00 79.12 243 PRO A N 1
ATOM 1989 C CA . PRO A 1 243 ? 3.385 7.628 8.578 1.00 79.12 243 PRO A CA 1
ATOM 1990 C C . PRO A 1 243 ? 3.006 6.672 9.713 1.00 79.12 243 PRO A C 1
ATOM 1992 O O . PRO A 1 243 ? 2.277 7.061 10.630 1.00 79.12 243 PRO A O 1
ATOM 1995 N N . LEU A 1 244 ? 3.443 5.413 9.621 1.00 70.56 244 LEU A N 1
ATOM 1996 C CA . LEU A 1 244 ? 3.258 4.470 10.724 1.00 70.56 244 LEU A CA 1
ATOM 1997 C C . LEU A 1 244 ? 3.901 5.073 11.973 1.00 70.56 244 LEU A C 1
ATOM 1999 O O . LEU A 1 244 ? 5.047 5.524 11.921 1.00 70.56 244 LEU A O 1
ATOM 2003 N N . LYS A 1 245 ? 3.158 5.088 13.083 1.00 73.12 245 LYS A N 1
ATOM 2004 C CA . LYS A 1 245 ? 3.778 5.287 14.394 1.00 73.12 245 LYS A CA 1
ATOM 2005 C C . LYS A 1 245 ? 4.758 4.138 14.627 1.00 73.12 245 LYS A C 1
ATOM 2007 O O . LYS A 1 245 ? 4.578 3.054 14.073 1.00 73.12 245 LYS A O 1
ATOM 2012 N N . ASP A 1 246 ? 5.788 4.378 15.428 1.00 72.88 246 ASP A N 1
ATOM 2013 C CA . ASP A 1 246 ? 6.682 3.303 15.839 1.00 72.88 246 ASP A CA 1
ATOM 2014 C C . ASP A 1 246 ? 5.884 2.261 16.640 1.00 72.88 246 ASP A C 1
ATOM 2016 O O . ASP A 1 246 ? 5.402 2.542 17.737 1.00 72.88 246 ASP A O 1
ATOM 2020 N N . ARG A 1 247 ? 5.697 1.080 16.044 1.00 73.44 247 ARG A N 1
ATOM 2021 C CA . ARG A 1 247 ? 5.000 -0.070 16.639 1.00 73.44 247 ARG A CA 1
ATOM 2022 C C . ARG A 1 247 ? 5.980 -1.179 17.026 1.00 73.44 247 ARG A C 1
ATOM 2024 O O . ARG A 1 247 ? 5.559 -2.312 17.224 1.00 73.44 247 ARG A O 1
ATOM 2031 N N . SER A 1 248 ? 7.279 -0.881 17.135 1.00 74.12 248 SER A N 1
ATOM 2032 C CA . SER A 1 248 ? 8.309 -1.896 17.396 1.00 74.12 248 SER A CA 1
ATOM 2033 C C . SER A 1 248 ? 8.040 -2.676 18.685 1.00 74.12 248 SER A C 1
ATOM 2035 O O . SER A 1 248 ? 8.112 -3.899 18.670 1.00 74.12 248 SER A O 1
ATOM 2037 N N . LYS A 1 249 ? 7.622 -1.989 19.759 1.00 77.25 249 LYS A N 1
ATOM 2038 C CA . LYS A 1 249 ? 7.267 -2.627 21.041 1.00 77.25 249 LYS A CA 1
ATOM 2039 C C . LYS A 1 249 ? 6.054 -3.551 20.933 1.00 77.25 249 LYS A C 1
ATOM 2041 O O . LYS A 1 249 ? 6.114 -4.681 21.392 1.00 77.25 249 LYS A O 1
ATOM 2046 N N . ALA A 1 250 ? 4.978 -3.086 20.294 1.00 77.38 250 ALA A N 1
ATOM 2047 C CA . ALA A 1 250 ? 3.777 -3.899 20.087 1.00 77.38 250 ALA A CA 1
ATOM 2048 C C . ALA A 1 250 ? 4.085 -5.127 19.218 1.00 77.38 250 ALA A C 1
ATOM 2050 O O . ALA A 1 250 ? 3.602 -6.222 19.476 1.00 77.38 250 ALA A O 1
ATOM 2051 N N . ARG A 1 251 ? 4.944 -4.967 18.204 1.00 79.38 251 ARG A N 1
ATOM 2052 C CA . ARG A 1 251 ? 5.383 -6.081 17.364 1.00 79.38 251 ARG A CA 1
ATOM 2053 C C . ARG A 1 251 ? 6.206 -7.106 18.140 1.00 79.38 251 ARG A C 1
ATOM 2055 O O . ARG A 1 251 ? 5.998 -8.298 17.955 1.00 79.38 251 ARG A O 1
ATOM 2062 N N . GLU A 1 252 ? 7.132 -6.646 18.977 1.00 81.31 252 GLU A N 1
ATOM 2063 C CA . GLU A 1 252 ? 7.933 -7.508 19.850 1.00 81.31 252 GLU A CA 1
ATOM 2064 C C . GLU A 1 252 ? 7.037 -8.295 20.813 1.00 81.31 252 GLU A C 1
ATOM 2066 O O . GLU A 1 252 ? 7.146 -9.514 20.870 1.00 81.31 252 GLU A O 1
ATOM 2071 N N . GLU A 1 253 ? 6.066 -7.636 21.449 1.00 81.44 253 GLU A N 1
ATOM 2072 C CA . GLU A 1 253 ? 5.071 -8.279 22.315 1.00 81.44 253 GLU A CA 1
ATOM 2073 C C . GLU A 1 253 ? 4.275 -9.372 21.580 1.00 81.44 253 GLU A C 1
ATOM 2075 O O . GLU A 1 253 ? 4.174 -10.502 22.060 1.00 81.44 253 GLU A O 1
ATOM 2080 N N . VAL A 1 254 ? 3.761 -9.084 20.380 1.00 80.00 254 VAL A N 1
ATOM 2081 C CA . VAL A 1 254 ? 3.028 -10.076 19.573 1.00 80.00 254 VAL A CA 1
ATOM 2082 C C . VAL A 1 254 ? 3.924 -11.253 19.174 1.00 80.00 254 VAL A C 1
ATOM 2084 O O . VAL A 1 254 ? 3.486 -12.404 19.222 1.00 80.00 254 VAL A O 1
ATOM 2087 N N . LEU A 1 255 ? 5.181 -10.996 18.799 1.00 81.50 255 LEU A N 1
ATOM 2088 C CA . LEU A 1 255 ? 6.147 -12.044 18.459 1.00 81.50 255 LEU A CA 1
ATOM 2089 C C . LEU A 1 255 ? 6.486 -12.921 19.670 1.00 81.50 255 LEU A C 1
ATOM 2091 O O . LEU A 1 255 ? 6.540 -14.144 19.536 1.00 81.50 255 LEU A O 1
ATOM 2095 N N . GLU A 1 256 ? 6.666 -12.327 20.851 1.00 83.00 256 GLU A N 1
ATOM 2096 C CA . GLU A 1 256 ? 6.877 -13.062 22.100 1.00 83.00 256 GLU A CA 1
ATOM 2097 C C . GLU A 1 256 ? 5.678 -13.941 22.456 1.00 83.00 256 GLU A C 1
ATOM 2099 O O . GLU A 1 256 ? 5.851 -15.091 22.860 1.00 83.00 256 GLU A O 1
ATOM 2104 N N . LEU A 1 257 ? 4.457 -13.426 22.295 1.00 81.25 257 LEU A N 1
ATOM 2105 C CA . LEU A 1 257 ? 3.234 -14.185 22.540 1.00 81.25 257 LEU A CA 1
ATOM 2106 C C . LEU A 1 257 ? 3.104 -15.359 21.558 1.00 81.25 257 LEU A C 1
ATOM 2108 O O . LEU A 1 257 ? 2.865 -16.484 21.994 1.00 81.25 257 LEU A O 1
ATOM 2112 N N . LYS A 1 258 ? 3.367 -15.139 20.263 1.00 78.44 258 LYS A N 1
ATOM 2113 C CA . LYS A 1 258 ? 3.401 -16.206 19.243 1.00 78.44 258 LYS A CA 1
ATOM 2114 C C . LYS A 1 258 ? 4.491 -17.249 19.512 1.00 78.44 258 LYS A C 1
ATOM 2116 O O . LYS A 1 258 ? 4.309 -18.422 19.193 1.00 78.44 258 LYS A O 1
ATOM 2121 N N . ALA A 1 259 ? 5.612 -16.857 20.120 1.00 81.62 259 ALA A N 1
ATOM 2122 C CA . ALA A 1 259 ? 6.671 -17.789 20.502 1.00 81.62 259 ALA A CA 1
ATOM 2123 C C . ALA A 1 259 ? 6.256 -18.741 21.641 1.00 81.62 259 ALA A C 1
ATOM 2125 O O . ALA A 1 259 ? 6.830 -19.823 21.766 1.00 81.62 259 ALA A O 1
ATOM 2126 N N . ARG A 1 260 ? 5.258 -18.372 22.460 1.00 82.88 260 ARG A N 1
ATOM 2127 C CA . ARG A 1 260 ? 4.727 -19.217 23.548 1.00 82.88 260 ARG A CA 1
ATOM 2128 C C . ARG A 1 260 ? 3.745 -20.286 23.056 1.00 82.88 260 ARG A C 1
ATOM 2130 O O . ARG A 1 260 ? 3.479 -21.231 23.793 1.00 82.88 260 ARG A O 1
ATOM 2137 N N . GLY A 1 261 ? 3.223 -20.155 21.836 1.00 76.31 261 GLY A N 1
ATOM 2138 C CA . GLY A 1 261 ? 2.250 -21.069 21.237 1.00 76.31 261 GLY A CA 1
ATOM 2139 C C . GLY A 1 261 ? 1.297 -20.353 20.270 1.00 76.31 261 GLY A C 1
ATOM 2140 O O . GLY A 1 261 ? 1.355 -19.128 20.144 1.00 76.31 261 GLY A O 1
ATOM 2141 N N . PRO A 1 262 ? 0.420 -21.094 19.566 1.00 73.38 262 PRO A N 1
ATOM 2142 C CA . PRO A 1 262 ? -0.596 -20.490 18.709 1.00 73.38 262 PRO A CA 1
ATOM 2143 C C . PRO A 1 262 ? -1.553 -19.618 19.537 1.00 73.38 262 PRO A C 1
ATOM 2145 O O . PRO A 1 262 ? -2.046 -20.038 20.583 1.00 73.38 262 PRO A O 1
ATOM 2148 N N . LEU A 1 263 ? -1.810 -18.396 19.062 1.00 70.50 263 LEU A N 1
ATOM 2149 C CA . LEU A 1 263 ? -2.732 -17.450 19.694 1.00 70.50 263 LEU A CA 1
ATOM 2150 C C . LEU A 1 263 ? -4.172 -17.783 19.303 1.00 70.50 263 LEU A C 1
ATOM 2152 O O . LEU A 1 263 ? -4.778 -17.116 18.468 1.00 70.50 263 LEU A O 1
ATOM 2156 N N . GLU A 1 264 ? -4.702 -18.854 19.882 1.00 70.25 264 GLU A N 1
ATOM 2157 C CA . GLU A 1 264 ? -6.107 -19.213 19.727 1.00 70.25 264 GLU A CA 1
ATOM 2158 C C . GLU A 1 264 ? -6.951 -18.445 20.745 1.00 70.25 264 GLU A C 1
ATOM 2160 O O . GLU A 1 264 ? -6.744 -18.537 21.958 1.00 70.25 264 GLU A O 1
ATOM 2165 N N . PHE A 1 265 ? -7.925 -17.679 20.253 1.00 68.19 265 PHE A N 1
ATOM 2166 C CA . PHE A 1 265 ? -8.959 -17.117 21.110 1.00 68.19 265 PHE A CA 1
ATOM 2167 C C . PHE A 1 265 ? -9.834 -18.268 21.605 1.00 68.19 265 PHE A C 1
ATOM 2169 O O . PHE A 1 265 ? -10.601 -18.840 20.835 1.00 68.19 265 PHE A O 1
ATOM 2176 N N . ILE A 1 266 ? -9.707 -18.615 22.884 1.00 73.50 266 ILE A N 1
ATOM 2177 C CA . ILE A 1 266 ? -10.542 -19.631 23.526 1.00 73.50 266 ILE A CA 1
ATOM 2178 C C . ILE A 1 266 ? -11.807 -18.924 24.029 1.00 73.50 266 ILE A C 1
ATOM 2180 O O . ILE A 1 266 ? -11.723 -18.165 25.001 1.00 73.50 266 ILE A O 1
ATOM 2184 N N . PRO A 1 267 ? -12.971 -19.108 23.374 1.00 71.50 267 PRO A N 1
ATOM 2185 C CA . PRO A 1 267 ? -14.207 -18.499 23.836 1.00 71.50 267 PRO A CA 1
ATOM 2186 C C . PRO A 1 267 ? -14.644 -19.133 25.158 1.00 71.50 267 PRO A C 1
ATOM 2188 O O . PRO A 1 267 ? -14.314 -20.282 25.463 1.00 71.50 267 PRO A O 1
ATOM 2191 N N . LEU A 1 268 ? -15.433 -18.390 25.938 1.00 72.31 268 LEU A N 1
ATOM 2192 C CA . LEU A 1 268 ? -16.117 -18.972 27.087 1.00 72.31 268 LEU A CA 1
ATOM 2193 C C . LEU A 1 268 ? -17.016 -20.125 26.590 1.00 72.31 268 LEU A C 1
ATOM 2195 O O . LEU A 1 268 ? -17.718 -19.933 25.594 1.00 72.31 268 LEU A O 1
ATOM 2199 N N . PRO A 1 269 ? -17.013 -21.309 27.232 1.00 77.62 269 PRO A N 1
ATOM 2200 C CA . PRO A 1 269 ? -17.877 -22.408 26.821 1.00 77.62 269 PRO A CA 1
ATOM 2201 C C . PRO A 1 269 ? -19.338 -21.966 26.737 1.00 77.62 269 PRO A C 1
ATOM 2203 O O . PRO A 1 269 ? -19.835 -21.278 27.625 1.00 77.62 269 PRO A O 1
ATOM 2206 N N . GLU A 1 270 ? -20.039 -22.404 25.698 1.00 70.25 270 GLU A N 1
ATOM 2207 C CA . GLU A 1 270 ? -21.408 -21.972 25.383 1.00 70.25 270 GLU A CA 1
ATOM 2208 C C . GLU A 1 270 ? -22.398 -22.238 26.537 1.00 70.25 270 GLU A C 1
ATOM 2210 O O . GLU A 1 270 ? -23.297 -21.442 26.796 1.00 70.25 270 GLU A O 1
ATOM 2215 N N . ALA A 1 271 ? -22.167 -23.305 27.313 1.00 70.56 271 ALA A N 1
ATOM 2216 C CA . ALA A 1 271 ? -22.912 -23.597 28.541 1.00 70.56 271 ALA A CA 1
ATOM 2217 C C . ALA A 1 271 ? -22.765 -22.493 29.606 1.00 70.56 271 ALA A C 1
ATOM 2219 O O . ALA A 1 271 ? -23.746 -22.113 30.232 1.00 70.56 271 ALA A O 1
ATOM 2220 N N . MET A 1 272 ? -21.562 -21.932 29.759 1.00 65.62 272 MET A N 1
ATOM 2221 C CA . MET A 1 272 ? -21.293 -20.822 30.678 1.00 65.62 272 MET A CA 1
ATOM 2222 C C . MET A 1 272 ? -21.717 -19.466 30.103 1.00 65.62 272 MET A C 1
ATOM 2224 O O . MET A 1 272 ? -21.888 -18.519 30.863 1.00 65.62 272 MET A O 1
ATOM 2228 N N . MET A 1 273 ? -21.872 -19.345 28.778 1.00 60.97 273 MET A N 1
ATOM 2229 C CA . MET A 1 273 ? -22.454 -18.150 28.157 1.00 60.97 273 MET A CA 1
ATOM 2230 C C . MET A 1 273 ? -23.958 -18.054 28.430 1.00 60.97 273 MET A C 1
ATOM 2232 O O . MET A 1 273 ? -24.423 -16.971 28.764 1.00 60.97 273 MET A O 1
ATOM 2236 N N . LYS A 1 274 ? -24.694 -19.174 28.389 1.00 59.12 274 LYS A N 1
ATOM 2237 C CA . LYS A 1 274 ? -26.114 -19.221 28.789 1.00 59.12 274 LYS A CA 1
ATOM 2238 C C . LYS A 1 274 ? -26.328 -18.851 30.250 1.00 59.12 274 LYS A C 1
ATOM 2240 O O . LYS A 1 274 ? -27.152 -17.994 30.532 1.00 59.12 274 LYS A O 1
ATOM 2245 N N . ASP A 1 275 ? -25.523 -19.415 31.151 1.00 57.06 275 ASP A N 1
ATOM 2246 C CA . ASP A 1 275 ? -25.567 -19.044 32.571 1.00 57.06 275 ASP A CA 1
ATOM 2247 C C . ASP A 1 275 ? -25.270 -17.549 32.779 1.00 57.06 275 ASP A C 1
ATOM 2249 O O . ASP A 1 275 ? -25.731 -16.968 33.757 1.00 57.06 275 ASP A O 1
ATOM 2253 N N . ARG A 1 276 ? -24.504 -16.924 31.869 1.00 55.59 276 ARG A N 1
ATOM 2254 C CA . ARG A 1 276 ? -24.176 -15.494 31.886 1.00 55.59 276 ARG A CA 1
ATOM 2255 C C . ARG A 1 276 ? -25.311 -14.623 31.356 1.00 55.59 276 ARG A C 1
ATOM 2257 O O . ARG A 1 276 ? -25.586 -13.616 31.982 1.00 55.59 276 ARG A O 1
ATOM 2264 N N . GLU A 1 277 ? -25.989 -15.019 30.279 1.00 55.09 277 GLU A N 1
ATOM 2265 C CA . GLU A 1 277 ? -27.216 -14.355 29.806 1.00 55.09 277 GLU A CA 1
ATOM 2266 C C . GLU A 1 277 ? -28.340 -14.464 30.851 1.00 55.09 277 GLU A C 1
ATOM 2268 O O . GLU A 1 277 ? -29.036 -13.487 31.132 1.00 55.09 277 GLU A O 1
ATOM 2273 N N . ASP A 1 278 ? -28.457 -15.623 31.504 1.00 49.03 278 ASP A N 1
ATOM 2274 C CA . ASP A 1 278 ? -29.372 -15.836 32.625 1.00 49.03 278 ASP A CA 1
ATOM 2275 C C . ASP A 1 278 ? -28.953 -14.999 33.853 1.00 49.03 278 ASP A C 1
ATOM 2277 O O . ASP A 1 278 ? -29.811 -14.410 34.511 1.00 49.03 278 ASP A O 1
ATOM 2281 N N . MET A 1 279 ? -27.649 -14.856 34.134 1.00 44.09 279 MET A N 1
ATOM 2282 C CA . MET A 1 279 ? -27.123 -13.933 35.155 1.00 44.09 279 MET A CA 1
ATOM 2283 C C . MET A 1 279 ? -27.380 -12.467 34.807 1.00 44.09 279 MET A C 1
ATOM 2285 O O . MET A 1 279 ? -27.777 -11.725 35.693 1.00 44.09 279 MET A O 1
ATOM 2289 N N . ASP A 1 280 ? -27.209 -12.043 33.556 1.00 43.00 280 ASP A N 1
ATOM 2290 C CA . ASP A 1 280 ? -27.455 -10.668 33.108 1.00 43.00 280 ASP A CA 1
ATOM 2291 C C . ASP A 1 280 ? -28.952 -10.324 33.227 1.00 43.00 280 ASP A C 1
ATOM 2293 O O . ASP A 1 280 ? -29.304 -9.239 33.689 1.00 43.00 280 ASP A O 1
ATOM 2297 N N . SER A 1 281 ? -29.842 -11.291 32.966 1.00 42.91 281 SER A N 1
ATOM 2298 C CA . SER A 1 281 ? -31.282 -11.165 33.251 1.00 42.91 281 SER A CA 1
ATOM 2299 C C . SER A 1 281 ? -31.606 -11.101 34.758 1.00 42.91 281 SER A C 1
ATOM 2301 O O . SER A 1 281 ? -32.585 -10.477 35.172 1.00 42.91 281 SER A O 1
ATOM 2303 N N . TYR A 1 282 ? -30.764 -11.706 35.605 1.00 38.00 282 TYR A N 1
ATOM 2304 C CA . TYR A 1 282 ? -30.861 -11.651 37.069 1.00 38.00 282 TYR A CA 1
ATOM 2305 C C . TYR A 1 282 ? -30.242 -10.360 37.648 1.00 38.00 282 TYR A C 1
ATOM 2307 O O . TYR A 1 282 ? -30.684 -9.854 38.685 1.00 38.00 282 TYR A O 1
ATOM 2315 N N . ILE A 1 283 ? -29.246 -9.793 36.961 1.00 37.47 283 ILE A N 1
ATOM 2316 C CA . ILE A 1 283 ? -28.582 -8.523 37.280 1.00 37.47 283 ILE A CA 1
ATOM 2317 C C . ILE A 1 283 ? -29.480 -7.338 36.892 1.00 37.47 283 ILE A C 1
ATOM 2319 O O . ILE A 1 283 ? -29.631 -6.424 37.705 1.00 37.47 283 ILE A O 1
ATOM 2323 N N . GLU A 1 284 ? -30.213 -7.395 35.770 1.00 38.59 284 GLU A N 1
ATOM 2324 C CA . GLU A 1 284 ? -31.279 -6.417 35.461 1.00 38.59 284 GLU A CA 1
ATOM 2325 C C . GLU A 1 284 ? -32.366 -6.364 36.556 1.00 38.59 284 GLU A C 1
ATOM 2327 O O . GLU A 1 284 ? -33.021 -5.339 36.749 1.00 38.59 284 GLU A O 1
ATOM 2332 N N . GLY A 1 285 ? -32.516 -7.436 37.344 1.00 40.88 285 GLY A N 1
ATOM 2333 C CA . GLY A 1 285 ? -33.401 -7.493 38.508 1.00 40.88 285 GLY A CA 1
ATOM 2334 C C . GLY A 1 285 ? -32.849 -6.877 39.804 1.00 40.88 285 GLY A C 1
ATOM 2335 O O . GLY A 1 285 ? -33.599 -6.772 40.777 1.00 40.88 285 GLY A O 1
ATOM 2336 N N . THR A 1 286 ? -31.570 -6.476 39.873 1.00 43.62 286 THR A N 1
ATOM 2337 C CA . THR A 1 286 ? -30.942 -5.972 41.118 1.00 43.62 286 THR A CA 1
ATOM 2338 C C . THR A 1 286 ? -30.090 -4.701 40.987 1.00 43.62 286 THR A C 1
ATOM 2340 O O . THR A 1 286 ? -29.632 -4.174 42.006 1.00 43.62 286 THR A O 1
ATOM 2343 N N . GLU A 1 287 ? -29.956 -4.106 39.801 1.00 40.78 287 GLU A N 1
ATOM 2344 C CA . GLU A 1 287 ? -29.282 -2.812 39.634 1.00 40.78 287 GLU A CA 1
ATOM 2345 C C . GLU A 1 287 ? -30.198 -1.607 39.911 1.00 40.78 287 GLU A C 1
ATOM 2347 O O . GLU A 1 287 ? -30.663 -0.901 39.018 1.00 40.78 287 GLU A O 1
ATOM 2352 N N . ASN A 1 288 ? -30.389 -1.271 41.189 1.00 50.75 288 ASN A N 1
ATOM 2353 C CA . ASN A 1 288 ? -30.784 0.096 41.545 1.00 50.75 288 ASN A CA 1
ATOM 2354 C C . ASN A 1 288 ? -29.583 1.041 41.330 1.00 50.75 288 ASN A C 1
ATOM 2356 O O . ASN A 1 288 ? -28.876 1.378 42.282 1.00 50.75 288 ASN A O 1
ATOM 2360 N N . MET A 1 289 ? -29.341 1.484 40.089 1.00 49.78 289 MET A N 1
ATOM 2361 C CA . MET A 1 289 ? -28.229 2.389 39.727 1.00 49.78 289 MET A CA 1
ATOM 2362 C C . MET A 1 289 ? -28.240 3.735 40.482 1.00 49.78 289 MET A C 1
ATOM 2364 O O . MET A 1 289 ? -27.209 4.405 40.573 1.00 49.78 289 MET A O 1
ATOM 2368 N N . MET A 1 290 ? -29.382 4.132 41.054 1.00 50.97 290 MET A N 1
ATOM 2369 C CA . MET A 1 290 ? -29.549 5.372 41.808 1.00 50.97 290 MET A CA 1
ATOM 2370 C C . MET A 1 290 ? -30.354 5.122 43.085 1.00 50.97 290 MET A C 1
ATOM 2372 O O . MET A 1 290 ? -31.431 4.533 43.044 1.00 50.97 290 MET A O 1
ATOM 2376 N N . GLN A 1 291 ? -29.854 5.614 44.220 1.00 57.72 291 GLN A N 1
ATOM 2377 C CA . GLN A 1 291 ? -30.630 5.700 45.459 1.00 57.72 291 GLN A CA 1
ATOM 2378 C C . GLN A 1 291 ? -30.798 7.161 45.887 1.00 57.72 291 GLN A C 1
ATOM 2380 O O . GLN A 1 291 ? -29.852 7.955 45.871 1.00 57.72 291 GLN A O 1
ATOM 2385 N N . THR A 1 292 ? -32.016 7.501 46.300 1.00 55.62 292 THR A N 1
ATOM 2386 C CA . THR A 1 292 ? -32.401 8.825 46.802 1.00 55.62 292 THR A CA 1
ATOM 2387 C C . THR A 1 292 ? -33.052 8.676 48.174 1.00 55.62 292 THR A C 1
ATOM 2389 O O . THR A 1 292 ? -33.854 7.763 48.356 1.00 55.62 292 THR A O 1
ATOM 2392 N N . ASN A 1 293 ? -32.786 9.603 49.096 1.00 53.41 293 ASN A N 1
ATOM 2393 C CA . ASN A 1 293 ? -33.421 9.685 50.422 1.00 53.41 293 ASN A CA 1
ATOM 2394 C C . ASN A 1 293 ? -33.062 8.509 51.351 1.00 53.41 293 ASN A C 1
ATOM 2396 O O . ASN A 1 293 ? -33.929 7.789 51.846 1.00 53.41 293 ASN A O 1
ATOM 2400 N N . ILE A 1 294 ? -31.763 8.327 51.603 1.00 57.34 294 ILE A N 1
ATOM 2401 C CA . ILE A 1 294 ? -31.245 7.297 52.514 1.00 57.34 294 ILE A CA 1
ATOM 2402 C C . ILE A 1 294 ? -31.175 7.868 53.937 1.00 57.34 294 ILE A C 1
ATOM 2404 O O . ILE A 1 294 ? -30.382 8.768 54.213 1.00 57.34 294 ILE A O 1
ATOM 2408 N N . SER A 1 295 ? -31.954 7.311 54.866 1.00 51.66 295 SER A N 1
ATOM 2409 C CA . SER A 1 295 ? -31.894 7.649 56.295 1.00 51.66 295 SER A CA 1
ATOM 2410 C C . SER A 1 295 ? -31.671 6.396 57.142 1.00 51.66 295 SER A C 1
ATOM 2412 O O . SER A 1 295 ? -32.544 5.529 57.191 1.00 51.66 295 SER A O 1
ATOM 2414 N N . THR A 1 296 ? -30.530 6.295 57.832 1.00 54.34 296 THR A N 1
ATOM 2415 C CA . THR A 1 296 ? -30.225 5.151 58.716 1.00 54.34 296 THR A CA 1
ATOM 2416 C C . THR A 1 296 ? -29.724 5.607 60.084 1.00 54.34 296 THR A C 1
ATOM 2418 O O . THR A 1 296 ? -28.774 6.388 60.179 1.00 54.34 296 THR A O 1
ATOM 2421 N N . VAL A 1 297 ? -30.327 5.067 61.148 1.00 44.78 297 VAL A N 1
ATOM 2422 C CA . VAL A 1 297 ? -29.958 5.309 62.552 1.00 44.78 297 VAL A CA 1
ATOM 2423 C C . VAL A 1 297 ? -29.690 3.960 63.217 1.00 44.78 297 VAL A C 1
ATOM 2425 O O . VAL A 1 297 ? -30.629 3.303 63.653 1.00 44.78 297 VAL A O 1
ATOM 2428 N N . THR A 1 298 ? -28.432 3.516 63.296 1.00 39.19 298 THR A N 1
ATOM 2429 C CA . THR A 1 298 ? -28.091 2.265 64.003 1.00 39.19 298 THR A CA 1
ATOM 2430 C C . THR A 1 298 ? -26.685 2.281 64.602 1.00 39.19 298 THR A C 1
ATOM 2432 O O . THR A 1 298 ? -25.699 2.507 63.901 1.00 39.19 298 THR A O 1
ATOM 2435 N N . ASN A 1 299 ? -26.590 1.942 65.893 1.00 38.75 299 ASN A N 1
ATOM 2436 C CA . ASN A 1 299 ? -25.342 1.601 66.577 1.00 38.75 299 ASN A CA 1
ATOM 2437 C C . ASN A 1 299 ? -24.909 0.185 66.160 1.00 38.75 299 ASN A C 1
ATOM 2439 O O . ASN A 1 299 ? -25.513 -0.789 66.593 1.00 38.75 299 ASN A O 1
ATOM 2443 N N . ARG A 1 300 ? -23.846 0.091 65.348 1.00 31.72 300 ARG A N 1
ATOM 2444 C CA . ARG A 1 300 ? -23.219 -1.139 64.817 1.00 31.72 300 ARG A CA 1
ATOM 2445 C C . ARG A 1 300 ? -24.098 -2.016 63.918 1.00 31.72 300 ARG A C 1
ATOM 2447 O O . ARG A 1 300 ? -24.846 -2.866 64.383 1.00 31.72 300 ARG A O 1
ATOM 2454 N N . THR A 1 301 ? -23.792 -1.969 62.626 1.00 27.62 301 THR A N 1
ATOM 2455 C CA . THR A 1 301 ? -23.955 -3.104 61.709 1.00 27.62 301 THR A CA 1
ATOM 2456 C C . THR A 1 301 ? -22.783 -3.114 60.731 1.00 27.62 301 THR A C 1
ATOM 2458 O O . THR A 1 301 ? -22.557 -2.115 60.050 1.00 27.62 301 THR A O 1
ATOM 2461 N N . ASN A 1 302 ? -22.062 -4.238 60.631 1.00 35.22 302 ASN A N 1
ATOM 2462 C CA . ASN A 1 302 ? -21.198 -4.568 59.488 1.00 35.22 302 ASN A CA 1
ATOM 2463 C C . ASN A 1 302 ? -22.090 -4.820 58.262 1.00 35.22 302 ASN A C 1
ATOM 2465 O O . ASN A 1 302 ? -22.253 -5.946 57.801 1.00 35.22 302 ASN A O 1
ATOM 2469 N N . SER A 1 303 ? -22.730 -3.763 57.781 1.00 31.67 303 SER A N 1
ATOM 2470 C CA . SER A 1 303 ? -23.485 -3.787 56.544 1.00 31.67 303 SER A CA 1
ATOM 2471 C C . SER A 1 303 ? -22.507 -3.449 55.425 1.00 31.67 303 SER A C 1
ATOM 2473 O O . SER A 1 303 ? -21.973 -2.340 55.379 1.00 31.67 303 SER A O 1
ATOM 2475 N N . LYS A 1 304 ? -22.232 -4.417 54.543 1.00 38.19 304 LYS A N 1
ATOM 2476 C CA . LYS A 1 304 ? -21.744 -4.138 53.187 1.00 38.19 304 LYS A CA 1
ATOM 2477 C C . LYS A 1 304 ? -22.843 -3.324 52.496 1.00 38.19 304 LYS A C 1
ATOM 2479 O O . LYS A 1 304 ? -23.716 -3.882 51.840 1.00 38.19 304 LYS A O 1
ATOM 2484 N N . VAL A 1 305 ? -22.861 -2.014 52.732 1.00 37.84 305 VAL A N 1
ATOM 2485 C CA . VAL A 1 305 ? -23.813 -1.107 52.096 1.00 37.84 305 VAL A CA 1
ATOM 2486 C C . VAL A 1 305 ? -23.370 -0.932 50.647 1.00 37.84 305 VAL A C 1
ATOM 2488 O O . VAL A 1 305 ? -22.380 -0.260 50.397 1.00 37.84 305 VAL A O 1
ATOM 2491 N N . SER A 1 306 ? -24.115 -1.582 49.747 1.00 39.25 306 SER A N 1
ATOM 2492 C CA . SER A 1 306 ? -24.423 -1.182 48.365 1.00 39.25 306 SER A CA 1
ATOM 2493 C C . SER A 1 306 ? -23.251 -0.675 47.510 1.00 39.25 306 SER A C 1
ATOM 2495 O O . SER A 1 306 ? -22.845 0.474 47.633 1.00 39.25 306 SER A O 1
ATOM 2497 N N . GLY A 1 307 ? -22.766 -1.490 46.570 1.00 42.00 307 GLY A N 1
ATOM 2498 C CA . GLY A 1 307 ? -21.845 -1.052 45.512 1.00 42.00 307 GLY A CA 1
ATOM 2499 C C . GLY A 1 307 ? -22.552 -0.249 44.415 1.00 42.00 307 GLY A C 1
ATOM 2500 O O . GLY A 1 307 ? -22.551 -0.669 43.265 1.00 42.00 307 GLY A O 1
ATOM 2501 N N . ASN A 1 308 ? -23.194 0.874 44.755 1.00 54.81 308 ASN A N 1
ATOM 2502 C CA . ASN A 1 308 ? -23.985 1.650 43.794 1.00 54.81 308 ASN A CA 1
ATOM 2503 C C . ASN A 1 308 ? -23.202 2.871 43.282 1.00 54.81 308 ASN A C 1
ATOM 2505 O O . ASN A 1 308 ? -22.391 3.475 43.986 1.00 54.81 308 ASN A O 1
ATOM 2509 N N . MET A 1 309 ? -23.464 3.265 42.033 1.00 53.34 309 MET A N 1
ATOM 2510 C CA . MET A 1 309 ? -22.712 4.326 41.353 1.00 53.34 309 MET A CA 1
ATOM 2511 C C . MET A 1 309 ? -23.054 5.734 41.882 1.00 53.34 309 MET A C 1
ATOM 2513 O O . MET A 1 309 ? -22.169 6.586 41.981 1.00 53.34 309 MET A O 1
ATOM 2517 N N . LEU A 1 310 ? -24.313 5.979 42.274 1.00 58.91 310 LEU A N 1
ATOM 2518 C CA . LEU A 1 310 ? -24.825 7.296 42.678 1.00 58.91 310 LEU A CA 1
ATOM 2519 C C . LEU A 1 310 ? -25.737 7.228 43.914 1.00 58.91 310 LEU A C 1
ATOM 2521 O O . LEU A 1 310 ? -26.733 6.501 43.925 1.00 58.91 310 LEU A O 1
ATOM 2525 N N . GLN A 1 311 ? -25.448 8.056 44.925 1.00 65.06 311 GLN A N 1
ATOM 2526 C CA . GLN A 1 311 ? -26.338 8.269 46.075 1.00 65.06 311 GLN A CA 1
ATOM 2527 C C . GLN A 1 311 ? -26.580 9.757 46.358 1.00 65.06 311 GLN A C 1
ATOM 2529 O O . GLN A 1 311 ? -25.649 10.566 46.324 1.00 65.06 311 GLN A O 1
ATOM 2534 N N . THR A 1 312 ? -27.827 10.111 46.682 1.00 63.88 312 THR A N 1
ATOM 2535 C CA . THR A 1 312 ? -28.230 11.492 47.002 1.00 63.88 312 THR A CA 1
ATOM 2536 C C . THR A 1 312 ? -29.135 11.559 48.238 1.00 63.88 312 THR A C 1
ATOM 2538 O O . THR A 1 312 ? -29.889 10.622 48.515 1.00 63.88 312 THR A O 1
ATOM 2541 N N . ASN A 1 313 ? -29.084 12.677 48.971 1.00 62.84 313 ASN A N 1
ATOM 2542 C CA . ASN A 1 313 ? -29.897 12.943 50.169 1.00 62.84 313 ASN A CA 1
ATOM 2543 C C . ASN A 1 313 ? -29.693 11.882 51.266 1.00 62.84 313 ASN A C 1
ATOM 2545 O O . ASN A 1 313 ? -30.604 11.128 51.612 1.00 62.84 313 ASN A O 1
ATOM 2549 N N . ILE A 1 314 ? -28.471 11.813 51.794 1.00 61.78 314 ILE A N 1
ATOM 2550 C CA . ILE A 1 314 ? -28.061 10.830 52.804 1.00 61.78 314 ILE A CA 1
ATOM 2551 C C . ILE A 1 314 ? -28.036 11.488 54.186 1.00 61.78 314 ILE A C 1
ATOM 2553 O O . ILE A 1 314 ? -27.362 12.498 54.374 1.00 61.78 314 ILE A O 1
ATOM 2557 N N . SER A 1 315 ? -28.715 10.902 55.174 1.00 62.34 315 SER A N 1
ATOM 2558 C CA . SER A 1 315 ? -28.646 11.320 56.582 1.00 62.34 315 SER A CA 1
ATOM 2559 C C . SER A 1 315 ? -28.333 10.130 57.487 1.00 62.34 315 SER A C 1
ATOM 2561 O O . SER A 1 315 ? -29.172 9.244 57.667 1.00 62.34 315 SER A O 1
ATOM 2563 N N . THR A 1 316 ? -27.122 10.082 58.054 1.00 60.41 316 THR A N 1
ATOM 2564 C CA . THR A 1 316 ? -26.662 8.918 58.837 1.00 60.41 316 THR A CA 1
ATOM 2565 C C . THR A 1 316 ? -25.885 9.293 60.094 1.00 60.41 316 THR A C 1
ATOM 2567 O O . THR A 1 316 ? -25.001 10.150 60.057 1.00 60.41 316 THR A O 1
ATOM 2570 N N . THR A 1 317 ? -26.116 8.554 61.179 1.00 57.47 317 THR A N 1
ATOM 2571 C CA . THR A 1 317 ? -25.348 8.668 62.430 1.00 57.47 317 THR A CA 1
ATOM 2572 C C . THR A 1 317 ? -24.545 7.388 62.655 1.00 57.47 317 THR A C 1
ATOM 2574 O O . THR A 1 317 ? -25.126 6.315 62.789 1.00 57.47 317 THR A O 1
ATOM 2577 N N . GLY A 1 318 ? -23.213 7.488 62.687 1.00 52.69 318 GLY A N 1
ATOM 2578 C CA . GLY A 1 318 ? -22.307 6.379 63.024 1.00 52.69 318 GLY A CA 1
ATOM 2579 C C . GLY A 1 318 ? -22.043 5.325 61.934 1.00 52.69 318 GLY A C 1
ATOM 2580 O O . GLY A 1 318 ? -21.274 4.401 62.190 1.00 52.69 318 GLY A O 1
ATOM 2581 N N . ALA A 1 319 ? -22.615 5.449 60.729 1.00 57.03 319 ALA A N 1
ATOM 2582 C CA . ALA A 1 319 ? -22.396 4.517 59.612 1.00 57.03 319 ALA A CA 1
ATOM 2583 C C . ALA A 1 319 ? -21.611 5.160 58.453 1.00 57.03 319 ALA A C 1
ATOM 2585 O O . ALA A 1 319 ? -22.010 6.199 57.934 1.00 57.03 319 ALA A O 1
ATOM 2586 N N . SER A 1 320 ? -20.491 4.552 58.045 1.00 57.91 320 SER A N 1
ATOM 2587 C CA . SER A 1 320 ? -19.675 5.021 56.912 1.00 57.91 320 SER A CA 1
ATOM 2588 C C . SER A 1 320 ? -20.334 4.719 55.567 1.00 57.91 320 SER A C 1
ATOM 2590 O O . SER A 1 320 ? -20.801 3.599 55.364 1.00 57.91 320 SER A O 1
ATOM 2592 N N . THR A 1 321 ? -20.271 5.658 54.623 1.00 56.03 321 THR A N 1
ATOM 2593 C CA . THR A 1 321 ? -20.730 5.453 53.240 1.00 56.03 321 THR A CA 1
ATOM 2594 C C . THR A 1 321 ? -19.539 5.381 52.274 1.00 56.03 321 THR A C 1
ATOM 2596 O O . THR A 1 321 ? -18.582 6.156 52.394 1.00 56.03 321 THR A O 1
ATOM 2599 N N . LYS A 1 322 ? -19.586 4.447 51.314 1.00 59.25 322 LYS A N 1
ATOM 2600 C CA . LYS A 1 322 ? -18.599 4.283 50.229 1.00 59.25 322 LYS A CA 1
ATOM 2601 C C . LYS A 1 322 ? -19.338 4.142 48.894 1.00 59.25 322 LYS A C 1
ATOM 2603 O O . LYS A 1 322 ? -20.054 3.166 48.748 1.00 59.25 322 LYS A O 1
ATOM 2608 N N . ASN A 1 323 ? -19.180 5.084 47.958 1.00 61.50 323 ASN A N 1
ATOM 2609 C CA . ASN A 1 323 ? -19.738 5.011 46.593 1.00 61.50 323 ASN A CA 1
ATOM 2610 C C . ASN A 1 323 ? -18.863 5.775 45.580 1.00 61.50 323 ASN A C 1
ATOM 2612 O O . ASN A 1 323 ? -17.920 6.468 45.960 1.00 61.50 323 ASN A O 1
ATOM 2616 N N . MET A 1 324 ? -19.192 5.699 44.285 1.00 57.53 324 MET A N 1
ATOM 2617 C CA . MET A 1 324 ? -18.475 6.449 43.243 1.00 57.53 324 MET A CA 1
ATOM 2618 C C . MET A 1 324 ? -18.785 7.958 43.315 1.00 57.53 324 MET A C 1
ATOM 2620 O O . MET A 1 324 ? -17.865 8.779 43.351 1.00 57.53 324 MET A O 1
ATOM 2624 N N . LEU A 1 325 ? -20.067 8.328 43.430 1.00 62.09 325 LEU A N 1
ATOM 2625 C CA . LEU A 1 325 ? -20.541 9.717 43.476 1.00 62.09 325 LEU A CA 1
ATOM 2626 C C . LEU A 1 325 ? -21.554 9.920 44.617 1.00 62.09 325 LEU A C 1
ATOM 2628 O O . LEU A 1 325 ? -22.505 9.146 44.753 1.00 62.09 325 LEU A O 1
ATOM 2632 N N . GLN A 1 326 ? -21.378 10.973 45.426 1.00 67.19 326 GLN A N 1
ATOM 2633 C CA . GLN A 1 326 ? -22.340 11.322 46.480 1.00 67.19 326 GLN A CA 1
ATOM 2634 C C . GLN A 1 326 ? -22.650 12.827 46.532 1.00 67.19 326 GLN A C 1
ATOM 2636 O O . GLN A 1 326 ? -21.743 13.665 46.450 1.00 67.19 326 GLN A O 1
ATOM 2641 N N . THR A 1 327 ? -23.933 13.162 46.713 1.00 67.56 327 THR A N 1
ATOM 2642 C CA . THR A 1 327 ? -24.417 14.547 46.844 1.00 67.56 327 THR A CA 1
ATOM 2643 C C . THR A 1 327 ? -25.401 14.702 48.014 1.00 67.56 327 THR A C 1
ATOM 2645 O O . THR A 1 327 ? -26.132 13.767 48.346 1.00 67.56 327 THR A O 1
ATOM 2648 N N . ASN A 1 328 ? -25.436 15.881 48.644 1.00 66.44 328 ASN A N 1
ATOM 2649 C CA . ASN A 1 328 ? -26.369 16.230 49.731 1.00 66.44 328 ASN A CA 1
ATOM 2650 C C . ASN A 1 328 ? -26.310 15.249 50.918 1.00 66.44 328 ASN A C 1
ATOM 2652 O O . ASN A 1 328 ? -27.241 14.478 51.164 1.00 66.44 328 ASN A O 1
ATOM 2656 N N . ILE A 1 329 ? -25.198 15.265 51.651 1.00 64.75 329 ILE A N 1
ATOM 2657 C CA . ILE A 1 329 ? -24.958 14.343 52.768 1.00 64.75 329 ILE A CA 1
ATOM 2658 C C . ILE A 1 329 ? -24.890 15.100 54.086 1.00 64.75 329 ILE A C 1
ATOM 2660 O O . ILE A 1 329 ? -24.141 16.066 54.194 1.00 64.75 329 ILE A O 1
ATOM 2664 N N . SER A 1 330 ? -25.564 14.580 55.107 1.00 65.75 330 SER A N 1
ATOM 2665 C CA . SER A 1 330 ? -25.433 15.017 56.497 1.00 65.75 330 SER A CA 1
ATOM 2666 C C . SER A 1 330 ? -25.050 13.825 57.378 1.00 65.75 330 SER A C 1
ATOM 2668 O O . SER A 1 330 ? -25.874 12.935 57.599 1.00 65.75 330 SER A O 1
ATOM 2670 N N . THR A 1 331 ? -23.809 13.770 57.880 1.00 63.78 331 THR A N 1
ATOM 2671 C CA . THR A 1 331 ? -23.371 12.681 58.777 1.00 63.78 331 THR A CA 1
ATOM 2672 C C . THR A 1 331 ? -22.813 13.151 60.117 1.00 63.78 331 THR A C 1
ATOM 2674 O O . THR A 1 331 ? -22.133 14.172 60.227 1.00 63.78 331 THR A O 1
ATOM 2677 N N . THR A 1 332 ? -23.033 12.335 61.150 1.00 60.97 332 THR A N 1
ATOM 2678 C CA . THR A 1 332 ? -22.434 12.520 62.480 1.00 60.97 332 THR A CA 1
ATOM 2679 C C . THR A 1 332 ? -21.620 11.283 62.850 1.00 60.97 332 THR A C 1
ATOM 2681 O O . THR A 1 332 ? -22.154 10.175 62.900 1.00 60.97 332 THR A O 1
ATOM 2684 N N . GLY A 1 333 ? -20.319 11.457 63.099 1.00 55.69 333 GLY A N 1
ATOM 2685 C CA . GLY A 1 333 ? -19.408 10.402 63.558 1.00 55.69 333 GLY A CA 1
ATOM 2686 C C . GLY A 1 333 ? -19.018 9.351 62.510 1.00 55.69 333 GLY A C 1
ATOM 2687 O O . GLY A 1 333 ? -18.453 8.325 62.878 1.00 55.69 333 GLY A O 1
ATOM 2688 N N . ALA A 1 334 ? -19.297 9.580 61.221 1.00 61.06 334 ALA A N 1
ATOM 2689 C CA . ALA A 1 334 ? -19.005 8.633 60.144 1.00 61.06 334 ALA A CA 1
ATOM 2690 C C . ALA A 1 334 ? -18.244 9.250 58.960 1.00 61.06 334 ALA A C 1
ATOM 2692 O O . ALA A 1 334 ? -18.636 10.294 58.438 1.00 61.06 334 ALA A O 1
ATOM 2693 N N . SER A 1 335 ? -17.160 8.595 58.525 1.00 60.91 335 SER A N 1
ATOM 2694 C CA . SER A 1 335 ? -16.336 9.058 57.399 1.00 60.91 335 SER A CA 1
ATOM 2695 C C . SER A 1 335 ? -17.001 8.770 56.055 1.00 60.91 335 SER A C 1
ATOM 2697 O O . SER A 1 335 ? -17.495 7.657 55.856 1.00 60.91 335 SER A O 1
ATOM 2699 N N . THR A 1 336 ? -16.909 9.711 55.115 1.00 59.97 336 THR A N 1
ATOM 2700 C CA . THR A 1 336 ? -17.324 9.518 53.717 1.00 59.97 336 THR A CA 1
ATOM 2701 C C . THR A 1 336 ? -16.100 9.405 52.804 1.00 59.97 336 THR A C 1
ATOM 2703 O O . THR A 1 336 ? -15.147 10.190 52.915 1.00 59.97 336 THR A O 1
ATOM 2706 N N . LYS A 1 337 ? -16.099 8.408 51.910 1.00 64.81 337 LYS A N 1
ATOM 2707 C CA . LYS A 1 337 ? -14.987 8.136 50.981 1.00 64.81 337 LYS A CA 1
ATOM 2708 C C . LYS A 1 337 ? -15.505 7.849 49.569 1.00 64.81 337 LYS A C 1
ATOM 2710 O O . LYS A 1 337 ? -16.077 6.783 49.377 1.00 64.81 337 LYS A O 1
ATOM 2715 N N . ASN A 1 338 ? -15.285 8.763 48.614 1.00 65.31 338 ASN A N 1
ATOM 2716 C CA . ASN A 1 338 ? -15.768 8.637 47.219 1.00 65.31 338 ASN A CA 1
ATOM 2717 C C . ASN A 1 338 ? -14.838 9.327 46.209 1.00 65.31 338 ASN A C 1
ATOM 2719 O O . ASN A 1 338 ? -13.921 10.032 46.616 1.00 65.31 338 ASN A O 1
ATOM 2723 N N . VAL A 1 339 ? -15.133 9.225 44.906 1.00 63.44 339 VAL A N 1
ATOM 2724 C CA . VAL A 1 339 ? -14.418 9.970 43.849 1.00 63.44 339 VAL A CA 1
ATOM 2725 C C . VAL A 1 339 ? -14.823 11.449 43.850 1.00 63.44 339 VAL A C 1
ATOM 2727 O O . VAL A 1 339 ? -13.958 12.327 43.875 1.00 63.44 339 VAL A O 1
ATOM 2730 N N . LEU A 1 340 ? -16.130 11.740 43.915 1.00 68.75 340 LEU A N 1
ATOM 2731 C CA . LEU A 1 340 ? -16.664 13.108 43.904 1.00 68.75 340 LEU A CA 1
ATOM 2732 C C . LEU A 1 340 ? -17.652 13.345 45.049 1.00 68.75 340 LEU A C 1
ATOM 2734 O O . LEU A 1 340 ? -18.514 12.510 45.341 1.00 68.75 340 LEU A O 1
ATOM 2738 N N . GLN A 1 341 ? -17.515 14.501 45.694 1.00 71.75 341 GLN A N 1
ATOM 2739 C CA . GLN A 1 341 ? -18.297 14.895 46.860 1.00 71.75 341 GLN A CA 1
ATOM 2740 C C . GLN A 1 341 ? -18.829 16.319 46.697 1.00 71.75 341 GLN A C 1
ATOM 2742 O O . GLN A 1 341 ? -18.045 17.262 46.566 1.00 71.75 341 GLN A O 1
ATOM 2747 N N . THR A 1 342 ? -20.156 16.475 46.737 1.00 75.81 342 THR A N 1
ATOM 2748 C CA . THR A 1 342 ? -20.815 17.791 46.674 1.00 75.81 342 THR A CA 1
ATOM 2749 C C . THR A 1 342 ? -21.846 17.965 47.787 1.00 75.81 342 THR A C 1
ATOM 2751 O O . THR A 1 342 ? -22.586 17.034 48.098 1.00 75.81 342 THR A O 1
ATOM 2754 N N . ASN A 1 343 ? -21.917 19.163 48.376 1.00 76.62 343 ASN A N 1
ATOM 2755 C CA . ASN A 1 343 ? -22.907 19.528 49.402 1.00 76.62 343 ASN A CA 1
ATOM 2756 C C . ASN A 1 343 ? -22.900 18.563 50.604 1.00 76.62 343 ASN A C 1
ATOM 2758 O O . ASN A 1 343 ? -23.875 17.857 50.865 1.00 76.62 343 ASN A O 1
ATOM 2762 N N . ILE A 1 344 ? -21.778 18.498 51.321 1.00 72.06 344 ILE A N 1
ATOM 2763 C CA . ILE A 1 344 ? -21.611 17.597 52.470 1.00 72.06 344 ILE A CA 1
ATOM 2764 C C . ILE A 1 344 ? -21.508 18.403 53.762 1.00 72.06 344 ILE A C 1
ATOM 2766 O O . ILE A 1 344 ? -20.710 19.331 53.846 1.00 72.06 344 ILE A O 1
ATOM 2770 N N . SER A 1 345 ? -22.240 17.998 54.797 1.00 74.88 345 SER A N 1
ATOM 2771 C CA . SER A 1 345 ? -22.064 18.461 56.170 1.00 74.88 345 SER A CA 1
ATOM 2772 C C . SER A 1 345 ? -21.702 17.287 57.082 1.00 74.88 345 SER A C 1
ATOM 2774 O O . SER A 1 345 ? -22.477 16.338 57.205 1.00 74.88 345 SER A O 1
ATOM 2776 N N . THR A 1 346 ? -20.525 17.318 57.718 1.00 70.25 346 THR A N 1
ATOM 2777 C CA . THR A 1 346 ? -20.123 16.274 58.679 1.00 70.25 346 THR A CA 1
ATOM 2778 C C . THR A 1 346 ? -19.707 16.836 60.033 1.00 70.25 346 THR A C 1
ATOM 2780 O O . THR A 1 346 ? -19.063 17.880 60.136 1.00 70.25 346 THR A O 1
ATOM 2783 N N . THR A 1 347 ? -20.029 16.103 61.101 1.00 70.38 347 THR A N 1
ATOM 2784 C CA . THR A 1 347 ? -19.555 16.397 62.464 1.00 70.38 347 THR A CA 1
ATOM 2785 C C . THR A 1 347 ? -18.778 15.205 63.021 1.00 70.38 347 THR A C 1
ATOM 2787 O O . THR A 1 347 ? -19.301 14.094 63.086 1.00 70.38 347 THR A O 1
ATOM 2790 N N . GLY A 1 348 ? -17.524 15.417 63.425 1.00 63.50 348 GLY A N 1
ATOM 2791 C CA . GLY A 1 348 ? -16.677 14.423 64.096 1.00 63.50 348 GLY A CA 1
ATOM 2792 C C . GLY A 1 348 ? -16.053 13.349 63.195 1.00 63.50 348 GLY A C 1
ATOM 2793 O O . GLY A 1 348 ? -15.414 12.436 63.709 1.00 63.50 348 GLY A O 1
ATOM 2794 N N . ALA A 1 349 ? -16.205 13.434 61.868 1.00 64.94 349 ALA A N 1
ATOM 2795 C CA . ALA A 1 349 ? -15.587 12.500 60.927 1.00 64.94 349 ALA A CA 1
ATOM 2796 C C . ALA A 1 349 ? -15.148 13.181 59.622 1.00 64.94 349 ALA A C 1
ATOM 2798 O O . ALA A 1 349 ? -15.850 14.036 59.080 1.00 64.94 349 ALA A O 1
ATOM 2799 N N . GLY A 1 350 ? -13.953 12.819 59.148 1.00 67.19 350 GLY A N 1
ATOM 2800 C CA . GLY A 1 350 ? -13.302 13.474 58.011 1.00 67.19 350 GLY A CA 1
ATOM 2801 C C . GLY A 1 350 ? -13.814 12.983 56.661 1.00 67.19 350 GLY A C 1
ATOM 2802 O O . GLY A 1 350 ? -14.308 11.857 56.543 1.00 67.19 350 GLY A O 1
ATOM 2803 N N . THR A 1 351 ? -13.639 13.815 55.636 1.00 68.38 351 THR A N 1
ATOM 2804 C CA . THR A 1 351 ? -14.011 13.503 54.252 1.00 68.38 351 THR A CA 1
ATOM 2805 C C . THR A 1 351 ? -12.767 13.346 53.377 1.00 68.38 351 THR A C 1
ATOM 2807 O O . THR A 1 351 ? -11.801 14.112 53.486 1.00 68.38 351 THR A O 1
ATOM 2810 N N . LYS A 1 352 ? -12.773 12.327 52.511 1.00 73.25 352 LYS A N 1
ATOM 2811 C CA . LYS A 1 352 ? -11.711 12.089 51.525 1.00 73.25 352 LYS A CA 1
ATOM 2812 C C . LYS A 1 352 ? -12.318 11.825 50.148 1.00 73.25 352 LYS A C 1
ATOM 2814 O O . LYS A 1 352 ? -13.133 10.911 50.020 1.00 73.25 352 LYS A O 1
ATOM 2819 N N . SER A 1 353 ? -11.912 12.600 49.145 1.00 72.00 353 SER A N 1
ATOM 2820 C CA . SER A 1 353 ? -12.270 12.363 47.739 1.00 72.00 353 SER A CA 1
ATOM 2821 C C . SER A 1 353 ? -11.275 13.001 46.776 1.00 72.00 353 SER A C 1
ATOM 2823 O O . SER A 1 353 ? -10.374 13.701 47.218 1.00 72.00 353 SER A O 1
ATOM 2825 N N . MET A 1 354 ? -11.412 12.759 45.469 1.00 70.88 354 MET A N 1
ATOM 2826 C CA . MET A 1 354 ? -10.585 13.424 44.453 1.00 70.88 354 MET A CA 1
ATOM 2827 C C . MET A 1 354 ? -11.034 14.874 44.239 1.00 70.88 354 MET A C 1
ATOM 2829 O O . MET A 1 354 ? -10.210 15.776 44.080 1.00 70.88 354 MET A O 1
ATOM 2833 N N . LEU A 1 355 ? -12.355 15.088 44.264 1.00 75.81 355 LEU A N 1
ATOM 2834 C CA . LEU A 1 355 ? -12.996 16.387 44.084 1.00 75.81 355 LEU A CA 1
ATOM 2835 C C . LEU A 1 355 ? -13.978 16.665 45.223 1.00 75.81 355 LEU A C 1
ATOM 2837 O O . LEU A 1 355 ? -14.819 15.821 45.554 1.00 75.81 355 LEU A O 1
ATOM 2841 N N . GLN A 1 356 ? -13.868 17.857 45.810 1.00 80.25 356 GLN A N 1
ATOM 2842 C CA . GLN A 1 356 ? -14.708 18.328 46.910 1.00 80.25 356 GLN A CA 1
ATOM 2843 C C . GLN A 1 356 ? -15.278 19.708 46.602 1.00 80.25 356 GLN A C 1
ATOM 2845 O O . GLN A 1 356 ? -14.526 20.656 46.364 1.00 80.25 356 GLN A O 1
ATOM 2850 N N . THR A 1 357 ? -16.604 19.838 46.661 1.00 81.50 357 THR A N 1
ATOM 2851 C CA . THR A 1 357 ? -17.290 21.121 46.469 1.00 81.50 357 THR A CA 1
ATOM 2852 C C . THR A 1 357 ? -18.386 21.324 47.512 1.00 81.50 357 THR A C 1
ATOM 2854 O O . THR A 1 357 ? -19.184 20.420 47.747 1.00 81.50 357 THR A O 1
ATOM 2857 N N . ASN A 1 358 ? -18.464 22.511 48.119 1.00 82.88 358 ASN A N 1
ATOM 2858 C CA . ASN A 1 358 ? -19.486 22.861 49.118 1.00 82.88 358 ASN A CA 1
ATOM 2859 C C . ASN A 1 358 ? -19.501 21.880 50.308 1.00 82.88 358 ASN A C 1
ATOM 2861 O O . ASN A 1 358 ? -20.495 21.192 50.551 1.00 82.88 358 ASN A O 1
ATOM 2865 N N . ILE A 1 359 ? -18.384 21.769 51.028 1.00 78.50 359 ILE A N 1
ATOM 2866 C CA . ILE A 1 359 ? -18.272 20.877 52.193 1.00 78.50 359 ILE A CA 1
ATOM 2867 C C . ILE A 1 359 ? -18.119 21.696 53.469 1.00 78.50 359 ILE A C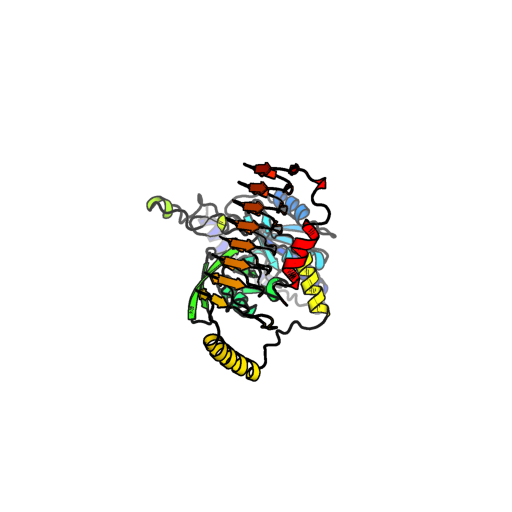 1
ATOM 2869 O O . ILE A 1 359 ? -17.273 22.582 53.535 1.00 78.50 359 ILE A O 1
ATOM 2873 N N . SER A 1 360 ? -18.878 21.336 54.499 1.00 79.94 360 SER A N 1
ATOM 2874 C CA . SER A 1 360 ? -18.812 21.918 55.836 1.00 79.94 360 SER A CA 1
ATOM 2875 C C . SER A 1 360 ? -18.487 20.835 56.866 1.00 79.94 360 SER A C 1
ATOM 2877 O O . SER A 1 360 ? -19.303 19.940 57.082 1.00 79.94 360 SER A O 1
ATOM 2879 N N . THR A 1 361 ? -17.322 20.893 57.517 1.00 75.94 361 THR A N 1
ATOM 2880 C CA . THR A 1 361 ? -16.938 19.907 58.545 1.00 75.94 361 THR A CA 1
ATOM 2881 C C . THR A 1 361 ? -16.642 20.541 59.902 1.00 75.94 361 THR A C 1
ATOM 2883 O O . THR A 1 361 ? -16.016 21.597 60.002 1.00 75.94 361 THR A O 1
ATOM 2886 N N . THR A 1 362 ? -17.040 19.855 60.975 1.00 75.94 362 THR A N 1
ATOM 2887 C CA . THR A 1 362 ? -16.742 20.253 62.359 1.00 75.94 362 THR A CA 1
ATOM 2888 C C . THR A 1 362 ? -15.995 19.130 63.074 1.00 75.94 362 THR A C 1
ATOM 2890 O O . THR A 1 362 ? -16.490 18.008 63.162 1.00 75.94 362 THR A O 1
ATOM 2893 N N . GLY A 1 363 ? -14.798 19.409 63.592 1.00 69.19 363 GLY A N 1
ATOM 2894 C CA . GLY A 1 363 ? -13.988 18.484 64.393 1.00 69.19 363 GLY A CA 1
ATOM 2895 C C . GLY A 1 363 ? -13.189 17.434 63.609 1.00 69.19 363 GLY A C 1
ATOM 2896 O O . GLY A 1 363 ? -12.508 16.621 64.226 1.00 69.19 363 GLY A O 1
ATOM 2897 N N . ALA A 1 364 ? -13.239 17.430 62.272 1.00 72.00 364 ALA A N 1
ATOM 2898 C CA . ALA A 1 364 ? -12.446 16.525 61.437 1.00 72.00 364 ALA A CA 1
ATOM 2899 C C . ALA A 1 364 ? -12.081 17.146 60.077 1.00 72.00 364 ALA A C 1
ATOM 2901 O O . ALA A 1 364 ? -12.860 17.899 59.493 1.00 72.00 364 ALA A O 1
ATOM 2902 N N . GLY A 1 365 ? -10.867 16.855 59.601 1.00 74.00 365 GLY A N 1
ATOM 2903 C CA . GLY A 1 365 ? -10.275 17.517 58.435 1.00 74.00 365 GLY A CA 1
ATOM 2904 C C . GLY A 1 365 ? -10.725 16.943 57.092 1.00 74.00 365 GLY A C 1
ATOM 2905 O O . GLY A 1 365 ? -11.243 15.825 57.018 1.00 74.00 365 GLY A O 1
ATOM 2906 N N . THR A 1 366 ? -10.475 17.702 56.027 1.00 74.62 366 THR A N 1
ATOM 2907 C CA . THR A 1 366 ? -10.802 17.339 54.639 1.00 74.62 366 THR A CA 1
ATOM 2908 C C . THR A 1 366 ? -9.516 17.136 53.833 1.00 74.62 366 THR A C 1
ATOM 2910 O O . THR A 1 366 ? -8.548 17.891 53.981 1.00 74.62 366 THR A O 1
ATOM 2913 N N . LYS A 1 367 ? -9.474 16.099 52.989 1.00 79.06 367 LYS A N 1
ATOM 2914 C CA . LYS A 1 367 ? -8.328 15.817 52.106 1.00 79.06 367 LYS A CA 1
ATOM 2915 C C . LYS A 1 367 ? -8.804 15.513 50.686 1.00 79.06 367 LYS A C 1
ATOM 2917 O O . LYS A 1 367 ? -9.627 14.614 50.523 1.00 79.06 367 LYS A O 1
ATOM 2922 N N . SER A 1 368 ? -8.291 16.240 49.692 1.00 76.94 368 SER A N 1
ATOM 2923 C CA . SER A 1 368 ? -8.679 16.082 48.279 1.00 76.94 368 SER A CA 1
ATOM 2924 C C . SER A 1 368 ? -7.597 16.562 47.308 1.00 76.94 368 SER A C 1
ATOM 2926 O O . SER A 1 368 ? -6.634 17.173 47.753 1.00 76.94 368 SER A O 1
ATOM 2928 N N . MET A 1 369 ? -7.715 16.287 46.003 1.00 76.38 369 MET A N 1
ATOM 2929 C CA . MET A 1 369 ? -6.855 16.929 44.994 1.00 76.38 369 MET A CA 1
ATOM 2930 C C . MET A 1 369 ? -7.332 18.351 44.692 1.00 76.38 369 MET A C 1
ATOM 2932 O O . MET A 1 369 ? -6.512 19.269 44.643 1.00 76.38 369 MET A O 1
ATOM 2936 N N . LEU A 1 370 ? -8.648 18.539 44.524 1.00 78.44 370 LEU A N 1
ATOM 2937 C CA . LEU A 1 370 ? -9.270 19.856 44.352 1.00 78.44 370 LEU A CA 1
ATOM 2938 C C . LEU A 1 370 ? -10.321 20.108 45.435 1.00 78.44 370 LEU A C 1
ATOM 2940 O O . LEU A 1 370 ? -11.156 19.246 45.732 1.00 78.44 370 LEU A O 1
ATOM 2944 N N . GLN A 1 371 ? -10.299 21.314 45.995 1.00 81.56 371 GLN A N 1
ATOM 2945 C CA . GLN A 1 371 ? -11.253 21.779 46.997 1.00 81.56 371 GLN A CA 1
ATOM 2946 C C . GLN A 1 371 ? -11.830 23.133 46.601 1.00 81.56 371 GLN A C 1
ATOM 2948 O O . GLN A 1 371 ? -11.090 24.089 46.368 1.00 81.56 371 GLN A O 1
ATOM 2953 N N . THR A 1 372 ? -13.158 23.228 46.572 1.00 82.69 372 THR A N 1
ATOM 2954 C CA . THR A 1 372 ? -13.876 24.471 46.276 1.00 82.69 372 THR A CA 1
ATOM 2955 C C . THR A 1 372 ? -14.996 24.698 47.287 1.00 82.69 372 THR A C 1
ATOM 2957 O O . THR A 1 372 ? -15.789 23.794 47.533 1.00 82.69 372 THR A O 1
ATOM 2960 N N . ASN A 1 373 ? -15.103 25.900 47.860 1.00 83.69 373 ASN A N 1
ATOM 2961 C CA . ASN A 1 373 ? -16.147 26.255 48.835 1.00 83.69 373 ASN A CA 1
ATOM 2962 C C . ASN A 1 373 ? -16.163 25.303 50.050 1.00 83.69 373 ASN A C 1
ATOM 2964 O O . ASN A 1 373 ? -17.161 24.631 50.316 1.00 83.69 373 ASN A O 1
ATOM 2968 N N . ILE A 1 374 ? -15.045 25.200 50.770 1.00 80.31 374 ILE A N 1
ATOM 2969 C CA . ILE A 1 374 ? -14.934 24.332 51.954 1.00 80.31 374 ILE A CA 1
ATOM 2970 C C . ILE A 1 374 ? -14.920 25.186 53.217 1.00 80.31 374 ILE A C 1
ATOM 2972 O O . ILE A 1 374 ? -14.167 26.152 53.301 1.00 80.31 374 ILE A O 1
ATOM 2976 N N . SER A 1 375 ? -15.713 24.809 54.216 1.00 80.94 375 SER A N 1
ATOM 2977 C CA . SER A 1 375 ? -15.708 25.418 55.547 1.00 80.94 375 SER A CA 1
ATOM 2978 C C . SER A 1 375 ? -15.358 24.371 56.601 1.00 80.94 375 SER A C 1
ATOM 2980 O O . SER A 1 375 ? -16.074 23.384 56.745 1.00 80.94 375 SER A O 1
ATOM 2982 N N . THR A 1 376 ? -14.276 24.558 57.356 1.00 78.25 376 THR A N 1
ATOM 2983 C CA . THR A 1 376 ? -13.897 23.631 58.434 1.00 78.25 376 THR A CA 1
ATOM 2984 C C . THR A 1 376 ? -13.749 24.340 59.774 1.00 78.25 376 THR A C 1
ATOM 2986 O O . THR A 1 376 ? -13.261 25.465 59.858 1.00 78.25 376 THR A O 1
ATOM 2989 N N . THR A 1 377 ? -14.172 23.678 60.851 1.00 77.31 377 THR A N 1
ATOM 2990 C CA . THR A 1 377 ? -14.005 24.164 62.230 1.00 77.31 377 THR A CA 1
ATOM 2991 C C . THR A 1 377 ? -13.319 23.100 63.082 1.00 77.31 377 THR A C 1
ATOM 2993 O O . THR A 1 377 ? -13.800 21.974 63.175 1.00 77.31 377 THR A O 1
ATOM 2996 N N . GLY A 1 378 ? -12.191 23.434 63.710 1.00 70.25 378 GLY A N 1
ATOM 2997 C CA . GLY A 1 378 ? -11.443 22.559 64.621 1.00 70.25 378 GLY A CA 1
ATOM 2998 C C . GLY A 1 378 ? -10.536 21.516 63.953 1.00 70.25 378 GLY A C 1
ATOM 2999 O O . GLY A 1 378 ? -9.889 20.750 64.660 1.00 70.25 378 GLY A O 1
ATOM 3000 N N . ALA A 1 379 ? -10.463 21.468 62.618 1.00 73.44 379 ALA A N 1
ATOM 3001 C CA . ALA A 1 379 ? -9.569 20.572 61.883 1.00 73.44 379 ALA A CA 1
ATOM 3002 C C . ALA A 1 379 ? -9.194 21.132 60.497 1.00 73.44 379 ALA A C 1
ATOM 3004 O O . ALA A 1 379 ? -9.975 21.848 59.869 1.00 73.44 379 ALA A O 1
ATOM 3005 N N . GLY A 1 380 ? -7.971 20.834 60.049 1.00 75.56 380 GLY A N 1
ATOM 3006 C CA . GLY A 1 380 ? -7.366 21.455 58.868 1.00 75.56 380 GLY A CA 1
ATOM 3007 C C . GLY A 1 380 ? -7.787 20.838 57.534 1.00 75.56 380 GLY A C 1
ATOM 3008 O O . GLY A 1 380 ? -8.350 19.740 57.484 1.00 75.56 380 GLY A O 1
ATOM 3009 N N . THR A 1 381 ? -7.466 21.535 56.446 1.00 76.56 381 THR A N 1
ATOM 3010 C CA . THR A 1 381 ? -7.714 21.088 55.063 1.00 76.56 381 THR A CA 1
ATOM 3011 C C . THR A 1 381 ? -6.397 20.871 54.325 1.00 76.56 381 THR A C 1
ATOM 3013 O O . THR A 1 381 ? -5.501 21.707 54.460 1.00 76.56 381 THR A O 1
ATOM 3016 N N . LYS A 1 382 ? -6.292 19.817 53.510 1.00 80.00 382 LYS A N 1
ATOM 3017 C CA . LYS A 1 382 ? -5.118 19.572 52.656 1.00 80.00 382 LYS A CA 1
ATOM 3018 C C . LYS A 1 382 ? -5.531 19.255 51.219 1.00 80.00 382 LYS A C 1
ATOM 3020 O O . LYS A 1 382 ? -6.300 18.314 51.015 1.00 80.00 382 LYS A O 1
ATOM 3025 N N . SER A 1 383 ? -5.038 20.028 50.247 1.00 77.50 383 SER A N 1
ATOM 3026 C CA . SER A 1 383 ? -5.380 19.853 48.825 1.00 77.50 383 SER A CA 1
ATOM 3027 C C . SER A 1 383 ? -4.344 20.434 47.868 1.00 77.50 383 SER A C 1
ATOM 3029 O O . SER A 1 383 ? -3.636 21.353 48.248 1.00 77.50 383 SER A O 1
ATOM 3031 N N . MET A 1 384 ? -4.246 19.950 46.623 1.00 76.31 384 MET A N 1
ATOM 3032 C CA . MET A 1 384 ? -3.341 20.567 45.635 1.00 76.31 384 MET A CA 1
ATOM 3033 C C . MET A 1 384 ? -3.835 21.962 45.259 1.00 76.31 384 MET A C 1
ATOM 3035 O O . MET A 1 384 ? -3.088 22.937 45.370 1.00 76.31 384 MET A O 1
ATOM 3039 N N . LEU A 1 385 ? -5.112 22.062 44.883 1.00 77.12 385 LEU A N 1
ATOM 3040 C CA . LEU A 1 385 ? -5.765 23.335 44.590 1.00 77.12 385 LEU A CA 1
ATOM 3041 C C . LEU A 1 385 ? -6.877 23.618 45.594 1.00 77.12 385 LEU A C 1
ATOM 3043 O O . LEU A 1 385 ? -7.677 22.737 45.930 1.00 77.12 385 LEU A O 1
ATOM 3047 N N . GLN A 1 386 ? -6.926 24.862 46.058 1.00 80.44 386 GLN A N 1
ATOM 3048 C CA . GLN A 1 386 ? -7.924 25.346 47.002 1.00 80.44 386 GLN A CA 1
ATOM 3049 C C . GLN A 1 386 ? -8.553 26.656 46.524 1.00 80.44 386 GLN A C 1
ATOM 3051 O O . GLN A 1 386 ? -7.856 27.635 46.265 1.00 80.44 386 GLN A O 1
ATOM 3056 N N . THR A 1 387 ? -9.881 26.699 46.462 1.00 81.44 387 THR A N 1
ATOM 3057 C CA . THR A 1 387 ? -10.634 27.908 46.112 1.00 81.44 387 THR A CA 1
ATOM 3058 C C . THR A 1 387 ? -11.762 28.131 47.113 1.00 81.44 387 THR A C 1
ATOM 3060 O O . THR A 1 387 ? -12.544 27.217 47.364 1.00 81.44 387 THR A O 1
ATOM 3063 N N . ASN A 1 388 ? -11.889 29.340 47.666 1.00 83.00 388 ASN A N 1
ATOM 3064 C CA . ASN A 1 388 ? -12.942 29.700 48.628 1.00 83.00 388 ASN A CA 1
ATOM 3065 C C . ASN A 1 388 ? -12.947 28.778 49.868 1.00 83.00 388 ASN A C 1
ATOM 3067 O O . ASN A 1 388 ? -13.913 28.052 50.116 1.00 83.00 388 ASN A O 1
ATOM 3071 N N . ILE A 1 389 ? -11.854 28.771 50.634 1.00 80.50 389 ILE A N 1
ATOM 3072 C CA . ILE A 1 389 ? -11.726 27.963 51.860 1.00 80.50 389 ILE A CA 1
ATOM 3073 C C . ILE A 1 389 ? -11.869 28.855 53.091 1.00 80.50 389 ILE A C 1
ATOM 3075 O O . ILE A 1 389 ? -11.225 29.899 53.173 1.00 80.50 389 ILE A O 1
ATOM 3079 N N . ASN A 1 390 ? -12.669 28.429 54.066 1.00 80.06 390 ASN A N 1
ATOM 3080 C CA . ASN A 1 390 ? -12.782 29.075 55.368 1.00 80.06 390 ASN A CA 1
ATOM 3081 C C . ASN A 1 390 ? -12.460 28.070 56.483 1.00 80.06 390 ASN A C 1
ATOM 3083 O O . ASN A 1 390 ? -13.256 27.175 56.760 1.00 80.06 390 ASN A O 1
ATOM 3087 N N . ALA A 1 391 ? -11.295 28.190 57.115 1.00 78.12 391 ALA A N 1
ATOM 3088 C CA . ALA A 1 391 ? -10.860 27.281 58.174 1.00 78.12 391 ALA A CA 1
ATOM 3089 C C . ALA A 1 391 ? -10.734 28.017 59.514 1.00 78.12 391 ALA A C 1
ATOM 3091 O O . ALA A 1 391 ? -10.059 29.040 59.625 1.00 78.12 391 ALA A O 1
ATOM 3092 N N . THR A 1 392 ? -11.369 27.485 60.557 1.00 76.12 392 THR A N 1
ATOM 3093 C CA . THR A 1 392 ? -11.353 28.057 61.912 1.00 76.12 392 THR A CA 1
ATOM 3094 C C . THR A 1 392 ? -10.728 27.070 62.894 1.00 76.12 392 THR A C 1
ATOM 3096 O O . THR A 1 392 ? -11.181 25.935 63.008 1.00 76.12 392 THR A O 1
ATOM 3099 N N . GLY A 1 393 ? -9.690 27.482 63.622 1.00 68.56 393 GLY A N 1
ATOM 3100 C CA . GLY A 1 393 ? -9.027 26.686 64.663 1.00 68.56 393 GLY A CA 1
ATOM 3101 C C . GLY A 1 393 ? -8.013 25.643 64.170 1.00 68.56 393 GLY A C 1
ATOM 3102 O O . GLY A 1 393 ? -7.438 24.938 64.993 1.00 68.56 393 GLY A O 1
ATOM 3103 N N . ALA A 1 394 ? -7.774 25.533 62.859 1.00 72.62 394 ALA A N 1
ATOM 3104 C CA . ALA A 1 394 ? -6.764 24.651 62.268 1.00 72.62 394 ALA A CA 1
ATOM 3105 C C . ALA A 1 394 ? -6.312 25.161 60.886 1.00 72.62 394 ALA A C 1
ATOM 3107 O O . ALA A 1 394 ? -7.049 25.883 60.219 1.00 72.62 394 ALA A O 1
ATOM 3108 N N . GLY A 1 395 ? -5.080 24.824 60.488 1.00 75.19 395 GLY A N 1
ATOM 3109 C CA . GLY A 1 395 ? -4.424 25.381 59.297 1.00 75.19 395 GLY A CA 1
ATOM 3110 C C . GLY A 1 395 ? -4.834 24.731 57.971 1.00 75.19 395 GLY A C 1
ATOM 3111 O O . GLY A 1 395 ? -5.435 23.653 57.946 1.00 75.19 395 GLY A O 1
ATOM 3112 N N . THR A 1 396 ? -4.465 25.377 56.865 1.00 75.69 396 THR A N 1
ATOM 3113 C CA . THR A 1 396 ? -4.654 24.867 55.496 1.00 75.69 396 THR A CA 1
ATOM 3114 C C . THR A 1 396 ? -3.298 24.574 54.847 1.00 75.69 396 THR A C 1
ATOM 3116 O O . THR A 1 396 ? -2.343 25.318 55.061 1.00 75.69 396 THR A O 1
ATOM 3119 N N . GLU A 1 397 ? -3.195 23.483 54.085 1.00 78.50 397 GLU A N 1
ATOM 3120 C CA . GLU A 1 397 ? -1.987 23.101 53.333 1.00 78.50 397 GLU A CA 1
ATOM 3121 C C . GLU A 1 397 ? -2.324 22.908 51.851 1.00 78.50 397 GLU A C 1
ATOM 3123 O O . GLU A 1 397 ? -3.200 22.100 51.522 1.00 78.50 397 GLU A O 1
ATOM 3128 N N . ASN A 1 398 ? -1.634 23.629 50.959 1.00 77.06 398 ASN A N 1
ATOM 3129 C CA . ASN A 1 398 ? -1.901 23.562 49.522 1.00 77.06 398 ASN A CA 1
ATOM 3130 C C . ASN A 1 398 ? -0.706 23.892 48.607 1.00 77.06 398 ASN A C 1
ATOM 3132 O O . ASN A 1 398 ? 0.345 24.335 49.062 1.00 77.06 398 ASN A O 1
ATOM 3136 N N . MET A 1 399 ? -0.850 23.647 47.298 1.00 74.69 399 MET A N 1
ATOM 3137 C CA . MET A 1 399 ? 0.114 24.122 46.291 1.00 74.69 399 MET A CA 1
ATOM 3138 C C . MET A 1 399 ? -0.297 25.475 45.711 1.00 74.69 399 MET A C 1
ATOM 3140 O O . MET A 1 399 ? 0.524 26.384 45.576 1.00 74.69 399 MET A O 1
ATOM 3144 N N . MET A 1 400 ? -1.573 25.624 45.360 1.00 70.38 400 MET A N 1
ATOM 3145 C CA . MET A 1 400 ? -2.099 26.855 44.784 1.00 70.38 400 MET A CA 1
ATOM 3146 C C . MET A 1 400 ? -3.488 27.153 45.335 1.00 70.38 400 MET A C 1
ATOM 3148 O O . MET A 1 400 ? -4.306 26.258 45.561 1.00 70.38 400 MET A O 1
ATOM 3152 N N . GLN A 1 401 ? -3.732 28.439 45.577 1.00 74.06 401 GLN A N 1
ATOM 3153 C CA . GLN A 1 401 ? -4.894 28.889 46.320 1.00 74.06 401 GLN A CA 1
ATOM 3154 C C . GLN A 1 401 ? -5.491 30.190 45.798 1.00 74.06 401 GLN A C 1
ATOM 3156 O O . GLN A 1 401 ? -4.782 31.068 45.312 1.00 74.06 401 GLN A O 1
ATOM 3161 N N . THR A 1 402 ? -6.805 30.321 45.956 1.00 75.50 402 THR A N 1
ATOM 3162 C CA . THR A 1 402 ? -7.582 31.541 45.704 1.00 75.50 402 THR A CA 1
ATOM 3163 C C . THR A 1 402 ? -8.651 31.697 46.787 1.00 75.50 402 THR A C 1
ATOM 3165 O O . THR A 1 402 ? -9.371 30.751 47.086 1.00 75.50 402 THR A O 1
ATOM 3168 N N . ASN A 1 403 ? -8.773 32.888 47.382 1.00 77.56 403 ASN A N 1
ATOM 3169 C CA . ASN A 1 403 ? -9.769 33.202 48.419 1.00 77.56 403 ASN A CA 1
ATOM 3170 C C . ASN A 1 403 ? -9.753 32.236 49.623 1.00 77.56 403 ASN A C 1
ATOM 3172 O O . ASN A 1 403 ? -10.697 31.476 49.836 1.00 77.56 403 ASN A O 1
ATOM 3176 N N . ILE A 1 404 ? -8.684 32.266 50.425 1.00 75.62 404 ILE A N 1
ATOM 3177 C CA . ILE A 1 404 ? -8.612 31.513 51.686 1.00 75.62 404 ILE A CA 1
ATOM 3178 C C . ILE A 1 404 ? -8.711 32.458 52.880 1.00 75.62 404 ILE A C 1
ATOM 3180 O O . ILE A 1 404 ? -7.995 33.455 52.953 1.00 75.62 404 ILE A O 1
ATOM 3184 N N . SER A 1 405 ? -9.569 32.100 53.831 1.00 75.00 405 SER A N 1
ATOM 3185 C CA . SER A 1 405 ? -9.669 32.707 55.153 1.00 75.00 405 SER A CA 1
ATOM 3186 C C . SER A 1 405 ? -9.313 31.664 56.211 1.00 75.00 405 SER A C 1
ATOM 3188 O O . SER A 1 405 ? -9.937 30.605 56.287 1.00 75.00 405 SER A O 1
ATOM 3190 N N . THR A 1 406 ? -8.298 31.944 57.027 1.00 73.88 406 THR A N 1
ATOM 3191 C CA . THR A 1 406 ? -7.901 31.095 58.159 1.00 73.88 406 THR A CA 1
ATOM 3192 C C . THR A 1 406 ? -7.938 31.892 59.450 1.00 73.88 406 THR A C 1
ATOM 3194 O O . THR A 1 406 ? -7.265 32.917 59.561 1.00 73.88 406 THR A O 1
ATOM 3197 N N . THR A 1 407 ? -8.665 31.401 60.451 1.00 72.31 407 THR A N 1
ATOM 3198 C CA . THR A 1 407 ? -8.737 32.021 61.781 1.00 72.31 407 THR A CA 1
ATOM 3199 C C . THR A 1 407 ? -8.097 31.096 62.815 1.00 72.31 407 THR A C 1
ATOM 3201 O O . THR A 1 407 ? -8.574 29.985 63.028 1.00 72.31 407 THR A O 1
ATOM 3204 N N . GLY A 1 408 ? -7.022 31.538 63.476 1.00 64.94 408 GLY A N 1
ATOM 3205 C CA . GLY A 1 408 ? -6.407 30.817 64.604 1.00 64.94 408 GLY A CA 1
ATOM 3206 C C . GLY A 1 408 ? -5.322 29.781 64.267 1.00 64.94 408 GLY A C 1
ATOM 3207 O O . GLY A 1 408 ? -4.824 29.135 65.183 1.00 64.94 408 GLY A O 1
ATOM 3208 N N . ALA A 1 409 ? -4.925 29.619 63.000 1.00 73.81 409 ALA A N 1
ATOM 3209 C CA . ALA A 1 409 ? -3.816 28.750 62.580 1.00 73.81 409 ALA A CA 1
ATOM 3210 C C . ALA A 1 409 ? -3.241 29.186 61.211 1.00 73.81 409 ALA A C 1
ATOM 3212 O O . ALA A 1 409 ? -3.960 29.831 60.445 1.00 73.81 409 ALA A O 1
ATOM 3213 N N . PRO A 1 410 ? -1.971 28.861 60.887 1.00 73.50 410 PRO A N 1
ATOM 3214 C CA . PRO A 1 410 ? -1.319 29.313 59.657 1.00 73.50 410 PRO A CA 1
ATOM 3215 C C . PRO A 1 410 ? -1.757 28.536 58.406 1.00 73.50 410 PRO A C 1
ATOM 3217 O O . PRO A 1 410 ? -2.094 27.353 58.468 1.00 73.50 410 PRO A O 1
ATOM 3220 N N . ASN A 1 411 ? -1.674 29.211 57.261 1.00 78.31 411 ASN A N 1
ATOM 3221 C CA . ASN A 1 411 ? -1.833 28.653 55.921 1.00 78.31 411 ASN A CA 1
ATOM 3222 C C . ASN A 1 411 ? -0.444 28.384 55.309 1.00 78.31 411 ASN A C 1
ATOM 3224 O O . ASN A 1 411 ? 0.403 29.280 55.318 1.00 78.31 411 ASN A O 1
ATOM 3228 N N . LYS A 1 412 ? -0.189 27.167 54.815 1.00 77.69 412 LYS A N 1
ATOM 3229 C CA . LYS A 1 412 ? 1.092 26.757 54.215 1.00 77.69 412 LYS A CA 1
ATOM 3230 C C . LYS A 1 412 ? 0.922 26.460 52.725 1.00 77.69 412 LYS A C 1
ATOM 3232 O O . LYS A 1 412 ? 0.094 25.627 52.358 1.00 77.69 412 LYS A O 1
ATOM 3237 N N . GLN A 1 413 ? 1.756 27.093 51.899 1.00 73.62 413 GLN A N 1
ATOM 3238 C CA . GLN A 1 413 ? 1.743 26.955 50.443 1.00 73.62 413 GLN A CA 1
ATOM 3239 C C . GLN A 1 413 ? 3.133 26.558 49.907 1.00 73.62 413 GLN A C 1
ATOM 3241 O O . GLN A 1 413 ? 4.120 27.191 50.280 1.00 73.62 413 GLN A O 1
ATOM 3246 N N . GLY A 1 414 ? 3.219 25.551 49.026 1.00 64.69 414 GLY A N 1
ATOM 3247 C CA . GLY A 1 414 ? 4.452 25.204 48.287 1.00 64.69 414 GLY A CA 1
ATOM 3248 C C . GLY A 1 414 ? 4.770 23.703 48.184 1.00 64.69 414 GLY A C 1
ATOM 3249 O O . GLY A 1 414 ? 4.164 22.886 48.874 1.00 64.69 414 GLY A O 1
ATOM 3250 N N . GLU A 1 415 ? 5.741 23.346 47.329 1.00 54.44 415 GLU A N 1
ATOM 3251 C CA . GLU A 1 415 ? 6.104 21.956 46.961 1.00 54.44 415 GLU A CA 1
ATOM 3252 C C . GLU A 1 415 ? 6.459 21.062 48.163 1.00 54.44 415 GLU A C 1
ATOM 3254 O O . GLU A 1 415 ? 6.041 19.910 48.215 1.00 54.44 415 GLU A O 1
ATOM 3259 N N . GLN A 1 416 ? 7.104 21.612 49.200 1.00 55.06 416 GLN A N 1
ATOM 3260 C CA . GLN A 1 416 ? 7.463 20.884 50.432 1.00 55.06 416 GLN A CA 1
ATOM 3261 C C . GLN A 1 416 ? 6.257 20.388 51.260 1.00 55.06 416 GLN A C 1
ATOM 3263 O O . GLN A 1 416 ? 6.434 19.721 52.279 1.00 55.06 416 GLN A O 1
ATOM 3268 N N . CYS A 1 417 ? 5.019 20.712 50.870 1.00 54.81 417 CYS A N 1
ATOM 3269 C CA . CYS A 1 417 ? 3.811 20.260 51.563 1.00 54.81 417 CYS A CA 1
ATOM 3270 C C . CYS A 1 417 ? 3.297 18.878 51.095 1.00 54.81 417 CYS A C 1
ATOM 3272 O O . CYS A 1 417 ? 2.336 18.380 51.695 1.00 54.81 417 CYS A O 1
ATOM 3274 N N . MET A 1 418 ? 3.880 18.254 50.057 1.00 58.47 418 MET A N 1
ATOM 3275 C CA . MET A 1 418 ? 3.234 17.158 49.303 1.00 58.47 418 MET A CA 1
ATOM 3276 C C . MET A 1 418 ? 3.953 15.795 49.256 1.00 58.47 418 MET A C 1
ATOM 3278 O O . MET A 1 418 ? 3.323 14.837 48.807 1.00 58.47 418 MET A O 1
ATOM 3282 N N . ASP A 1 419 ? 5.176 15.659 49.779 1.00 52.09 419 ASP A N 1
ATOM 3283 C CA . ASP A 1 419 ? 6.085 14.534 49.453 1.00 52.09 419 ASP A CA 1
ATOM 3284 C C . ASP A 1 419 ? 5.577 13.101 49.751 1.00 52.09 419 ASP A C 1
ATOM 3286 O O . ASP A 1 419 ? 6.065 12.149 49.151 1.00 52.09 419 ASP A O 1
ATOM 3290 N N . ASP A 1 420 ? 4.546 12.921 50.584 1.00 55.78 420 ASP A N 1
ATOM 3291 C CA . ASP A 1 420 ? 3.912 11.609 50.849 1.00 55.78 420 ASP A CA 1
ATOM 3292 C C . ASP A 1 420 ? 2.423 11.530 50.443 1.00 55.78 420 ASP A C 1
ATOM 3294 O O . ASP A 1 420 ? 1.796 10.467 50.503 1.00 55.78 420 ASP A O 1
ATOM 3298 N N . PHE A 1 421 ? 1.808 12.655 50.063 1.00 55.53 421 PHE A N 1
ATOM 3299 C CA . PHE A 1 421 ? 0.353 12.758 49.910 1.00 55.53 421 PHE A CA 1
ATOM 3300 C C . PHE A 1 421 ? -0.137 12.333 48.518 1.00 55.53 421 PHE A C 1
ATOM 3302 O O . PHE A 1 421 ? -1.157 11.647 48.424 1.00 55.53 421 PHE A O 1
ATOM 3309 N N . GLU A 1 422 ? 0.601 12.667 47.454 1.00 54.69 422 GLU A N 1
ATOM 3310 C CA . GLU A 1 422 ? 0.225 12.326 46.070 1.00 54.69 422 GLU A CA 1
ATOM 3311 C C . GLU A 1 422 ? 0.287 10.814 45.799 1.00 54.69 422 GLU A C 1
ATOM 3313 O O . GLU A 1 422 ? -0.659 10.233 45.261 1.00 54.69 422 GLU A O 1
ATOM 3318 N N . PHE A 1 423 ? 1.346 10.141 46.264 1.00 53.22 423 PHE A N 1
ATOM 3319 C CA . PHE A 1 423 ? 1.514 8.693 46.084 1.00 53.22 423 PHE A CA 1
ATOM 3320 C C . PHE A 1 423 ? 0.479 7.861 46.858 1.00 53.22 423 PHE A C 1
ATOM 3322 O O . PHE A 1 423 ? 0.094 6.782 46.401 1.00 53.22 423 PHE A O 1
ATOM 3329 N N . GLN A 1 424 ? 0.009 8.338 48.018 1.00 56.31 424 GLN A N 1
ATOM 3330 C CA . GLN A 1 424 ? -1.029 7.650 48.793 1.00 56.31 424 GLN A CA 1
ATOM 3331 C C . GLN A 1 424 ? -2.432 7.826 48.204 1.00 56.31 424 GLN A C 1
ATOM 3333 O O . GLN A 1 424 ? -3.212 6.877 48.271 1.00 56.31 424 GLN A O 1
ATOM 3338 N N . LEU A 1 425 ? -2.765 8.993 47.633 1.00 55.56 425 LEU A N 1
ATOM 3339 C CA . LEU A 1 425 ? -4.071 9.197 46.995 1.00 55.56 425 LEU A CA 1
ATOM 3340 C C . LEU A 1 425 ? -4.183 8.442 45.660 1.00 55.56 425 LEU A C 1
ATOM 3342 O O . LEU A 1 425 ? -5.205 7.807 45.435 1.00 55.56 425 LEU A O 1
ATOM 3346 N N . MET A 1 426 ? -3.131 8.414 44.829 1.00 49.00 426 MET A N 1
ATOM 3347 C CA . MET A 1 426 ? -3.145 7.634 43.576 1.00 49.00 426 MET A CA 1
ATOM 3348 C C . MET A 1 426 ? -3.181 6.116 43.818 1.00 49.00 426 MET A C 1
ATOM 3350 O O . MET A 1 426 ? -3.914 5.399 43.143 1.00 49.00 426 MET A O 1
ATOM 3354 N N . LYS A 1 427 ? -2.448 5.589 44.814 1.00 53.25 427 LYS A N 1
ATOM 3355 C CA . LYS A 1 427 ? -2.559 4.161 45.189 1.00 53.25 427 LYS A CA 1
ATOM 3356 C C . LYS A 1 427 ? -3.944 3.792 45.731 1.00 53.25 427 LYS A C 1
ATOM 3358 O O . LYS A 1 427 ? -4.335 2.629 45.642 1.00 53.25 427 LYS A O 1
ATOM 3363 N N . TRP A 1 428 ? -4.669 4.753 46.309 1.00 50.69 428 TRP A N 1
ATOM 3364 C CA . TRP A 1 428 ? -6.021 4.542 46.823 1.00 50.69 428 TRP A CA 1
ATOM 3365 C C . TRP A 1 428 ? -7.041 4.272 45.700 1.00 50.69 428 TRP A C 1
ATOM 3367 O O . TRP A 1 428 ? -7.949 3.471 45.908 1.00 50.69 428 TRP A O 1
ATOM 3377 N N . GLU A 1 429 ? -6.852 4.841 44.502 1.00 49.59 429 GLU A N 1
ATOM 3378 C CA . GLU A 1 429 ? -7.746 4.635 43.346 1.00 49.59 429 GLU A CA 1
ATOM 3379 C C . GLU A 1 429 ? -7.769 3.188 42.839 1.00 49.59 429 GLU A C 1
ATOM 3381 O O . GLU A 1 429 ? -8.808 2.704 42.400 1.00 49.59 429 GLU A O 1
ATOM 3386 N N . TRP A 1 430 ? -6.644 2.475 42.918 1.00 42.38 430 TRP A N 1
ATOM 3387 C CA . TRP A 1 430 ? -6.535 1.136 42.331 1.00 42.38 430 TRP A CA 1
ATOM 3388 C C . TRP A 1 430 ? -7.078 0.021 43.230 1.00 42.38 430 TRP A C 1
ATOM 3390 O O . TRP A 1 430 ? -7.701 -0.913 42.736 1.00 42.38 430 TRP A O 1
ATOM 3400 N N . ASN A 1 431 ? -6.874 0.116 44.547 1.00 45.75 431 ASN A N 1
ATOM 3401 C CA . ASN A 1 431 ? -7.141 -1.004 45.457 1.00 45.75 431 ASN A CA 1
ATOM 3402 C C . ASN A 1 431 ? -8.529 -0.981 46.120 1.00 45.75 431 ASN A C 1
ATOM 3404 O O . ASN A 1 431 ? -8.990 -2.033 46.536 1.00 45.75 431 ASN A O 1
ATOM 3408 N N . ASP A 1 432 ? -9.195 0.169 46.264 1.00 44.12 432 ASP A N 1
ATOM 3409 C CA . ASP A 1 432 ? -10.486 0.269 46.986 1.00 44.12 432 ASP A CA 1
ATOM 3410 C C . ASP A 1 432 ? -11.700 0.430 46.037 1.00 44.12 432 ASP A C 1
ATOM 3412 O O . ASP A 1 432 ? -12.836 0.339 46.495 1.00 44.12 432 ASP A O 1
ATOM 3416 N N . ILE A 1 433 ? -11.479 0.702 44.740 1.00 43.44 433 ILE A N 1
ATOM 3417 C CA . ILE A 1 433 ? -12.542 0.861 43.720 1.00 43.44 433 ILE A CA 1
ATOM 3418 C C . ILE A 1 433 ? -12.794 -0.452 42.953 1.00 43.44 433 ILE A C 1
ATOM 3420 O O . ILE A 1 433 ? -13.910 -0.682 42.496 1.00 43.44 433 ILE A O 1
ATOM 3424 N N . TYR A 1 434 ? -11.783 -1.322 42.849 1.00 40.38 434 TYR A N 1
ATOM 3425 C CA . TYR A 1 434 ? -11.843 -2.589 42.104 1.00 40.38 434 TYR A CA 1
ATOM 3426 C C . TYR A 1 434 ? -11.730 -3.856 42.982 1.00 40.38 434 TYR A C 1
ATOM 3428 O O . TYR A 1 434 ? -11.633 -4.955 42.434 1.00 40.38 434 TYR A O 1
ATOM 3436 N N . SER A 1 435 ? -11.772 -3.724 44.317 1.00 37.94 435 SER A N 1
ATOM 3437 C CA . SER A 1 435 ? -11.849 -4.843 45.284 1.00 37.94 435 SER A CA 1
ATOM 3438 C C . SER A 1 435 ? -13.128 -4.763 46.100 1.00 37.94 435 SER A C 1
ATOM 3440 O O . SER A 1 435 ? -13.677 -5.833 46.452 1.00 37.94 435 SER A O 1
#

Radius of gyration: 36.77 Å; chains: 1; bounding box: 59×64×116 Å